Protein AF-0000000075682745 (afdb_homodimer)

Radius of gyration: 27.04 Å; Cα contacts (8 Å, |Δi|>4): 1440; chains: 2; bounding box: 71×77×66 Å

Organism: Branchiostoma floridae (NCBI:txid7739)

Nearest PDB structures (foldseek):
  1msv-assembly1_B  TM=9.515E-01  e=3.535E-43  Homo sapiens
  1msv-assembly1_A  TM=9.531E-01  e=4.424E-43  Homo sapiens
  1i72-assembly1_A  TM=9.432E-01  e=1.115E-28  Homo sapiens
  1i7c-assembly1_A  TM=9.292E-01  e=4.793E-28  Homo sapiens
  3epb-assembly1_A  TM=9.377E-01  e=1.557E-27  Homo sapiens

Secondary structure (DSSP, 8-state):
----------PPEEEEEEE---STT--GGGS-HHHHHHHHHTTT--EEEEEE-SS-EEEEETTEEEEE-SSEEEEEE--SSIIIIIHHHHHHHHHHHH----EEEEEEEEEPPSSGGGSSSHHHHHHHHHHHHHHHSSSEEEEEEE-TTS-EEEEEEE----TTSGGGGS--EEEEEEEES--HHHHTTSS-TTS-HHHHHHHHTGGGTSTT-EEEEEE-SSS-EEEEEE-STT-EEEEEEE--GGG-EEEEEE----S--HHHHHHHHHHH--SEEEEEEEEETTSTTTT-GGG--SEETTEEEEEEEEEEETTEEEEEEEEEE------/----------PPEEEEEEE---STT--GGGS-HHHHHHHHHTTT--EEEEEE-SS-EEEEETTEEEEE-SSEEEEEE--SSIIIIIHHHHHHHHHHHH----EEEEEEEEEPPSSGGGSSSHHHHHHHHHHHHHHH-SSEEEEEEE-TTS-EEEEEEE----TTSGGGGS--EEEEEEEES--HHHHTTSS-TTS-HHHHHHHHTGGGTSTT-EEEEEE-SSS-EEEEEE-STT-EEEEEEE--GGG-EEEEEE----S--HHHHHHHHHHH--SEEEEEEEEETTSTTTT-GGG--SEETTEEEEEEEEEEETTEEEEEEEEEE------

Solvent-accessible surface area (backbone atoms only — not comparable to full-atom values): 35288 Å² total; per-residue (Å²): 130,84,74,81,80,84,79,72,77,64,56,44,36,39,40,35,42,31,44,46,83,86,54,89,83,53,28,51,68,72,56,50,69,69,58,53,42,58,45,35,44,76,64,76,34,47,74,74,47,74,50,72,61,99,45,36,40,38,36,39,35,76,57,44,37,33,38,33,25,52,49,33,40,36,40,35,27,57,67,87,49,46,72,77,53,36,47,59,52,52,52,48,46,38,29,73,73,32,65,39,84,42,76,65,42,42,42,37,35,32,53,60,60,89,55,36,84,80,37,83,58,53,74,59,44,57,55,49,51,47,55,56,48,52,76,76,39,75,65,59,43,31,36,49,42,56,28,72,85,60,72,27,39,35,38,36,33,52,60,62,68,70,61,78,46,82,76,69,67,60,60,42,42,38,42,36,40,42,32,30,59,45,38,67,82,44,29,62,70,57,63,46,80,87,51,56,48,71,55,44,32,57,74,53,43,58,56,63,67,53,72,82,49,51,74,50,63,45,73,44,81,89,57,23,38,40,34,44,28,41,45,77,90,61,19,37,36,40,37,40,36,32,65,42,85,94,56,21,28,36,38,40,38,32,39,65,88,42,69,58,47,44,66,54,51,52,51,52,45,66,41,45,35,47,43,29,37,37,38,39,37,40,22,22,78,63,19,71,27,48,80,41,67,77,46,64,54,64,59,55,91,69,24,36,54,68,40,40,36,38,36,42,47,69,61,33,29,36,35,39,35,34,32,32,52,64,74,74,68,82,125,129,85,74,82,82,84,78,71,76,64,59,43,36,39,39,35,43,32,46,47,82,84,53,90,83,53,29,52,66,71,56,51,69,68,59,53,43,59,45,35,44,75,63,76,33,46,75,74,47,74,52,71,60,98,47,36,39,38,36,39,35,77,58,44,37,35,38,32,24,52,49,36,42,35,40,35,28,57,66,87,50,46,72,76,52,35,47,60,51,51,52,48,46,38,28,75,73,33,64,40,85,43,77,66,41,43,42,38,35,32,54,60,61,89,55,36,84,78,37,81,59,53,74,58,44,56,56,49,52,47,55,58,48,52,73,75,39,74,64,60,43,30,37,49,43,58,27,72,86,60,70,27,38,35,38,36,33,53,59,61,70,70,56,77,45,82,76,67,68,61,60,41,43,39,43,38,38,42,32,28,59,43,37,68,80,43,30,61,70,56,62,46,81,87,52,57,47,71,55,44,32,56,73,54,42,58,56,63,66,52,74,83,48,50,74,51,63,46,74,43,82,89,58,24,39,38,34,43,27,41,42,77,90,61,19,38,37,40,36,40,37,31,65,41,86,95,57,20,28,34,36,41,37,32,38,63,88,43,70,56,48,43,67,54,51,53,50,52,45,66,42,43,34,48,43,28,35,37,38,39,38,40,22,22,78,64,21,72,27,49,78,41,69,77,44,64,55,64,60,55,90,68,24,36,55,69,39,39,35,36,36,43,46,69,61,32,30,36,37,40,36,34,34,32,52,63,76,75,69,82,126

Sequence (662 aa):
MASNNHFFEGAEKLLEVWFLRTEPGQNLRHIAREDWEEVLKTVRCQIISTIKNDSQDAYLLSESSMFVSDRRFILKTCGTTLLHNALPLMLELAKQKCGFHTVEDIFYSRKNFMRPELQHNMHRSFEEEVIILEKLFQDGAAYCLGRMNGDCWYLYTTNNPDSSKPGQAEPDQTLEILMMDREPEGMKLFPKISIDPAEIAKISGIADLEPGTLIDDFLFEPCGYSMNGLLPDGAYMNIHVTPEKDFSYASFETNVSKKSYADLVKRVLNVFKPGRFVMTLFANMTSEVYPGDSTFEDKISDFQRQDWQASKFSNYYLTFCNYAKVKAKPSMASNNHFFEGAEKLLEVWFLRTEPGQNLRHIAREDWEEVLKTVRCQIISTIKNDSQDAYLLSESSMFVSDRRFILKTCGTTLLHNALPLMLELAKQKCGFHTVEDIFYSRKNFMRPELQHNMHRSFEEEVIILEKLFQDGAAYCLGRMNGDCWYLYTTNNPDSSKPGQAEPDQTLEILMMDREPEGMKLFPKISIDPAEIAKISGIADLEPGTLIDDFLFEPCGYSMNGLLPDGAYMNIHVTPEKDFSYASFETNVSKKSYADLVKRVLNVFKPGRFVMTLFANMTSEVYPGDSTFEDKISDFQRQDWQASKFSNYYLTFCNYAKVKAKPS

Structure (mmCIF, N/CA/C/O backbone):
data_AF-0000000075682745-model_v1
#
loop_
_entity.id
_entity.type
_entity.pdbx_description
1 polymer 'adenosylmethionine decarboxylase'
#
loop_
_atom_site.group_PDB
_atom_site.id
_atom_site.type_symbol
_atom_site.label_atom_id
_atom_site.label_alt_id
_atom_site.label_comp_id
_atom_site.label_asym_id
_atom_site.label_entity_id
_atom_site.label_seq_id
_atom_site.pdbx_PDB_ins_code
_atom_site.Cartn_x
_atom_site.Cartn_y
_atom_site.Cartn_z
_atom_site.occupancy
_atom_site.B_iso_or_equiv
_atom_site.auth_seq_id
_atom_site.auth_comp_id
_atom_site.auth_asym_id
_atom_site.auth_atom_id
_atom_site.pdbx_PDB_model_num
ATOM 1 N N . MET A 1 1 ? -34.562 24.203 -15.312 1 20.33 1 MET A N 1
ATOM 2 C CA . MET A 1 1 ? -33.75 24.734 -14.211 1 20.33 1 MET A CA 1
ATOM 3 C C . MET A 1 1 ? -32.594 23.812 -13.898 1 20.33 1 MET A C 1
ATOM 5 O O . MET A 1 1 ? -32.781 22.688 -13.469 1 20.33 1 MET A O 1
ATOM 9 N N . ALA A 1 2 ? -31.609 23.734 -14.672 1 32.84 2 ALA A N 1
ATOM 10 C CA . ALA A 1 2 ? -30.391 22.938 -14.57 1 32.84 2 ALA A CA 1
ATOM 11 C C . ALA A 1 2 ? -29.828 22.969 -13.148 1 32.84 2 ALA A C 1
ATOM 13 O O . ALA A 1 2 ? -29.484 24.031 -12.633 1 32.84 2 ALA A O 1
ATOM 14 N N . SER A 1 3 ? -30.25 22.188 -12.148 1 37.66 3 SER A N 1
ATOM 15 C CA . SER A 1 3 ? -29.969 22.109 -10.719 1 37.66 3 SER A CA 1
ATOM 16 C C . SER A 1 3 ? -28.484 22.25 -10.438 1 37.66 3 SER A C 1
ATOM 18 O O . SER A 1 3 ? -27.656 21.625 -11.086 1 37.66 3 SER A O 1
ATOM 20 N N . ASN A 1 4 ? -27.859 23.312 -10.008 1 44.06 4 ASN A N 1
ATOM 21 C CA . ASN A 1 4 ? -26.5 23.766 -9.773 1 44.06 4 ASN A CA 1
ATOM 22 C C . ASN A 1 4 ? -25.688 22.734 -9 1 44.06 4 ASN A C 1
ATOM 24 O O . ASN A 1 4 ? -25.953 22.484 -7.824 1 44.06 4 ASN A O 1
ATOM 28 N N . ASN A 1 5 ? -25.328 21.625 -9.5 1 55.62 5 ASN A N 1
ATOM 29 C CA . ASN A 1 5 ? -24.625 20.453 -8.977 1 55.62 5 ASN A CA 1
ATOM 30 C C . ASN A 1 5 ? -23.344 20.844 -8.25 1 55.62 5 ASN A C 1
ATOM 32 O O . ASN A 1 5 ? -22.266 20.812 -8.828 1 55.62 5 ASN A O 1
ATOM 36 N N . HIS A 1 6 ? -23.469 21.641 -7.121 1 66.81 6 HIS A N 1
ATOM 37 C CA . HIS A 1 6 ? -22.391 22.156 -6.277 1 66.81 6 HIS A CA 1
ATOM 38 C C . HIS A 1 6 ? -21.641 21.016 -5.605 1 66.81 6 HIS A C 1
ATOM 40 O O . HIS A 1 6 ? -22.25 20.125 -5.004 1 66.81 6 HIS A O 1
ATOM 46 N N . PHE A 1 7 ? -20.328 20.812 -6.035 1 74.62 7 PHE A N 1
ATOM 47 C CA . PHE A 1 7 ? -19.469 19.828 -5.367 1 74.62 7 PHE A CA 1
ATOM 48 C C . PHE A 1 7 ? -18.219 20.5 -4.812 1 74.62 7 PHE A C 1
ATOM 50 O O . PHE A 1 7 ? -17.625 21.359 -5.473 1 74.62 7 PHE A O 1
ATOM 57 N N . PHE A 1 8 ? -18.047 20.266 -3.463 1 72.19 8 PHE A N 1
ATOM 58 C CA . PHE A 1 8 ? -16.812 20.719 -2.84 1 72.19 8 PHE A CA 1
ATOM 59 C C . PHE A 1 8 ? -15.961 19.531 -2.406 1 72.19 8 PHE A C 1
ATOM 61 O O . PHE A 1 8 ? -16.438 18.656 -1.688 1 72.19 8 PHE A O 1
ATOM 68 N N . GLU A 1 9 ? -14.719 19.5 -2.906 1 72.81 9 GLU A N 1
ATOM 69 C CA . GLU A 1 9 ? -13.797 18.453 -2.498 1 72.81 9 GLU A CA 1
ATOM 70 C C . GLU A 1 9 ? -13.258 18.703 -1.091 1 72.81 9 GLU A C 1
ATOM 72 O O . GLU A 1 9 ? -12.438 19.609 -0.885 1 72.81 9 GLU A O 1
ATOM 77 N N . GLY A 1 10 ? -13.656 17.922 -0.206 1 71.56 10 GLY A N 1
ATOM 78 C CA . GLY A 1 10 ? -13.266 18.141 1.181 1 71.56 10 GLY A CA 1
ATOM 79 C C . GLY A 1 10 ? -11.945 17.484 1.535 1 71.56 10 GLY A C 1
ATOM 80 O O . GLY A 1 10 ? -11.336 17.828 2.553 1 71.56 10 GLY A O 1
ATOM 81 N N . ALA A 1 11 ? -11.469 16.609 0.657 1 75.88 11 ALA A N 1
ATOM 82 C CA . ALA A 1 11 ? -10.227 15.914 0.996 1 75.88 11 ALA A CA 1
ATOM 83 C C . ALA A 1 11 ? -9.023 16.859 0.891 1 75.88 11 ALA A C 1
ATOM 85 O O . ALA A 1 11 ? -8.797 17.453 -0.158 1 75.88 11 ALA A O 1
ATOM 86 N N . GLU A 1 12 ? -8.352 16.906 2.016 1 82.5 12 GLU A N 1
ATOM 87 C CA . GLU A 1 12 ? -7.227 17.844 2.096 1 82.5 12 GLU A CA 1
ATOM 88 C C . GLU A 1 12 ? -5.902 17.125 1.815 1 82.5 12 GLU A C 1
ATOM 90 O O . GLU A 1 12 ? -5.809 15.906 1.954 1 82.5 12 GLU A O 1
ATOM 95 N N . LYS A 1 13 ? -5.02 18.016 1.359 1 89 13 LYS A N 1
ATOM 96 C CA . LYS A 1 13 ? -3.619 17.609 1.246 1 89 13 LYS A CA 1
ATOM 97 C C . LYS A 1 13 ? -2.809 18.094 2.443 1 89 13 LYS A C 1
ATOM 99 O O . LYS A 1 13 ? -3 19.219 2.916 1 89 13 LYS A O 1
ATOM 104 N N . LEU A 1 14 ? -2.01 17.25 2.934 1 93 14 LEU A N 1
ATOM 105 C CA . LEU A 1 14 ? -1.148 17.594 4.059 1 93 14 LEU A CA 1
ATOM 106 C C . LEU A 1 14 ? 0.317 17.609 3.635 1 93 14 LEU A C 1
ATOM 108 O O . LEU A 1 14 ? 0.829 16.609 3.115 1 93 14 LEU A O 1
ATOM 112 N N . LEU A 1 15 ? 0.922 18.75 3.799 1 94.12 15 LEU A N 1
ATOM 113 C CA . LEU A 1 15 ? 2.346 18.891 3.521 1 94.12 15 LEU A CA 1
ATOM 114 C C . LEU A 1 15 ? 3.109 19.266 4.789 1 94.12 15 LEU A C 1
ATOM 116 O O . LEU A 1 15 ? 2.807 20.281 5.426 1 94.12 15 LEU A O 1
ATOM 120 N N . GLU A 1 16 ? 4.016 18.469 5.164 1 95.31 16 GLU A N 1
ATOM 121 C CA . GLU A 1 16 ? 4.891 18.703 6.305 1 95.31 16 GLU A CA 1
ATOM 122 C C . GLU A 1 16 ? 6.359 18.703 5.891 1 95.31 16 GLU A C 1
ATOM 124 O O . GLU A 1 16 ? 6.84 17.719 5.312 1 95.31 16 GLU A O 1
ATOM 129 N N . VAL A 1 17 ? 7.035 19.766 6.199 1 95.12 17 VAL A N 1
ATOM 130 C CA . VAL A 1 17 ? 8.438 19.859 5.824 1 95.12 17 VAL A CA 1
ATOM 131 C C . VAL A 1 17 ? 9.289 20.141 7.066 1 95.12 17 VAL A C 1
ATOM 133 O O . VAL A 1 17 ? 8.992 21.062 7.832 1 95.12 17 VAL A O 1
ATOM 136 N N . TRP A 1 18 ? 10.328 19.344 7.242 1 93.5 18 TRP A N 1
ATOM 137 C CA . TRP A 1 18 ? 11.297 19.516 8.312 1 93.5 18 TRP A CA 1
ATOM 138 C C . TRP A 1 18 ? 12.641 20 7.766 1 93.5 18 TRP A C 1
ATOM 140 O O . TRP A 1 18 ? 13.133 19.469 6.766 1 93.5 18 TRP A O 1
ATOM 150 N N . PHE A 1 19 ? 13.227 20.953 8.484 1 94.38 19 PHE A N 1
ATOM 151 C CA . PHE A 1 19 ? 14.523 21.469 8.062 1 94.38 19 PHE A CA 1
ATOM 152 C C . PHE A 1 19 ? 15.625 21.016 9.016 1 94.38 19 PHE A C 1
ATOM 154 O O . PHE A 1 19 ? 15.383 20.844 10.211 1 94.38 19 PHE A O 1
ATOM 161 N N . LEU A 1 20 ? 16.766 20.844 8.438 1 91.25 20 LEU A N 1
ATOM 162 C CA . LEU A 1 20 ? 17.938 20.531 9.242 1 91.25 20 LEU A CA 1
ATOM 163 C C . LEU A 1 20 ? 18.562 21.812 9.797 1 91.25 20 LEU A C 1
ATOM 165 O O . LEU A 1 20 ? 18.875 22.734 9.031 1 91.25 20 LEU A O 1
ATOM 169 N N . ARG A 1 21 ? 18.75 21.812 11.062 1 92.06 21 ARG A N 1
ATOM 170 C CA . ARG A 1 21 ? 19.438 22.953 11.672 1 92.06 21 ARG A CA 1
ATOM 171 C C . ARG A 1 21 ? 20.953 22.812 11.555 1 92.06 21 ARG A C 1
ATOM 173 O O . ARG A 1 21 ? 21.531 21.844 12.055 1 92.06 21 ARG A O 1
ATOM 180 N N . THR A 1 22 ? 21.531 23.734 10.891 1 92.31 22 THR A N 1
ATOM 181 C CA . THR A 1 22 ? 22.984 23.703 10.719 1 92.31 22 THR A CA 1
ATOM 182 C C . THR A 1 22 ? 23.641 24.828 11.508 1 92.31 22 THR A C 1
ATOM 184 O O . THR A 1 22 ? 24.844 24.781 11.789 1 92.31 22 THR A O 1
ATOM 187 N N . GLU A 1 23 ? 22.906 25.844 11.844 1 93.31 23 GLU A N 1
ATOM 188 C CA . GLU A 1 23 ? 23.391 26.969 12.625 1 93.31 23 GLU A CA 1
ATOM 189 C C . GLU A 1 23 ? 22.438 27.312 13.758 1 93.31 23 GLU A C 1
ATOM 191 O O . GLU A 1 23 ? 21.219 27.234 13.586 1 93.31 23 GLU A O 1
ATOM 196 N N . PRO A 1 24 ? 23.094 27.781 14.789 1 91.44 24 PRO A N 1
ATOM 197 C CA . PRO A 1 24 ? 22.203 28.203 15.883 1 91.44 24 PRO A CA 1
ATOM 198 C C . PRO A 1 24 ? 21.328 29.391 15.5 1 91.44 24 PRO A C 1
ATOM 200 O O . PRO A 1 24 ? 21.734 30.25 14.727 1 91.44 24 PRO A O 1
ATOM 203 N N . GLY A 1 25 ? 20.125 29.453 15.984 1 91.88 25 GLY A N 1
ATOM 204 C CA . GLY A 1 25 ? 19.266 30.594 15.789 1 91.88 25 GLY A CA 1
ATOM 205 C C . GLY A 1 25 ? 18.281 30.422 14.648 1 91.88 25 GLY A C 1
ATOM 206 O O . GLY A 1 25 ? 17.344 31.203 14.5 1 91.88 25 GLY A O 1
ATOM 207 N N . GLN A 1 26 ? 18.625 29.438 13.773 1 95.56 26 GLN A N 1
ATOM 208 C CA . GLN A 1 26 ? 17.656 29.156 12.711 1 95.56 26 GLN A CA 1
ATOM 209 C C . GLN A 1 26 ? 16.297 28.812 13.281 1 95.56 26 GLN A C 1
ATOM 211 O O . GLN A 1 26 ? 16.172 27.891 14.086 1 95.56 26 GLN A O 1
ATOM 216 N N . ASN A 1 27 ? 15.32 29.594 12.805 1 97.5 27 ASN A N 1
ATOM 217 C CA . ASN A 1 27 ? 13.969 29.438 13.336 1 97.5 27 ASN A CA 1
ATOM 218 C C . ASN A 1 27 ? 12.922 29.938 12.344 1 97.5 27 ASN A C 1
ATOM 220 O O . ASN A 1 27 ? 12.875 31.125 12.031 1 97.5 27 ASN A O 1
ATOM 224 N N . LEU A 1 28 ? 12.055 29.047 11.953 1 98.06 28 LEU A N 1
ATOM 225 C CA . LEU A 1 28 ? 11.07 29.391 10.938 1 98.06 28 LEU A CA 1
ATOM 226 C C . LEU A 1 28 ? 10.078 30.422 11.461 1 98.06 28 LEU A C 1
ATOM 228 O O . LEU A 1 28 ? 9.43 31.141 10.688 1 98.06 28 LEU A O 1
ATOM 232 N N . ARG A 1 29 ? 9.93 30.5 12.734 1 97.69 29 ARG A N 1
ATOM 233 C CA . ARG A 1 29 ? 8.961 31.422 13.336 1 97.69 29 ARG A CA 1
ATOM 234 C C . ARG A 1 29 ? 9.445 32.875 13.234 1 97.69 29 ARG A C 1
ATOM 236 O O . ARG A 1 29 ? 8.711 33.781 13.57 1 97.69 29 ARG A O 1
ATOM 243 N N . HIS A 1 30 ? 10.625 33.031 12.773 1 97.19 30 HIS A N 1
ATOM 244 C CA . HIS A 1 30 ? 11.141 34.375 12.516 1 97.19 30 HIS A CA 1
ATOM 245 C C . HIS A 1 30 ? 10.547 34.938 11.242 1 97.19 30 HIS A C 1
ATOM 247 O O . HIS A 1 30 ? 10.648 36.156 10.992 1 97.19 30 HIS A O 1
ATOM 253 N N . ILE A 1 31 ? 10.031 34.125 10.445 1 97.81 31 ILE A N 1
ATOM 254 C CA . ILE A 1 31 ? 9.391 34.625 9.227 1 97.81 31 ILE A CA 1
ATOM 255 C C . ILE A 1 31 ? 8.125 35.375 9.586 1 97.81 31 ILE A C 1
ATOM 257 O O . ILE A 1 31 ? 7.258 34.875 10.289 1 97.81 31 ILE A O 1
ATOM 261 N N . ALA A 1 32 ? 8.008 36.531 9.07 1 96.88 32 ALA A N 1
ATOM 262 C CA . ALA A 1 32 ? 6.879 37.406 9.391 1 96.88 32 ALA A CA 1
ATOM 263 C C . ALA A 1 32 ? 5.594 36.906 8.734 1 96.88 32 ALA A C 1
ATOM 265 O O . ALA A 1 32 ? 5.637 36.312 7.648 1 96.88 32 ALA A O 1
ATOM 266 N N . ARG A 1 33 ? 4.516 37.156 9.383 1 96.75 33 ARG A N 1
ATOM 267 C CA . ARG A 1 33 ? 3.207 36.812 8.859 1 96.75 33 ARG A CA 1
ATOM 268 C C . ARG A 1 33 ? 3.025 37.312 7.434 1 96.75 33 ARG A C 1
ATOM 270 O O . ARG A 1 33 ? 2.484 36.594 6.578 1 96.75 33 ARG A O 1
ATOM 277 N N . GLU A 1 34 ? 3.457 38.562 7.172 1 96.5 34 GLU A N 1
ATOM 278 C CA . GLU A 1 34 ? 3.295 39.188 5.871 1 96.5 34 GLU A CA 1
ATOM 279 C C . GLU A 1 34 ? 4.035 38.406 4.781 1 96.5 34 GLU A C 1
ATOM 281 O O . GLU A 1 34 ? 3.586 38.375 3.635 1 96.5 34 GLU A O 1
ATOM 286 N N . ASP A 1 35 ? 5.121 37.875 5.176 1 96.94 35 ASP A N 1
ATOM 287 C CA . ASP A 1 35 ? 5.891 37.094 4.211 1 96.94 35 ASP A CA 1
ATOM 288 C C . ASP A 1 35 ? 5.152 35.812 3.832 1 96.94 35 ASP A C 1
ATOM 290 O O . ASP A 1 35 ? 5.102 35.438 2.656 1 96.94 35 ASP A O 1
ATOM 294 N N . TRP A 1 36 ? 4.613 35.156 4.848 1 95.88 36 TRP A N 1
ATOM 295 C CA . TRP A 1 36 ? 3.799 33.969 4.562 1 95.88 36 TRP A CA 1
ATOM 296 C C . TRP A 1 36 ? 2.607 34.344 3.68 1 95.88 36 TRP A C 1
ATOM 298 O O . TRP A 1 36 ? 2.273 33.594 2.748 1 95.88 36 TRP A O 1
ATOM 308 N N . GLU A 1 37 ? 2.002 35.438 3.971 1 94.62 37 GLU A N 1
ATOM 309 C CA . GLU A 1 37 ? 0.829 35.906 3.227 1 94.62 37 GLU A CA 1
ATOM 310 C C . GLU A 1 37 ? 1.153 36.094 1.748 1 94.62 37 GLU A C 1
ATOM 312 O O . GLU A 1 37 ? 0.341 35.75 0.88 1 94.62 37 GLU A O 1
ATOM 317 N N . GLU A 1 38 ? 2.201 36.656 1.501 1 94.19 38 GLU A N 1
ATOM 318 C CA . GLU A 1 38 ? 2.609 36.875 0.119 1 94.19 38 GLU A CA 1
ATOM 319 C C . GLU A 1 38 ? 2.738 35.562 -0.648 1 94.19 38 GLU A C 1
ATOM 321 O O . GLU A 1 38 ? 2.324 35.469 -1.806 1 94.19 38 GLU A O 1
ATOM 326 N N . VAL A 1 39 ? 3.352 34.594 0.004 1 93 39 VAL A N 1
ATOM 327 C CA . VAL A 1 39 ? 3.52 33.281 -0.632 1 93 39 VAL A CA 1
ATOM 328 C C . VAL A 1 39 ? 2.156 32.625 -0.839 1 93 39 VAL A C 1
ATOM 330 O O . VAL A 1 39 ? 1.873 32.094 -1.915 1 93 39 VAL A O 1
ATOM 333 N N . LEU A 1 40 ? 1.335 32.656 0.182 1 90.75 40 LEU A N 1
ATOM 334 C CA . LEU A 1 40 ? 0.038 32 0.152 1 90.75 40 LEU A CA 1
ATOM 335 C C . LEU A 1 40 ? -0.89 32.656 -0.863 1 90.75 40 LEU A C 1
ATOM 337 O O . LEU A 1 40 ? -1.746 32 -1.45 1 90.75 40 LEU A O 1
ATOM 341 N N . LYS A 1 41 ? -0.728 33.906 -1.135 1 88.25 41 LYS A N 1
ATOM 342 C CA . LYS A 1 41 ? -1.518 34.625 -2.129 1 88.25 41 LYS A CA 1
ATOM 343 C C . LYS A 1 41 ? -1.329 34 -3.52 1 88.25 41 LYS A C 1
ATOM 345 O O . LYS A 1 41 ? -2.252 34.031 -4.336 1 88.25 41 LYS A O 1
ATOM 350 N N . THR A 1 42 ? -0.242 33.531 -3.713 1 83.31 42 THR A N 1
ATOM 351 C CA . THR A 1 42 ? 0.071 32.969 -5.031 1 83.31 42 THR A CA 1
ATOM 352 C C . THR A 1 42 ? -0.784 31.734 -5.324 1 83.31 42 THR A C 1
ATOM 354 O O . THR A 1 42 ? -0.926 31.344 -6.48 1 83.31 42 THR A O 1
ATOM 357 N N . VAL A 1 43 ? -1.291 31.141 -4.281 1 78.75 43 VAL A N 1
ATOM 358 C CA . VAL A 1 43 ? -2.146 29.984 -4.469 1 78.75 43 VAL A CA 1
ATOM 359 C C . VAL A 1 43 ? -3.576 30.312 -4.047 1 78.75 43 VAL A C 1
ATOM 361 O O . VAL A 1 43 ? -4.344 29.422 -3.674 1 78.75 43 VAL A O 1
ATOM 364 N N . ARG A 1 44 ? -3.893 31.531 -3.924 1 80.5 44 ARG A N 1
ATOM 365 C CA . ARG A 1 44 ? -5.223 32.062 -3.645 1 80.5 44 ARG A CA 1
ATOM 366 C C . ARG A 1 44 ? -5.691 31.656 -2.248 1 80.5 44 ARG A C 1
ATOM 368 O O . ARG A 1 44 ? -6.84 31.25 -2.064 1 80.5 44 ARG A O 1
ATOM 375 N N . CYS A 1 45 ? -4.758 31.703 -1.398 1 84.5 45 CYS A N 1
ATOM 376 C CA . CYS A 1 45 ? -5.035 31.438 0.01 1 84.5 45 CYS A CA 1
ATOM 377 C C . CYS A 1 45 ? -4.766 32.688 0.856 1 84.5 45 CYS A C 1
ATOM 379 O O . CYS A 1 45 ? -3.791 33.406 0.622 1 84.5 45 CYS A O 1
ATOM 381 N N . GLN A 1 46 ? -5.723 32.938 1.734 1 90.75 46 GLN A N 1
ATOM 382 C CA . GLN A 1 46 ? -5.586 34.094 2.611 1 90.75 46 GLN A CA 1
ATOM 383 C C . GLN A 1 46 ? -5.539 33.656 4.078 1 90.75 46 GLN A C 1
ATOM 385 O O . GLN A 1 46 ? -6.266 32.75 4.492 1 90.75 46 GLN A O 1
ATOM 390 N N . ILE A 1 47 ? -4.746 34.406 4.824 1 95.06 47 ILE A N 1
ATOM 391 C CA . ILE A 1 47 ? -4.723 34.188 6.266 1 95.06 47 ILE A CA 1
ATOM 392 C C . ILE A 1 47 ? -5.898 34.906 6.918 1 95.06 47 ILE A C 1
ATOM 394 O O . ILE A 1 47 ? -6.031 36.125 6.789 1 95.06 47 ILE A O 1
ATOM 398 N N . ILE A 1 48 ? -6.645 34.219 7.625 1 94.69 48 ILE A N 1
ATOM 399 C CA . ILE A 1 48 ? -7.824 34.75 8.289 1 94.69 48 ILE A CA 1
ATOM 400 C C . ILE A 1 48 ? -7.465 35.188 9.711 1 94.69 48 ILE A C 1
ATOM 402 O O . ILE A 1 48 ? -7.828 36.281 10.148 1 94.69 48 ILE A O 1
ATOM 406 N N . SER A 1 49 ? -6.82 34.344 10.383 1 96.19 49 SER A N 1
ATOM 407 C CA . SER A 1 49 ? -6.434 34.594 11.766 1 96.19 49 SER A CA 1
ATOM 408 C C . SER A 1 49 ? -5.164 33.844 12.148 1 96.19 49 SER A C 1
ATOM 410 O O . SER A 1 49 ? -4.727 32.969 11.43 1 96.19 49 SER A O 1
ATOM 412 N N . THR A 1 50 ? -4.566 34.344 13.203 1 97.5 50 THR A N 1
ATOM 413 C CA . THR A 1 50 ? -3.332 33.719 13.703 1 97.5 50 THR A CA 1
ATOM 414 C C . THR A 1 50 ? -3.371 33.594 15.219 1 97.5 50 THR A C 1
ATOM 416 O O . THR A 1 50 ? -3.852 34.5 15.914 1 97.5 50 THR A O 1
ATOM 419 N N . ILE A 1 51 ? -2.961 32.5 15.695 1 97.81 51 ILE A N 1
ATOM 420 C CA . ILE A 1 51 ? -2.703 32.312 17.125 1 97.81 51 ILE A CA 1
ATOM 421 C C . ILE A 1 51 ? -1.3 31.75 17.328 1 97.81 51 ILE A C 1
ATOM 423 O O . ILE A 1 51 ? -0.755 31.094 16.453 1 97.81 51 ILE A O 1
ATOM 427 N N . LYS A 1 52 ? -0.738 32.094 18.438 1 97.88 52 LYS A N 1
ATOM 428 C CA . LYS A 1 52 ? 0.625 31.656 18.734 1 97.88 52 LYS A CA 1
ATOM 429 C C . LYS A 1 52 ? 0.761 31.188 20.172 1 97.88 52 LYS A C 1
ATOM 431 O O . LYS A 1 52 ? 0.023 31.656 21.047 1 97.88 52 LYS A O 1
ATOM 436 N N . ASN A 1 53 ? 1.592 30.266 20.391 1 97.19 53 ASN A N 1
ATOM 437 C CA . ASN A 1 53 ? 2.1 29.984 21.734 1 97.19 53 ASN A CA 1
ATOM 438 C C . ASN A 1 53 ? 3.623 29.891 21.734 1 97.19 53 ASN A C 1
ATOM 440 O O . ASN A 1 53 ? 4.289 30.359 20.812 1 97.19 53 ASN A O 1
ATOM 444 N N . ASP A 1 54 ? 4.227 29.328 22.797 1 96.25 54 ASP A N 1
ATOM 445 C CA . ASP A 1 54 ? 5.672 29.391 23 1 96.25 54 ASP A CA 1
ATOM 446 C C . ASP A 1 54 ? 6.402 28.547 21.953 1 96.25 54 ASP A C 1
ATOM 448 O O . ASP A 1 54 ? 7.566 28.812 21.641 1 96.25 54 ASP A O 1
ATOM 452 N N . SER A 1 55 ? 5.656 27.688 21.359 1 95.81 55 SER A N 1
ATOM 453 C CA . SER A 1 55 ? 6.402 26.703 20.578 1 95.81 55 SER A CA 1
ATOM 454 C C . SER A 1 55 ? 5.934 26.688 19.125 1 95.81 55 SER A C 1
ATOM 456 O O . SER A 1 55 ? 6.594 26.125 18.25 1 95.81 55 SER A O 1
ATOM 458 N N . GLN A 1 56 ? 4.762 27.375 18.812 1 97.31 56 GLN A N 1
ATOM 459 C CA . GLN A 1 56 ? 4.223 27.219 17.453 1 97.31 56 GLN A CA 1
ATOM 460 C C . GLN A 1 56 ? 3.344 28.406 17.078 1 97.31 56 GLN A C 1
ATOM 462 O O . GLN A 1 56 ? 2.734 29.047 17.938 1 97.31 56 GLN A O 1
ATOM 467 N N . ASP A 1 57 ? 3.357 28.719 15.82 1 98.25 57 ASP A N 1
ATOM 468 C CA . ASP A 1 57 ? 2.4 29.625 15.203 1 98.25 57 ASP A CA 1
ATOM 469 C C . ASP A 1 57 ? 1.385 28.875 14.352 1 98.25 57 ASP A C 1
ATOM 471 O O . ASP A 1 57 ? 1.748 27.953 13.609 1 98.25 57 ASP A O 1
ATOM 475 N N . ALA A 1 58 ? 0.134 29.203 14.531 1 98.25 58 ALA A N 1
ATOM 476 C CA . ALA A 1 58 ? -0.916 28.609 13.703 1 98.25 58 ALA A CA 1
ATOM 477 C C . ALA A 1 58 ? -1.644 29.688 12.891 1 98.25 58 ALA A C 1
ATOM 479 O O . ALA A 1 58 ? -2.033 30.719 13.438 1 98.25 58 ALA A O 1
ATOM 480 N N . TYR A 1 59 ? -1.732 29.484 11.641 1 97.44 59 TYR A N 1
ATOM 481 C CA . TYR A 1 59 ? -2.434 30.391 10.727 1 97.44 59 TYR A CA 1
ATOM 482 C C . TYR A 1 59 ? -3.678 29.719 10.156 1 97.44 59 TYR A C 1
ATOM 484 O O . TYR A 1 59 ? -3.584 28.703 9.469 1 97.44 59 TYR A O 1
ATOM 492 N N . LEU A 1 60 ? -4.816 30.25 10.5 1 96.31 60 LEU A N 1
ATOM 493 C CA . LEU A 1 60 ? -6.051 29.797 9.875 1 96.31 60 LEU A CA 1
ATOM 494 C C . LEU A 1 60 ? -6.219 30.406 8.492 1 96.31 60 LEU A C 1
ATOM 496 O O . LEU A 1 60 ? -6.176 31.641 8.344 1 96.31 60 LEU A O 1
ATOM 500 N N . LEU A 1 61 ? -6.426 29.531 7.543 1 92.81 61 LEU A N 1
ATOM 501 C CA . LEU A 1 61 ? -6.457 30 6.164 1 92.81 61 LEU A CA 1
ATOM 502 C C . LEU A 1 61 ? -7.863 29.891 5.582 1 92.81 61 LEU A C 1
ATOM 504 O O . LEU A 1 61 ? -8.719 29.219 6.145 1 92.81 61 LEU A O 1
ATOM 508 N N . SER A 1 62 ? -8.188 30.578 4.445 1 85.81 62 SER A N 1
ATOM 509 C CA . SER A 1 62 ? -9.484 30.531 3.777 1 85.81 62 SER A CA 1
ATOM 510 C C . SER A 1 62 ? -9.797 29.125 3.287 1 85.81 62 SER A C 1
ATOM 512 O O . SER A 1 62 ? -10.969 28.766 3.135 1 85.81 62 SER A O 1
ATOM 514 N N . GLU A 1 63 ? -8.734 28.438 2.947 1 71.56 63 GLU A N 1
ATOM 515 C CA . GLU A 1 63 ? -8.859 27.031 2.561 1 71.56 63 GLU A CA 1
ATOM 516 C C . GLU A 1 63 ? -7.781 26.188 3.217 1 71.56 63 GLU A C 1
ATOM 518 O O . GLU A 1 63 ? -6.984 25.547 2.529 1 71.56 63 GLU A O 1
ATOM 523 N N . SER A 1 64 ? -7.957 26.172 4.578 1 76.56 64 SER A N 1
ATOM 524 C CA . SER A 1 64 ? -7 25.203 5.086 1 76.56 64 SER A CA 1
ATOM 525 C C . SER A 1 64 ? -6.34 25.703 6.371 1 76.56 64 SER A C 1
ATOM 527 O O . SER A 1 64 ? -7.02 26.219 7.262 1 76.56 64 SER A O 1
ATOM 529 N N . SER A 1 65 ? -5.172 25.297 6.688 1 93.69 65 SER A N 1
ATOM 530 C CA . SER A 1 65 ? -4.445 25.578 7.926 1 93.69 65 SER A CA 1
ATOM 531 C C . SER A 1 65 ? -2.939 25.453 7.719 1 93.69 65 SER A C 1
ATOM 533 O O . SER A 1 65 ? -2.488 24.719 6.828 1 93.69 65 SER A O 1
ATOM 535 N N . MET A 1 66 ? -2.23 26.297 8.461 1 95.88 66 MET A N 1
ATOM 536 C CA . MET A 1 66 ? -0.774 26.203 8.469 1 95.88 66 MET A CA 1
ATOM 537 C C . MET A 1 66 ? -0.227 26.281 9.891 1 95.88 66 MET A C 1
ATOM 539 O O . MET A 1 66 ? -0.697 27.094 10.688 1 95.88 66 MET A O 1
ATOM 543 N N . PHE A 1 67 ? 0.683 25.469 10.195 1 97.75 67 PHE A N 1
ATOM 544 C CA . PHE A 1 67 ? 1.389 25.484 11.477 1 97.75 67 PHE A CA 1
ATOM 545 C C . PHE A 1 67 ? 2.889 25.641 11.266 1 97.75 67 PHE A C 1
ATOM 547 O O . PHE A 1 67 ? 3.459 25.047 10.352 1 97.75 67 PHE A O 1
ATOM 554 N N . VAL A 1 68 ? 3.5 26.484 12.07 1 97.88 68 VAL A N 1
ATOM 555 C CA . VAL A 1 68 ? 4.934 26.719 11.945 1 97.88 68 VAL A CA 1
ATOM 556 C C . VAL A 1 68 ? 5.602 26.594 13.312 1 97.88 68 VAL A C 1
ATOM 558 O O . VAL A 1 68 ? 5.184 27.234 14.281 1 97.88 68 VAL A O 1
ATOM 561 N N . SER A 1 69 ? 6.531 25.75 13.383 1 96.31 69 SER A N 1
ATOM 562 C CA . SER A 1 69 ? 7.426 25.641 14.539 1 96.31 69 SER A CA 1
ATOM 563 C C . SER A 1 69 ? 8.852 26.016 14.164 1 96.31 69 SER A C 1
ATOM 565 O O . SER A 1 69 ? 9.086 26.641 13.125 1 96.31 69 SER A O 1
ATOM 567 N N . ASP A 1 70 ? 9.812 25.672 15.039 1 95.12 70 ASP A N 1
ATOM 568 C CA . ASP A 1 70 ? 11.18 26.156 14.836 1 95.12 70 ASP A CA 1
ATOM 569 C C . ASP A 1 70 ? 11.758 25.625 13.531 1 95.12 70 ASP A C 1
ATOM 571 O O . ASP A 1 70 ? 12.344 26.375 12.75 1 95.12 70 ASP A O 1
ATOM 575 N N . ARG A 1 71 ? 11.508 24.344 13.242 1 95.19 71 ARG A N 1
ATOM 576 C CA . ARG A 1 71 ? 12.172 23.75 12.094 1 95.19 71 ARG A CA 1
ATOM 577 C C . ARG A 1 71 ? 11.172 23.062 11.172 1 95.19 71 ARG A C 1
ATOM 579 O O . ARG A 1 71 ? 11.547 22.203 10.367 1 95.19 71 ARG A O 1
ATOM 586 N N . ARG A 1 72 ? 9.93 23.422 11.367 1 95.38 72 ARG A N 1
ATOM 587 C CA . ARG A 1 72 ? 8.914 22.672 10.625 1 95.38 72 ARG A CA 1
ATOM 588 C C . ARG A 1 72 ? 7.738 23.562 10.25 1 95.38 72 ARG A C 1
ATOM 590 O O . ARG A 1 72 ? 7.312 24.406 11.047 1 95.38 72 ARG A O 1
ATOM 597 N N . PHE A 1 73 ? 7.281 23.406 9.078 1 96.38 73 PHE A N 1
ATOM 598 C CA . PHE A 1 73 ? 5.953 23.938 8.789 1 96.38 73 PHE A CA 1
ATOM 599 C C . PHE A 1 73 ? 5.035 22.844 8.258 1 96.38 73 PHE A C 1
ATOM 601 O O . PHE A 1 73 ? 5.496 21.906 7.613 1 96.38 73 PHE A O 1
ATOM 608 N N . ILE A 1 74 ? 3.777 22.906 8.547 1 96.06 74 ILE A N 1
ATOM 609 C CA . ILE A 1 74 ? 2.707 22.031 8.102 1 96.06 74 ILE A CA 1
ATOM 610 C C . ILE A 1 74 ? 1.646 22.828 7.363 1 96.06 74 ILE A C 1
ATOM 612 O O . ILE A 1 74 ? 1.153 23.844 7.875 1 96.06 74 ILE A O 1
ATOM 616 N N . LEU A 1 75 ? 1.386 22.438 6.207 1 93.31 75 LEU A N 1
ATOM 617 C CA . LEU A 1 75 ? 0.345 23.094 5.418 1 93.31 75 LEU A CA 1
ATOM 618 C C . LEU A 1 75 ? -0.746 22.094 5.031 1 93.31 75 LEU A C 1
ATOM 620 O O . LEU A 1 75 ? -0.458 21.047 4.453 1 93.31 75 LEU A O 1
ATOM 624 N N . LYS A 1 76 ? -1.941 22.375 5.414 1 91.44 76 LYS A N 1
ATOM 625 C CA . LYS A 1 76 ? -3.113 21.594 5.023 1 91.44 76 LYS A CA 1
ATOM 626 C C . LYS A 1 76 ? -4.02 22.406 4.098 1 91.44 76 LYS A C 1
ATOM 628 O O . LYS A 1 76 ? -4.48 23.484 4.457 1 91.44 76 LYS A O 1
ATOM 633 N N . THR A 1 77 ? -4.285 21.875 2.891 1 82.94 77 THR A N 1
ATOM 634 C CA . THR A 1 77 ? -5.082 22.656 1.954 1 82.94 77 THR A CA 1
ATOM 635 C C . THR A 1 77 ? -5.855 21.75 1.006 1 82.94 77 THR A C 1
ATOM 637 O O . THR A 1 77 ? -5.477 20.594 0.802 1 82.94 77 THR A O 1
ATOM 640 N N . CYS A 1 78 ? -6.898 22.188 0.466 1 75.62 78 CYS A N 1
ATOM 641 C CA . CYS A 1 78 ? -7.672 21.469 -0.548 1 75.62 78 CYS A CA 1
ATOM 642 C C . CYS A 1 78 ? -7.207 21.859 -1.949 1 75.62 78 CYS A C 1
ATOM 644 O O . CYS A 1 78 ? -7.543 21.172 -2.924 1 75.62 78 CYS A O 1
ATOM 646 N N . GLY A 1 79 ? -6.359 22.828 -2.035 1 65.88 79 GLY A N 1
ATOM 647 C CA . GLY A 1 79 ? -5.992 23.406 -3.316 1 65.88 79 GLY A CA 1
ATOM 648 C C . GLY A 1 79 ? -5.055 22.516 -4.121 1 65.88 79 GLY A C 1
ATOM 649 O O . GLY A 1 79 ? -4.254 21.766 -3.553 1 65.88 79 GLY A O 1
ATOM 650 N N . THR A 1 80 ? -5.07 22.578 -5.469 1 64.88 80 THR A N 1
ATOM 651 C CA . THR A 1 80 ? -4.316 21.719 -6.383 1 64.88 80 THR A CA 1
ATOM 652 C C . THR A 1 80 ? -2.963 22.344 -6.707 1 64.88 80 THR A C 1
ATOM 654 O O . THR A 1 80 ? -2.068 21.672 -7.219 1 64.88 80 THR A O 1
ATOM 657 N N . THR A 1 81 ? -2.766 23.562 -6.402 1 68.44 81 THR A N 1
ATOM 658 C CA . THR A 1 81 ? -1.562 24.234 -6.879 1 68.44 81 THR A CA 1
ATOM 659 C C . THR A 1 81 ? -0.545 24.391 -5.75 1 68.44 81 THR A C 1
ATOM 661 O O . THR A 1 81 ? 0.435 25.125 -5.887 1 68.44 81 THR A O 1
ATOM 664 N N . LEU A 1 82 ? -0.73 23.75 -4.734 1 77.06 82 LEU A N 1
ATOM 665 C CA . LEU A 1 82 ? 0.136 23.844 -3.566 1 77.06 82 LEU A CA 1
ATOM 666 C C . LEU A 1 82 ? 1.562 23.422 -3.912 1 77.06 82 LEU A C 1
ATOM 668 O O . LEU A 1 82 ? 2.508 24.188 -3.691 1 77.06 82 LEU A O 1
ATOM 672 N N . LEU A 1 83 ? 1.701 22.344 -4.535 1 77.69 83 LEU A N 1
ATOM 673 C CA . LEU A 1 83 ? 3.016 21.75 -4.738 1 77.69 83 LEU A CA 1
ATOM 674 C C . LEU A 1 83 ? 3.777 22.484 -5.84 1 77.69 83 LEU A C 1
ATOM 676 O O . LEU A 1 83 ? 5 22.625 -5.766 1 77.69 83 LEU A O 1
ATOM 680 N N . HIS A 1 84 ? 3.041 23 -6.715 1 78.88 84 HIS A N 1
ATOM 681 C CA . HIS A 1 84 ? 3.686 23.609 -7.875 1 78.88 84 HIS A CA 1
ATOM 682 C C . HIS A 1 84 ? 4.148 25.031 -7.566 1 78.88 84 HIS A C 1
ATOM 684 O O . HIS A 1 84 ? 5.234 25.438 -7.988 1 78.88 84 HIS A O 1
ATOM 690 N N . ASN A 1 85 ? 3.428 25.703 -6.816 1 84.19 85 ASN A N 1
ATOM 691 C CA . ASN A 1 85 ? 3.707 27.125 -6.688 1 84.19 85 ASN A CA 1
ATOM 692 C C . ASN A 1 85 ? 4.133 27.484 -5.266 1 84.19 85 ASN A C 1
ATOM 694 O O . ASN A 1 85 ? 5.211 28.047 -5.059 1 84.19 85 ASN A O 1
ATOM 698 N N . ALA A 1 86 ? 3.428 27.031 -4.367 1 87.19 86 ALA A N 1
ATOM 699 C CA . ALA A 1 86 ? 3.639 27.516 -3.006 1 87.19 86 ALA A CA 1
ATOM 700 C C . ALA A 1 86 ? 4.875 26.875 -2.383 1 87.19 86 ALA A C 1
ATOM 702 O O . ALA A 1 86 ? 5.684 27.562 -1.749 1 87.19 86 ALA A O 1
ATOM 703 N N . LEU A 1 87 ? 5.055 25.625 -2.609 1 93 87 LEU A N 1
ATOM 704 C CA . LEU A 1 87 ? 6.105 24.891 -1.91 1 93 87 LEU A CA 1
ATOM 705 C C . LEU A 1 87 ? 7.48 25.453 -2.264 1 93 87 LEU A C 1
ATOM 707 O O . LEU A 1 87 ? 8.273 25.781 -1.373 1 93 87 LEU A O 1
ATOM 711 N N . PRO A 1 88 ? 7.812 25.703 -3.533 1 94.31 88 PRO A N 1
ATOM 712 C CA . PRO A 1 88 ? 9.125 26.266 -3.85 1 94.31 88 PRO A CA 1
ATOM 713 C C . PRO A 1 88 ? 9.352 27.625 -3.209 1 94.31 88 PRO A C 1
ATOM 715 O O . PRO A 1 88 ? 10.453 27.922 -2.744 1 94.31 88 PRO A O 1
ATOM 718 N N . LEU A 1 89 ? 8.352 28.406 -3.152 1 95 89 LEU A N 1
ATOM 719 C CA . LEU A 1 89 ? 8.461 29.734 -2.574 1 95 89 LEU A CA 1
ATOM 720 C C . LEU A 1 89 ? 8.656 29.656 -1.063 1 95 89 LEU A C 1
ATOM 722 O O . LEU A 1 89 ? 9.398 30.453 -0.488 1 95 89 LEU A O 1
ATOM 726 N N . MET A 1 90 ? 8.031 28.766 -0.424 1 96 90 MET A N 1
ATOM 727 C CA . MET A 1 90 ? 8.172 28.578 1.019 1 96 90 MET A CA 1
ATOM 728 C C . MET A 1 90 ? 9.578 28.125 1.376 1 96 90 MET A C 1
ATOM 730 O O . MET A 1 90 ? 10.156 28.578 2.365 1 96 90 MET A O 1
ATOM 734 N N . LEU A 1 91 ? 10.062 27.219 0.553 1 96.81 91 LEU A N 1
ATOM 735 C CA . LEU A 1 91 ? 11.43 26.75 0.755 1 96.81 91 LEU A CA 1
ATOM 736 C C . LEU A 1 91 ? 12.422 27.906 0.6 1 96.81 91 LEU A C 1
ATOM 738 O O . LEU A 1 91 ? 13.367 28.016 1.384 1 96.81 91 LEU A O 1
ATOM 742 N N . GLU A 1 92 ? 12.148 28.719 -0.38 1 96.38 92 GLU A N 1
ATOM 743 C CA . GLU A 1 92 ? 13.008 29.875 -0.609 1 96.38 92 GLU A CA 1
ATOM 744 C C . GLU A 1 92 ? 12.938 30.844 0.558 1 96.38 92 GLU A C 1
ATOM 746 O O . GLU A 1 92 ? 13.953 31.422 0.959 1 96.38 92 GLU A O 1
ATOM 751 N N . LEU A 1 93 ? 11.773 31.047 1.077 1 97.06 93 LEU A N 1
ATOM 752 C CA . LEU A 1 93 ? 11.594 31.922 2.225 1 97.06 93 LEU A CA 1
ATOM 753 C C . LEU A 1 93 ? 12.383 31.422 3.428 1 97.06 93 LEU A C 1
ATOM 755 O O . LEU A 1 93 ? 13.031 32.219 4.125 1 97.06 93 LEU A O 1
ATOM 759 N N . ALA A 1 94 ? 12.328 30.109 3.703 1 97.81 94 ALA A N 1
ATOM 760 C CA . ALA A 1 94 ? 13.062 29.516 4.809 1 97.81 94 ALA A CA 1
ATOM 761 C C . ALA A 1 94 ? 14.562 29.719 4.648 1 97.81 94 ALA A C 1
ATOM 763 O O . ALA A 1 94 ? 15.266 29.984 5.629 1 97.81 94 ALA A O 1
ATOM 764 N N . LYS A 1 95 ? 14.984 29.641 3.436 1 97.12 95 LYS A N 1
ATOM 765 C CA . LYS A 1 95 ? 16.391 29.828 3.127 1 97.12 95 LYS A CA 1
ATOM 766 C C . LYS A 1 95 ? 16.812 31.281 3.318 1 97.12 95 LYS A C 1
ATOM 768 O O . LYS A 1 95 ? 17.781 31.578 4.016 1 97.12 95 LYS A O 1
ATOM 773 N N . GLN A 1 96 ? 16.047 32.156 2.779 1 97.06 96 GLN A N 1
ATOM 774 C CA . GLN A 1 96 ? 16.422 33.594 2.738 1 97.06 96 GLN A CA 1
ATOM 775 C C . GLN A 1 96 ? 16.25 34.219 4.105 1 97.06 96 GLN A C 1
ATOM 777 O O . GLN A 1 96 ? 17.094 35.031 4.531 1 97.06 96 GLN A O 1
ATOM 782 N N . LYS A 1 97 ? 15.211 33.875 4.797 1 97.25 97 LYS A N 1
ATOM 783 C CA . LYS A 1 97 ? 14.875 34.594 6.023 1 97.25 97 LYS A CA 1
ATOM 784 C C . LYS A 1 97 ? 15.445 33.875 7.246 1 97.25 97 LYS A C 1
ATOM 786 O O . LYS A 1 97 ? 15.703 34.5 8.281 1 97.25 97 LYS A O 1
ATOM 791 N N . CYS A 1 98 ? 15.648 32.594 7.129 1 97.69 98 CYS A N 1
ATOM 792 C CA . CYS A 1 98 ? 16 31.844 8.336 1 97.69 98 CYS A CA 1
ATOM 793 C C . CYS A 1 98 ? 17.312 31.078 8.148 1 97.69 98 CYS A C 1
ATOM 795 O O . CYS A 1 98 ? 17.828 30.484 9.094 1 97.69 98 CYS A O 1
ATOM 797 N N . GLY A 1 99 ? 17.812 30.953 6.934 1 97.12 99 GLY A N 1
ATOM 798 C CA . GLY A 1 99 ? 19.078 30.297 6.66 1 97.12 99 GLY A CA 1
ATOM 799 C C . GLY A 1 99 ? 18.953 28.781 6.574 1 97.12 99 GLY A C 1
ATOM 800 O O . GLY A 1 99 ? 19.938 28.062 6.762 1 97.12 99 GLY A O 1
ATOM 801 N N . PHE A 1 100 ? 17.797 28.281 6.395 1 97.06 100 PHE A N 1
ATOM 802 C CA . PHE A 1 100 ? 17.609 26.844 6.227 1 97.06 100 PHE A CA 1
ATOM 803 C C . PHE A 1 100 ? 17.906 26.422 4.793 1 97.06 100 PHE A C 1
ATOM 805 O O . PHE A 1 100 ? 17.141 26.734 3.877 1 97.06 100 PHE A O 1
ATOM 812 N N . HIS A 1 101 ? 18.922 25.562 4.656 1 94.75 101 HIS A N 1
ATOM 813 C CA . HIS A 1 101 ? 19.359 25.234 3.307 1 94.75 101 HIS A CA 1
ATOM 814 C C . HIS A 1 101 ? 19.062 23.781 2.967 1 94.75 101 HIS A C 1
ATOM 816 O O . HIS A 1 101 ? 19.125 23.375 1.801 1 94.75 101 HIS A O 1
ATOM 822 N N . THR A 1 102 ? 18.703 23.047 4.016 1 92.56 102 THR A N 1
ATOM 823 C CA . THR A 1 102 ? 18.547 21.609 3.781 1 92.56 102 THR A CA 1
ATOM 824 C C . THR A 1 102 ? 17.234 21.109 4.387 1 92.56 102 THR A C 1
ATOM 826 O O . THR A 1 102 ? 16.953 21.359 5.559 1 92.56 102 THR A O 1
ATOM 829 N N . VAL A 1 103 ? 16.5 20.484 3.547 1 93.12 103 VAL A N 1
ATOM 830 C CA . VAL A 1 103 ? 15.297 19.797 4.027 1 93.12 103 VAL A CA 1
ATOM 831 C C . VAL A 1 103 ? 15.664 18.422 4.582 1 93.12 103 VAL A C 1
ATOM 833 O O . VAL A 1 103 ? 16.344 17.641 3.914 1 93.12 103 VAL A O 1
ATOM 836 N N . GLU A 1 104 ? 15.242 18.219 5.766 1 89.25 104 GLU A N 1
ATOM 837 C CA . GLU A 1 104 ? 15.531 16.953 6.43 1 89.25 104 GLU A CA 1
ATOM 838 C C . GLU A 1 104 ? 14.523 15.883 6.035 1 89.25 104 GLU A C 1
ATOM 840 O O . GLU A 1 104 ? 14.898 14.742 5.75 1 89.25 104 GLU A O 1
ATOM 845 N N . ASP A 1 105 ? 13.312 16.266 6.105 1 89.44 105 ASP A N 1
ATOM 846 C CA . ASP A 1 105 ? 12.25 15.32 5.777 1 89.44 105 ASP A CA 1
ATOM 847 C C . ASP A 1 105 ? 11.023 16.047 5.211 1 89.44 105 ASP A C 1
ATOM 849 O O . ASP A 1 105 ? 10.766 17.203 5.562 1 89.44 105 ASP A O 1
ATOM 853 N N . ILE A 1 106 ? 10.367 15.359 4.383 1 93.19 106 ILE A N 1
ATOM 854 C CA . ILE A 1 106 ? 9.102 15.859 3.848 1 93.19 106 ILE A CA 1
ATOM 855 C C . ILE A 1 106 ? 8.039 14.766 3.93 1 93.19 106 ILE A C 1
ATOM 857 O O . ILE A 1 106 ? 8.328 13.586 3.693 1 93.19 106 ILE A O 1
ATOM 861 N N . PHE A 1 107 ? 6.871 15.117 4.344 1 94.25 107 PHE A N 1
ATOM 862 C CA . PHE A 1 107 ? 5.699 14.25 4.324 1 94.25 107 PHE A CA 1
ATOM 863 C C . PHE A 1 107 ? 4.547 14.922 3.586 1 94.25 107 PHE A C 1
ATOM 865 O O . PHE A 1 107 ? 4.074 15.984 3.996 1 94.25 107 PHE A O 1
ATOM 872 N N . TYR A 1 108 ? 4.266 14.375 2.512 1 94.69 108 TYR A N 1
ATOM 873 C CA . TYR A 1 108 ? 3.107 14.828 1.747 1 94.69 108 TYR A CA 1
ATOM 874 C C . TYR A 1 108 ? 2.074 13.711 1.618 1 94.69 108 TYR A C 1
ATOM 876 O O . TYR A 1 108 ? 2.381 12.625 1.122 1 94.69 108 TYR A O 1
ATOM 884 N N . SER A 1 109 ? 0.868 13.953 2.039 1 94.88 109 SER A N 1
ATOM 885 C CA . SER A 1 109 ? -0.133 12.898 1.998 1 94.88 109 SER A CA 1
ATOM 886 C C . SER A 1 109 ? -1.515 13.453 1.67 1 94.88 109 SER A C 1
ATOM 888 O O . SER A 1 109 ? -1.777 14.641 1.877 1 94.88 109 SER A O 1
ATOM 890 N N . ARG A 1 110 ? -2.311 12.57 1.157 1 91.62 110 ARG A N 1
ATOM 891 C CA . ARG A 1 110 ? -3.709 12.906 0.913 1 91.62 110 ARG A CA 1
ATOM 892 C C . ARG A 1 110 ? -4.535 11.648 0.655 1 91.62 110 ARG A C 1
ATOM 894 O O . ARG A 1 110 ? -4.004 10.633 0.211 1 91.62 110 ARG A O 1
ATOM 901 N N . LYS A 1 111 ? -5.797 11.789 0.901 1 90.25 111 LYS A N 1
ATOM 902 C CA . LYS A 1 111 ? -6.75 10.758 0.499 1 90.25 111 LYS A CA 1
ATOM 903 C C . LYS A 1 111 ? -7.117 10.898 -0.976 1 90.25 111 LYS A C 1
ATOM 905 O O . LYS A 1 111 ? -6.91 11.953 -1.577 1 90.25 111 LYS A O 1
ATOM 910 N N . ASN A 1 112 ? -7.551 9.68 -1.545 1 83.25 112 ASN A N 1
ATOM 911 C CA . ASN A 1 112 ? -8.086 9.836 -2.895 1 83.25 112 ASN A CA 1
ATOM 912 C C . ASN A 1 112 ? -9.328 10.719 -2.908 1 83.25 112 ASN A C 1
ATOM 914 O O . ASN A 1 112 ? -10.031 10.828 -1.902 1 83.25 112 ASN A O 1
ATOM 918 N N . PHE A 1 113 ? -9.578 11.312 -4.008 1 69.69 113 PHE A N 1
ATOM 919 C CA . PHE A 1 113 ? -10.641 12.305 -4.117 1 69.69 113 PHE A CA 1
ATOM 920 C C . PHE A 1 113 ? -12.008 11.633 -4.02 1 69.69 113 PHE A C 1
ATOM 922 O O . PHE A 1 113 ? -12.188 10.508 -4.48 1 69.69 113 PHE A O 1
ATOM 929 N N . MET A 1 114 ? -12.836 12.32 -3.363 1 65.81 114 MET A N 1
ATOM 930 C CA . MET A 1 114 ? -14.195 11.82 -3.145 1 65.81 114 MET A CA 1
ATOM 931 C C . MET A 1 114 ? -14.922 11.625 -4.469 1 65.81 114 MET A C 1
ATOM 933 O O . MET A 1 114 ? -15.68 10.664 -4.629 1 65.81 114 MET A O 1
ATOM 937 N N . ARG A 1 115 ? -14.75 12.516 -5.309 1 62.59 115 ARG A N 1
ATOM 938 C CA . ARG A 1 115 ? -15.312 12.398 -6.652 1 62.59 115 ARG A CA 1
ATOM 939 C C . ARG A 1 115 ? -14.219 12.461 -7.711 1 62.59 115 ARG A C 1
ATOM 941 O O . ARG A 1 115 ? -14.047 13.484 -8.375 1 62.59 115 ARG A O 1
ATOM 948 N N . PRO A 1 116 ? -13.648 11.344 -7.82 1 58.44 116 PRO A N 1
ATOM 949 C CA . PRO A 1 116 ? -12.5 11.328 -8.734 1 58.44 116 PRO A CA 1
ATOM 950 C C . PRO A 1 116 ? -12.883 11.672 -10.172 1 58.44 116 PRO A C 1
ATOM 952 O O . PRO A 1 116 ? -12.055 12.203 -10.922 1 58.44 116 PRO A O 1
ATOM 955 N N . GLU A 1 117 ? -14.078 11.367 -10.461 1 56.53 117 GLU A N 1
ATOM 956 C CA . GLU A 1 117 ? -14.531 11.625 -11.828 1 56.53 117 GLU A CA 1
ATOM 957 C C . GLU A 1 117 ? -14.516 13.117 -12.133 1 56.53 117 GLU A C 1
ATOM 959 O O . GLU A 1 117 ? -14.461 13.516 -13.297 1 56.53 117 GLU A O 1
ATOM 964 N N . LEU A 1 118 ? -14.719 13.859 -11.094 1 53.25 118 LEU A N 1
ATOM 965 C CA . LEU A 1 118 ? -14.742 15.297 -11.297 1 53.25 118 LEU A CA 1
ATOM 966 C C . LEU A 1 118 ? -13.32 15.859 -11.352 1 53.25 118 LEU A C 1
ATOM 968 O O . LEU A 1 118 ? -13.133 17.047 -11.648 1 53.25 118 LEU A O 1
ATOM 972 N N . GLN A 1 119 ? -12.508 14.906 -10.867 1 51.56 119 GLN A N 1
ATOM 973 C CA . GLN A 1 119 ? -11.117 15.336 -10.938 1 51.56 119 GLN A CA 1
ATOM 974 C C . GLN A 1 119 ? -10.477 14.922 -12.266 1 51.56 119 GLN A C 1
ATOM 976 O O . GLN A 1 119 ? -10.82 13.875 -12.82 1 51.56 119 GLN A O 1
ATOM 981 N N . HIS A 1 120 ? -10.148 15.75 -13.055 1 46.25 120 HIS A N 1
ATOM 982 C CA . HIS A 1 120 ? -9.461 15.352 -14.281 1 46.25 120 HIS A CA 1
ATOM 983 C C . HIS A 1 120 ? -8.305 14.398 -13.977 1 46.25 120 HIS A C 1
ATOM 985 O O . HIS A 1 120 ? -7.41 14.734 -13.195 1 46.25 120 HIS A O 1
ATOM 991 N N . ASN A 1 121 ? -8.312 12.961 -14.539 1 46.34 121 ASN A N 1
ATOM 992 C CA . ASN A 1 121 ? -7.328 11.883 -14.547 1 46.34 121 ASN A CA 1
ATOM 993 C C . ASN A 1 121 ? -6.898 11.508 -13.125 1 46.34 121 ASN A C 1
ATOM 995 O O . ASN A 1 121 ? -5.898 12.023 -12.625 1 46.34 121 ASN A O 1
ATOM 999 N N . MET A 1 122 ? -7.668 10.961 -12.297 1 46.81 122 MET A N 1
ATOM 1000 C CA . MET A 1 122 ? -7.59 10.672 -10.867 1 46.81 122 MET A CA 1
ATOM 1001 C C . MET A 1 122 ? -6.188 10.211 -10.484 1 46.81 122 MET A C 1
ATOM 1003 O O . MET A 1 122 ? -5.605 10.719 -9.523 1 46.81 122 MET A O 1
ATOM 1007 N N . HIS A 1 123 ? -5.785 8.875 -10.961 1 48.19 123 HIS A N 1
ATOM 1008 C CA . HIS A 1 123 ? -4.473 8.32 -10.648 1 48.19 123 HIS A CA 1
ATOM 1009 C C . HIS A 1 123 ? -3.357 9.164 -11.258 1 48.19 123 HIS A C 1
ATOM 1011 O O . HIS A 1 123 ? -2.246 9.211 -10.719 1 48.19 123 HIS A O 1
ATOM 1017 N N . ARG A 1 124 ? -3.82 9.82 -12.328 1 56.78 124 ARG A N 1
ATOM 1018 C CA . ARG A 1 124 ? -2.852 10.656 -13.023 1 56.78 124 ARG A CA 1
ATOM 1019 C C . ARG A 1 124 ? -2.441 11.844 -12.164 1 56.78 124 ARG A C 1
ATOM 1021 O O . ARG A 1 124 ? -1.314 12.336 -12.266 1 56.78 124 ARG A O 1
ATOM 1028 N N . SER A 1 125 ? -3.33 11.82 -10.977 1 75.5 125 SER A N 1
ATOM 1029 C CA . SER A 1 125 ? -3.121 13.07 -10.25 1 75.5 125 SER A CA 1
ATOM 1030 C C . SER A 1 125 ? -2.008 12.938 -9.219 1 75.5 125 SER A C 1
ATOM 1032 O O . SER A 1 125 ? -1.11 13.781 -9.148 1 75.5 125 SER A O 1
ATOM 1034 N N . PHE A 1 126 ? -1.869 11.648 -8.594 1 83.69 126 PHE A N 1
ATOM 1035 C CA . PHE A 1 126 ? -0.836 11.578 -7.566 1 83.69 126 PHE A CA 1
ATOM 1036 C C . PHE A 1 126 ? 0.538 11.375 -8.195 1 83.69 126 PHE A C 1
ATOM 1038 O O . PHE A 1 126 ? 1.536 11.906 -7.703 1 83.69 126 PHE A O 1
ATOM 1045 N N . GLU A 1 127 ? 0.534 10.719 -9.25 1 84.12 127 GLU A N 1
ATOM 1046 C CA . GLU A 1 127 ? 1.787 10.531 -9.977 1 84.12 127 GLU A CA 1
ATOM 1047 C C . GLU A 1 127 ? 2.377 11.867 -10.414 1 84.12 127 GLU A C 1
ATOM 1049 O O . GLU A 1 127 ? 3.59 12.07 -10.344 1 84.12 127 GLU A O 1
ATOM 1054 N N . GLU A 1 128 ? 1.546 12.641 -10.805 1 84.75 128 GLU A N 1
ATOM 1055 C CA . GLU A 1 128 ? 1.998 13.969 -11.219 1 84.75 128 GLU A CA 1
ATOM 1056 C C . GLU A 1 128 ? 2.549 14.758 -10.039 1 84.75 128 GLU A C 1
ATOM 1058 O O . GLU A 1 128 ? 3.535 15.484 -10.172 1 84.75 128 GLU A O 1
ATOM 1063 N N . GLU A 1 129 ? 1.863 14.633 -8.945 1 89.75 129 GLU A N 1
ATOM 1064 C CA . GLU A 1 129 ? 2.334 15.297 -7.734 1 89.75 129 GLU A CA 1
ATOM 1065 C C . GLU A 1 129 ? 3.709 14.773 -7.32 1 89.75 129 GLU A C 1
ATOM 1067 O O . GLU A 1 129 ? 4.574 15.555 -6.918 1 89.75 129 GLU A O 1
ATOM 1072 N N . VAL A 1 130 ? 3.879 13.539 -7.508 1 91.25 130 VAL A N 1
ATOM 1073 C CA . VAL A 1 130 ? 5.148 12.914 -7.16 1 91.25 130 VAL A CA 1
ATOM 1074 C C . VAL A 1 130 ? 6.254 13.445 -8.07 1 91.25 130 VAL A C 1
ATOM 1076 O O . VAL A 1 130 ? 7.367 13.719 -7.605 1 91.25 130 VAL A O 1
ATOM 1079 N N . ILE A 1 131 ? 5.941 13.594 -9.289 1 89.75 131 ILE A N 1
ATOM 1080 C CA . ILE A 1 131 ? 6.918 14.109 -10.242 1 89.75 131 ILE A CA 1
ATOM 1081 C C . ILE A 1 131 ? 7.371 15.508 -9.82 1 89.75 131 ILE A C 1
ATOM 1083 O O . ILE A 1 131 ? 8.562 15.82 -9.875 1 89.75 131 ILE A O 1
ATOM 1087 N N . ILE A 1 132 ? 6.473 16.281 -9.367 1 89.88 132 ILE A N 1
ATOM 1088 C CA . ILE A 1 132 ? 6.789 17.641 -8.914 1 89.88 132 ILE A CA 1
ATOM 1089 C C . ILE A 1 132 ? 7.688 17.562 -7.684 1 89.88 132 ILE A C 1
ATOM 1091 O O . ILE A 1 132 ? 8.695 18.281 -7.598 1 89.88 132 ILE A O 1
ATOM 1095 N N . LEU A 1 133 ? 7.344 16.75 -6.773 1 93.62 133 LEU A N 1
ATOM 1096 C CA . LEU A 1 133 ? 8.094 16.625 -5.527 1 93.62 133 LEU A CA 1
ATOM 1097 C C . LEU A 1 133 ? 9.5 16.109 -5.785 1 93.62 133 LEU A C 1
ATOM 1099 O O . LEU A 1 133 ? 10.453 16.531 -5.133 1 93.62 133 LEU A O 1
ATOM 1103 N N . GLU A 1 134 ? 9.617 15.289 -6.754 1 92.62 134 GLU A N 1
ATOM 1104 C CA . GLU A 1 134 ? 10.914 14.68 -7.055 1 92.62 134 GLU A CA 1
ATOM 1105 C C . GLU A 1 134 ? 11.859 15.688 -7.703 1 92.62 134 GLU A C 1
ATOM 1107 O O . GLU A 1 134 ? 13.07 15.477 -7.734 1 92.62 134 GLU A O 1
ATOM 1112 N N . LYS A 1 135 ? 11.305 16.656 -8.273 1 91.88 135 LYS A N 1
ATOM 1113 C CA . LYS A 1 135 ? 12.148 17.734 -8.789 1 91.88 135 LYS A CA 1
ATOM 1114 C C . LYS A 1 135 ? 12.766 18.547 -7.652 1 91.88 135 LYS A C 1
ATOM 1116 O O . LYS A 1 135 ? 13.812 19.172 -7.824 1 91.88 135 LYS A O 1
ATOM 1121 N N . LEU A 1 136 ? 12.125 18.531 -6.527 1 91.75 136 LEU A N 1
ATOM 1122 C CA . LEU A 1 136 ? 12.547 19.344 -5.398 1 91.75 136 LEU A CA 1
ATOM 1123 C C . LEU A 1 136 ? 13.352 18.531 -4.398 1 91.75 136 LEU A C 1
ATOM 1125 O O . LEU A 1 136 ? 14.211 19.062 -3.697 1 91.75 136 LEU A O 1
ATOM 1129 N N . PHE A 1 137 ? 12.992 17.234 -4.34 1 92.06 137 PHE A N 1
ATOM 1130 C CA . PHE A 1 137 ? 13.609 16.391 -3.324 1 92.06 137 PHE A CA 1
ATOM 1131 C C . PHE A 1 137 ? 14.188 15.133 -3.949 1 92.06 137 PHE A C 1
ATOM 1133 O O . PHE A 1 137 ? 13.594 14.562 -4.867 1 92.06 137 PHE A O 1
ATOM 1140 N N . GLN A 1 138 ? 15.266 14.695 -3.342 1 87.19 138 GLN A N 1
ATOM 1141 C CA . GLN A 1 138 ? 15.914 13.484 -3.836 1 87.19 138 GLN A CA 1
ATOM 1142 C C . GLN A 1 138 ? 15.516 12.273 -2.998 1 87.19 138 GLN A C 1
ATOM 1144 O O . GLN A 1 138 ? 15.156 12.406 -1.828 1 87.19 138 GLN A O 1
ATOM 1149 N N . ASP A 1 139 ? 15.5 11.125 -3.59 1 84.5 139 ASP A N 1
ATOM 1150 C CA . ASP A 1 139 ? 15.344 9.828 -2.938 1 84.5 139 ASP A CA 1
ATOM 1151 C C . ASP A 1 139 ? 14 9.734 -2.227 1 84.5 139 ASP A C 1
ATOM 1153 O O . ASP A 1 139 ? 13.922 9.281 -1.083 1 84.5 139 ASP A O 1
ATOM 1157 N N . GLY A 1 140 ? 13.086 10.312 -2.848 1 90.31 140 GLY A N 1
ATOM 1158 C CA . GLY A 1 140 ? 11.742 10.219 -2.299 1 90.31 140 GLY A CA 1
ATOM 1159 C C . GLY A 1 140 ? 11.055 8.898 -2.613 1 90.31 140 GLY A C 1
ATOM 1160 O O . GLY A 1 140 ? 11.469 8.188 -3.533 1 90.31 140 GLY A O 1
ATOM 1161 N N . ALA A 1 141 ? 10.078 8.555 -1.812 1 91.88 141 ALA A N 1
ATOM 1162 C CA . ALA A 1 141 ? 9.273 7.344 -1.993 1 91.88 141 ALA A CA 1
ATOM 1163 C C . ALA A 1 141 ? 7.785 7.664 -1.929 1 91.88 141 ALA A C 1
ATOM 1165 O O . ALA A 1 141 ? 7.348 8.438 -1.078 1 91.88 141 ALA A O 1
ATOM 1166 N N . ALA A 1 142 ? 7.094 7.121 -2.854 1 93.75 142 ALA A N 1
ATOM 1167 C CA . ALA A 1 142 ? 5.648 7.316 -2.926 1 93.75 142 ALA A CA 1
ATOM 1168 C C . ALA A 1 142 ? 4.902 6.012 -2.666 1 93.75 142 ALA A C 1
ATOM 1170 O O . ALA A 1 142 ? 5.266 4.965 -3.205 1 93.75 142 ALA A O 1
ATOM 1171 N N . TYR A 1 143 ? 3.881 6.078 -1.855 1 93.38 143 TYR A N 1
ATOM 1172 C CA . TYR A 1 143 ? 3.131 4.891 -1.466 1 93.38 143 TYR A CA 1
ATOM 1173 C C . TYR A 1 143 ? 1.632 5.113 -1.619 1 93.38 143 TYR A C 1
ATOM 1175 O O . TYR A 1 143 ? 1.16 6.254 -1.572 1 93.38 143 TYR A O 1
ATOM 1183 N N . CYS A 1 144 ? 0.977 4.066 -1.782 1 93.12 144 CYS A N 1
ATOM 1184 C CA . CYS A 1 144 ? -0.48 4.027 -1.715 1 93.12 144 CYS A CA 1
ATOM 1185 C C . CYS A 1 144 ? -0.952 2.992 -0.701 1 93.12 144 CYS A C 1
ATOM 1187 O O . CYS A 1 144 ? -0.596 1.815 -0.797 1 93.12 144 CYS A O 1
ATOM 1189 N N . LEU A 1 145 ? -1.7 3.441 0.23 1 94.81 145 LEU A N 1
ATOM 1190 C CA . LEU A 1 145 ? -2.273 2.535 1.22 1 94.81 145 LEU A CA 1
ATOM 1191 C C . LEU A 1 145 ? -3.793 2.486 1.096 1 94.81 145 LEU A C 1
ATOM 1193 O O . LEU A 1 145 ? -4.426 3.494 0.78 1 94.81 145 LEU A O 1
ATOM 1197 N N . GLY A 1 146 ? -4.324 1.309 1.43 1 93.25 146 GLY A N 1
ATOM 1198 C CA . GLY A 1 146 ? -5.754 1.101 1.266 1 93.25 146 GLY A CA 1
ATOM 1199 C C . GLY A 1 146 ? -6.117 0.489 -0.075 1 93.25 146 GLY A C 1
ATOM 1200 O O . GLY A 1 146 ? -5.246 0.008 -0.801 1 93.25 146 GLY A O 1
ATOM 1201 N N . ARG A 1 147 ? -7.41 0.515 -0.354 1 90.88 147 ARG A N 1
ATOM 1202 C CA . ARG A 1 147 ? -7.898 -0.098 -1.586 1 90.88 147 ARG A CA 1
ATOM 1203 C C . ARG A 1 147 ? -7.863 0.897 -2.742 1 90.88 147 ARG A C 1
ATOM 1205 O O . ARG A 1 147 ? -8.516 1.943 -2.686 1 90.88 147 ARG A O 1
ATOM 1212 N N . MET A 1 148 ? -7.18 0.52 -3.723 1 88.81 148 MET A N 1
ATOM 1213 C CA . MET A 1 148 ? -7.074 1.383 -4.895 1 88.81 148 MET A CA 1
ATOM 1214 C C . MET A 1 148 ? -8.438 1.594 -5.543 1 88.81 148 MET A C 1
ATOM 1216 O O . MET A 1 148 ? -8.688 2.631 -6.156 1 88.81 148 MET A O 1
ATOM 1220 N N . ASN A 1 149 ? -9.297 0.602 -5.496 1 87.94 149 ASN A N 1
ATOM 1221 C CA . ASN A 1 149 ? -10.641 0.705 -6.051 1 87.94 149 ASN A CA 1
ATOM 1222 C C . ASN A 1 149 ? -11.656 1.132 -4.992 1 87.94 149 ASN A C 1
ATOM 1224 O O . ASN A 1 149 ? -12.852 0.855 -5.125 1 87.94 149 ASN A O 1
ATOM 1228 N N . GLY A 1 150 ? -11.188 1.715 -3.908 1 87.38 150 GLY A N 1
ATOM 1229 C CA . GLY A 1 150 ? -11.969 2.256 -2.807 1 87.38 150 GLY A CA 1
ATOM 1230 C C . GLY A 1 150 ? -11.305 3.439 -2.131 1 87.38 150 GLY A C 1
ATOM 1231 O O . GLY A 1 150 ? -10.875 4.383 -2.799 1 87.38 150 GLY A O 1
ATOM 1232 N N . ASP A 1 151 ? -11.336 3.371 -0.801 1 86.81 151 ASP A N 1
ATOM 1233 C CA . ASP A 1 151 ? -10.664 4.426 -0.049 1 86.81 151 ASP A CA 1
ATOM 1234 C C . ASP A 1 151 ? -9.164 4.145 0.06 1 86.81 151 ASP A C 1
ATOM 1236 O O . ASP A 1 151 ? -8.758 3.135 0.633 1 86.81 151 ASP A O 1
ATOM 1240 N N . CYS A 1 152 ? -8.438 5.027 -0.521 1 89.38 152 CYS A N 1
ATOM 1241 C CA . CYS A 1 152 ? -6.992 4.871 -0.407 1 89.38 152 CYS A CA 1
ATOM 1242 C C . CYS A 1 152 ? -6.332 6.176 0.027 1 89.38 152 CYS A C 1
ATOM 1244 O O . CYS A 1 152 ? -6.973 7.227 0.03 1 89.38 152 CYS A O 1
ATOM 1246 N N . TRP A 1 153 ? -5.215 6.082 0.503 1 93.94 153 TRP A N 1
ATOM 1247 C CA . TRP A 1 153 ? -4.414 7.148 1.097 1 93.94 153 TRP A CA 1
ATOM 1248 C C . TRP A 1 153 ? -2.996 7.145 0.535 1 93.94 153 TRP A C 1
ATOM 1250 O O . TRP A 1 153 ? -2.324 6.109 0.54 1 93.94 153 TRP A O 1
ATOM 1260 N N . TYR A 1 154 ? -2.602 8.32 0.006 1 93.69 154 TYR A N 1
ATOM 1261 C CA . TYR A 1 154 ? -1.312 8.445 -0.667 1 93.69 154 TYR A CA 1
ATOM 1262 C C . TYR A 1 154 ? -0.295 9.148 0.223 1 93.69 154 TYR A C 1
ATOM 1264 O O . TYR A 1 154 ? -0.635 10.094 0.938 1 93.69 154 TYR A O 1
ATOM 1272 N N . LEU A 1 155 ? 0.946 8.695 0.087 1 95.19 155 LEU A N 1
ATOM 1273 C CA . LEU A 1 155 ? 2.027 9.281 0.868 1 95.19 155 LEU A CA 1
ATOM 1274 C C . LEU A 1 155 ? 3.291 9.422 0.025 1 95.19 155 LEU A C 1
ATOM 1276 O O . LEU A 1 155 ? 3.666 8.5 -0.698 1 95.19 155 LEU A O 1
ATOM 1280 N N . TYR A 1 156 ? 3.842 10.562 0.058 1 94.44 156 TYR A N 1
ATOM 1281 C CA . TYR A 1 156 ? 5.203 10.781 -0.417 1 94.44 156 TYR A CA 1
ATOM 1282 C C . TYR A 1 156 ? 6.113 11.219 0.724 1 94.44 156 TYR A C 1
ATOM 1284 O O . TYR A 1 156 ? 5.777 12.125 1.483 1 94.44 156 TYR A O 1
ATOM 1292 N N . THR A 1 157 ? 7.25 10.523 0.876 1 94 157 THR A N 1
ATOM 1293 C CA . THR A 1 157 ? 8.188 10.891 1.934 1 94 157 THR A CA 1
ATOM 1294 C C . THR A 1 157 ? 9.625 10.648 1.492 1 94 157 THR A C 1
ATOM 1296 O O . THR A 1 157 ? 9.867 9.93 0.525 1 94 157 THR A O 1
ATOM 1299 N N . THR A 1 158 ? 10.484 11.297 2.143 1 87.62 158 THR A N 1
ATOM 1300 C CA . THR A 1 158 ? 11.891 11.062 1.844 1 87.62 158 THR A CA 1
ATOM 1301 C C . THR A 1 158 ? 12.398 9.82 2.566 1 87.62 158 THR A C 1
ATOM 1303 O O . THR A 1 158 ? 11.898 9.469 3.635 1 87.62 158 THR A O 1
ATOM 1306 N N . ASN A 1 159 ? 13.195 9.023 1.84 1 71.38 159 ASN A N 1
ATOM 1307 C CA . ASN A 1 159 ? 13.773 7.793 2.367 1 71.38 159 ASN A CA 1
ATOM 1308 C C . ASN A 1 159 ? 15.172 8.023 2.928 1 71.38 159 ASN A C 1
ATOM 1310 O O . ASN A 1 159 ? 16.156 7.66 2.297 1 71.38 159 ASN A O 1
ATOM 1314 N N . ASN A 1 160 ? 15.344 8.789 3.871 1 62.69 160 ASN A N 1
ATOM 1315 C CA . ASN A 1 160 ? 16.672 9.031 4.426 1 62.69 160 ASN A CA 1
ATOM 1316 C C . ASN A 1 160 ? 17.062 7.949 5.43 1 62.69 160 ASN A C 1
ATOM 1318 O O . ASN A 1 160 ? 16.594 7.953 6.566 1 62.69 160 ASN A O 1
ATOM 1322 N N . PRO A 1 161 ? 17.625 6.785 4.91 1 54.16 161 PRO A N 1
ATOM 1323 C CA . PRO A 1 161 ? 17.984 5.691 5.812 1 54.16 161 PRO A CA 1
ATOM 1324 C C . PRO A 1 161 ? 18.812 6.16 7.008 1 54.16 161 PRO A C 1
ATOM 1326 O O . PRO A 1 161 ? 18.953 5.422 7.984 1 54.16 161 PRO A O 1
ATOM 1329 N N . ASP A 1 162 ? 19.688 7.125 6.805 1 49.56 162 ASP A N 1
ATOM 1330 C CA . ASP A 1 162 ? 20.641 7.445 7.855 1 49.56 162 ASP A CA 1
ATOM 1331 C C . ASP A 1 162 ? 19.938 7.98 9.102 1 49.56 162 ASP A C 1
ATOM 1333 O O . ASP A 1 162 ? 19.641 9.172 9.18 1 49.56 162 ASP A O 1
ATOM 1337 N N . SER A 1 163 ? 19.234 7.113 9.688 1 48.34 163 SER A N 1
ATOM 1338 C CA . SER A 1 163 ? 18.656 7.328 11.008 1 48.34 163 SER A CA 1
ATOM 1339 C C . SER A 1 163 ? 19.594 8.148 11.891 1 48.34 163 SER A C 1
ATOM 1341 O O . SER A 1 163 ? 19.203 8.586 12.977 1 48.34 163 SER A O 1
ATOM 1343 N N . SER A 1 164 ? 20.844 8.062 11.672 1 43 164 SER A N 1
ATOM 1344 C CA . SER A 1 164 ? 21.812 8.664 12.594 1 43 164 SER A CA 1
ATOM 1345 C C . SER A 1 164 ? 21.781 10.188 12.508 1 43 164 SER A C 1
ATOM 1347 O O . SER A 1 164 ? 22.625 10.859 13.102 1 43 164 SER A O 1
ATOM 1349 N N . LYS A 1 165 ? 20.984 10.633 11.75 1 49.12 165 LYS A N 1
ATOM 1350 C CA . LYS A 1 165 ? 21.125 12.086 11.758 1 49.12 165 LYS A CA 1
ATOM 1351 C C . LYS A 1 165 ? 20.594 12.68 13.062 1 49.12 165 LYS A C 1
ATOM 1353 O O . LYS A 1 165 ? 19.641 12.172 13.641 1 49.12 165 LYS A O 1
ATOM 1358 N N . PRO A 1 166 ? 21.375 13.43 13.68 1 44.78 166 PRO A N 1
ATOM 1359 C CA . PRO A 1 166 ? 21.125 14.086 14.961 1 44.78 166 PRO A CA 1
ATOM 1360 C C . PRO A 1 166 ? 19.641 14.398 15.195 1 44.78 166 PRO A C 1
ATOM 1362 O O . PRO A 1 166 ? 19.172 14.336 16.328 1 44.78 166 PRO A O 1
ATOM 1365 N N . GLY A 1 167 ? 18.891 14.758 14.312 1 47.12 167 GLY A N 1
ATOM 1366 C CA . GLY A 1 167 ? 17.531 15.242 14.492 1 47.12 167 GLY A CA 1
ATOM 1367 C C . GLY A 1 167 ? 16.531 14.125 14.711 1 47.12 167 GLY A C 1
ATOM 1368 O O . GLY A 1 167 ? 15.359 14.391 15 1 47.12 167 GLY A O 1
ATOM 1369 N N . GLN A 1 168 ? 16.828 12.859 14.398 1 54.47 168 GLN A N 1
ATOM 1370 C CA . GLN A 1 168 ? 15.93 11.711 14.438 1 54.47 168 GLN A CA 1
ATOM 1371 C C . GLN A 1 168 ? 15.703 11.242 15.867 1 54.47 168 GLN A C 1
ATOM 1373 O O . GLN A 1 168 ? 14.961 10.281 16.109 1 54.47 168 GLN A O 1
ATOM 1378 N N . ALA A 1 169 ? 16.078 12.117 16.719 1 62.81 169 ALA A N 1
ATOM 1379 C CA . ALA A 1 169 ? 15.992 11.703 18.125 1 62.81 169 ALA A CA 1
ATOM 1380 C C . ALA A 1 169 ? 14.711 12.211 18.766 1 62.81 169 ALA A C 1
ATOM 1382 O O . ALA A 1 169 ? 14.234 11.641 19.75 1 62.81 169 ALA A O 1
ATOM 1383 N N . GLU A 1 170 ? 13.953 13.195 18.094 1 78.81 170 GLU A N 1
ATOM 1384 C CA . GLU A 1 170 ? 12.766 13.719 18.766 1 78.81 170 GLU A CA 1
ATOM 1385 C C . GLU A 1 170 ? 11.523 12.906 18.406 1 78.81 170 GLU A C 1
ATOM 1387 O O . GLU A 1 170 ? 11.344 12.523 17.25 1 78.81 170 GLU A O 1
ATOM 1392 N N . PRO A 1 171 ? 10.766 12.672 19.453 1 89.62 171 PRO A N 1
ATOM 1393 C CA . PRO A 1 171 ? 9.531 11.93 19.156 1 89.62 171 PRO A CA 1
ATOM 1394 C C . PRO A 1 171 ? 8.633 12.656 18.156 1 89.62 171 PRO A C 1
ATOM 1396 O O . PRO A 1 171 ? 8.516 13.883 18.203 1 89.62 171 PRO A O 1
ATOM 1399 N N . ASP A 1 172 ? 8.156 11.969 17.281 1 90.25 172 ASP A N 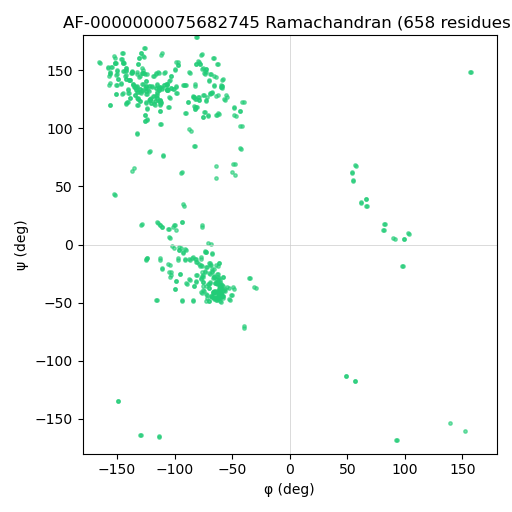1
ATOM 1400 C CA . ASP A 1 172 ? 7.258 12.508 16.266 1 90.25 172 ASP A CA 1
ATOM 1401 C C . ASP A 1 172 ? 6.141 11.523 15.938 1 90.25 172 ASP A C 1
ATOM 1403 O O . ASP A 1 172 ? 6.402 10.352 15.641 1 90.25 172 ASP A O 1
ATOM 1407 N N . GLN A 1 173 ? 4.922 11.984 16.109 1 95.38 173 GLN A N 1
ATOM 1408 C CA . GLN A 1 173 ? 3.752 11.188 15.758 1 95.38 173 GLN A CA 1
ATOM 1409 C C . GLN A 1 173 ? 2.635 12.062 15.195 1 95.38 173 GLN A C 1
ATOM 1411 O O . GLN A 1 173 ? 2.543 13.25 15.523 1 95.38 173 GLN A O 1
ATOM 1416 N N . THR A 1 174 ? 1.857 11.562 14.352 1 96.69 174 THR A N 1
ATOM 1417 C CA . THR A 1 174 ? 0.689 12.258 13.82 1 96.69 174 THR A CA 1
ATOM 1418 C C . THR A 1 174 ? -0.474 11.289 13.625 1 96.69 174 THR A C 1
ATOM 1420 O O . THR A 1 174 ? -0.339 10.289 12.914 1 96.69 174 THR A O 1
ATOM 1423 N N . LEU A 1 175 ? -1.567 11.555 14.258 1 97.75 175 LEU A N 1
ATOM 1424 C CA . LEU A 1 175 ? -2.818 10.836 14.039 1 97.75 175 LEU A CA 1
ATOM 1425 C C . LEU A 1 175 ? -3.738 11.617 13.109 1 97.75 175 LEU A C 1
ATOM 1427 O O . LEU A 1 175 ? -3.947 12.82 13.305 1 97.75 175 LEU A O 1
ATOM 1431 N N . GLU A 1 176 ? -4.219 10.961 12.148 1 97.62 176 GLU A N 1
ATOM 1432 C CA . GLU A 1 176 ? -5.195 11.562 11.242 1 97.62 176 GLU A CA 1
ATOM 1433 C C . GLU A 1 176 ? -6.434 10.688 11.102 1 97.62 176 GLU A C 1
ATOM 1435 O O . GLU A 1 176 ? -6.32 9.469 10.93 1 97.62 176 GLU A O 1
ATOM 1440 N N . ILE A 1 177 ? -7.574 11.281 11.211 1 97.56 177 ILE A N 1
ATOM 1441 C CA . ILE A 1 177 ? -8.852 10.609 11.008 1 97.56 177 ILE A CA 1
ATOM 1442 C C . ILE A 1 177 ? -9.656 11.344 9.938 1 97.56 177 ILE A C 1
ATOM 1444 O O . ILE A 1 177 ? -10 12.516 10.109 1 97.56 177 ILE A O 1
ATOM 1448 N N . LEU A 1 178 ? -9.93 10.695 8.891 1 96.44 178 LEU A N 1
ATOM 1449 C CA . LEU A 1 178 ? -10.75 11.234 7.805 1 96.44 178 LEU A CA 1
ATOM 1450 C C . LEU A 1 178 ? -12.141 10.609 7.812 1 96.44 178 LEU A C 1
ATOM 1452 O O . LEU A 1 178 ? -12.281 9.406 7.578 1 96.44 178 LEU A O 1
ATOM 1456 N N . MET A 1 179 ? -13.102 11.383 7.988 1 95.62 179 MET A N 1
ATOM 1457 C CA . MET A 1 179 ? -14.445 10.898 8.289 1 95.62 179 MET A CA 1
ATOM 1458 C C . MET A 1 179 ? -15.414 11.242 7.164 1 95.62 179 MET A C 1
ATOM 1460 O O . MET A 1 179 ? -15.508 12.406 6.754 1 95.62 179 MET A O 1
ATOM 1464 N N . MET A 1 180 ? -16.156 10.242 6.738 1 92.81 180 MET A N 1
ATOM 1465 C CA . MET A 1 180 ? -17.094 10.414 5.633 1 92.81 180 MET A CA 1
ATOM 1466 C C . MET A 1 180 ? -18.484 9.898 6.004 1 92.81 180 MET A C 1
ATOM 1468 O O . MET A 1 180 ? -18.625 9.164 6.984 1 92.81 180 MET A O 1
ATOM 1472 N N . ASP A 1 181 ? -19.453 10.336 5.137 1 90.88 181 ASP A N 1
ATOM 1473 C CA . ASP A 1 181 ? -20.844 9.891 5.289 1 90.88 181 ASP A CA 1
ATOM 1474 C C . ASP A 1 181 ? -21.359 10.18 6.695 1 90.88 181 ASP A C 1
ATOM 1476 O O . ASP A 1 181 ? -21.891 9.289 7.359 1 90.88 181 ASP A O 1
ATOM 1480 N N . ARG A 1 182 ? -21.234 11.383 7.008 1 90.06 182 ARG A N 1
ATOM 1481 C CA . ARG A 1 182 ? -21.609 11.766 8.367 1 90.06 182 ARG A CA 1
ATOM 1482 C C . ARG A 1 182 ? -23.125 11.781 8.547 1 90.06 182 ARG A C 1
ATOM 1484 O O . ARG A 1 182 ? -23.859 12.133 7.621 1 90.06 182 ARG A O 1
ATOM 1491 N N . GLU A 1 183 ? -23.531 11.477 9.633 1 86.12 183 GLU A N 1
ATOM 1492 C CA . GLU A 1 183 ? -24.953 11.5 9.977 1 86.12 183 GLU A CA 1
ATOM 1493 C C . GLU A 1 183 ? -25.453 12.938 10.125 1 86.12 183 GLU A C 1
ATOM 1495 O O . GLU A 1 183 ? -24.703 13.82 10.562 1 86.12 183 GLU A O 1
ATOM 1500 N N . PRO A 1 184 ? -26.688 13.086 9.852 1 80.5 184 PRO A N 1
ATOM 1501 C CA . PRO A 1 184 ? -27.266 14.43 9.953 1 80.5 184 PRO A CA 1
ATOM 1502 C C . PRO A 1 184 ? -27.078 15.047 11.336 1 80.5 184 PRO A C 1
ATOM 1504 O O . PRO A 1 184 ? -26.844 16.25 11.453 1 80.5 184 PRO A O 1
ATOM 1507 N N . GLU A 1 185 ? -27.219 14.273 12.297 1 76.25 185 GLU A N 1
ATOM 1508 C CA . GLU A 1 185 ? -27.062 14.781 13.664 1 76.25 185 GLU A CA 1
ATOM 1509 C C . GLU A 1 185 ? -25.688 15.391 13.875 1 76.25 185 GLU A C 1
ATOM 1511 O O . GLU A 1 185 ? -25.547 16.406 14.562 1 76.25 185 GLU A O 1
ATOM 1516 N N . GLY A 1 186 ? -24.75 14.867 13.297 1 69.69 186 GLY A N 1
ATOM 1517 C CA . GLY A 1 186 ? -23.391 15.352 13.43 1 69.69 186 GLY A CA 1
ATOM 1518 C C . GLY A 1 186 ? -23.125 16.609 12.617 1 69.69 186 GLY A C 1
ATOM 1519 O O . GLY A 1 186 ? -22.125 17.297 12.844 1 69.69 186 GLY A O 1
ATOM 1520 N N . MET A 1 187 ? -24 16.922 11.805 1 72.88 187 MET A N 1
ATOM 1521 C CA . MET A 1 187 ? -23.781 18.047 10.891 1 72.88 187 MET A CA 1
ATOM 1522 C C . MET A 1 187 ? -24.594 19.266 11.32 1 72.88 187 MET A C 1
ATOM 1524 O O . MET A 1 187 ? -24.312 20.375 10.891 1 72.88 187 MET A O 1
ATOM 1528 N N . LYS A 1 188 ? -25.453 19.031 12.078 1 74.56 188 LYS A N 1
ATOM 1529 C CA . LYS A 1 188 ? -26.469 20.047 12.391 1 74.56 188 LYS A CA 1
ATOM 1530 C C . LYS A 1 188 ? -25.828 21.312 12.938 1 74.56 188 LYS A C 1
ATOM 1532 O O . LYS A 1 188 ? -26.328 22.422 12.703 1 74.56 188 LYS A O 1
ATOM 1537 N N . LEU A 1 189 ? -24.75 21.156 13.531 1 73.38 189 LEU A N 1
ATOM 1538 C CA . LEU A 1 189 ? -24.172 22.297 14.234 1 73.38 189 LEU A CA 1
ATOM 1539 C C . LEU A 1 189 ? -23.375 23.172 13.273 1 73.38 189 LEU A C 1
ATOM 1541 O O . LEU A 1 189 ? -23.125 24.344 13.57 1 73.38 189 LEU A O 1
ATOM 1545 N N . PHE A 1 190 ? -23.109 22.781 12.117 1 75.75 190 PHE A N 1
ATOM 1546 C CA . PHE A 1 190 ? -22.078 23.453 11.336 1 75.75 190 PHE A CA 1
ATOM 1547 C C . PHE A 1 190 ? -22.703 24.344 10.266 1 75.75 190 PHE A C 1
ATOM 1549 O O . PHE A 1 190 ? -22.078 25.281 9.781 1 75.75 190 PHE A O 1
ATOM 1556 N N . PRO A 1 191 ? -23.875 23.984 9.828 1 62.62 191 PRO A N 1
ATOM 1557 C CA . PRO A 1 191 ? -24.469 24.891 8.836 1 62.62 191 PRO A CA 1
ATOM 1558 C C . PRO A 1 191 ? -24.984 26.188 9.445 1 62.62 191 PRO A C 1
ATOM 1560 O O . PRO A 1 191 ? -25.359 27.109 8.719 1 62.62 191 PRO A O 1
ATOM 1563 N N . LYS A 1 192 ? -24.922 26.25 10.711 1 61.69 192 LYS A N 1
ATOM 1564 C CA . LYS A 1 192 ? -25.609 27.406 11.281 1 61.69 192 LYS A CA 1
ATOM 1565 C C . LYS A 1 192 ? -24.672 28.609 11.336 1 61.69 192 LYS A C 1
ATOM 1567 O O . LYS A 1 192 ? -23.766 28.672 12.156 1 61.69 192 LYS A O 1
ATOM 1572 N N . ILE A 1 193 ? -24.844 29.5 10.32 1 60.16 193 ILE A N 1
ATOM 1573 C CA . ILE A 1 193 ? -24.031 30.688 10.109 1 60.16 193 ILE A CA 1
ATOM 1574 C C . ILE A 1 193 ? -24.156 31.625 11.312 1 60.16 193 ILE A C 1
ATOM 1576 O O . ILE A 1 193 ? -23.219 32.312 11.672 1 60.16 193 ILE A O 1
ATOM 1580 N N . SER A 1 194 ? -25.188 31.328 12.07 1 62.94 194 SER A N 1
ATOM 1581 C CA . SER A 1 194 ? -25.422 32.438 13 1 62.94 194 SER A CA 1
ATOM 1582 C C . SER A 1 194 ? -24.875 32.094 14.383 1 62.94 194 SER A C 1
ATOM 1584 O O . SER A 1 194 ? -25.062 32.875 15.328 1 62.94 194 SER A O 1
ATOM 1586 N N . ILE A 1 195 ? -24.078 31.094 14.375 1 69.31 195 ILE A N 1
ATOM 1587 C CA . ILE A 1 195 ? -23.562 30.734 15.695 1 69.31 195 ILE A CA 1
ATOM 1588 C C . ILE A 1 195 ? -22.078 31.047 15.773 1 69.31 195 ILE A C 1
ATOM 1590 O O . ILE A 1 195 ? -21.344 30.891 14.781 1 69.31 195 ILE A O 1
ATOM 1594 N N . ASP A 1 196 ? -21.703 31.641 16.859 1 82.62 196 ASP A N 1
ATOM 1595 C CA . ASP A 1 196 ? -20.297 31.859 17.125 1 82.62 196 ASP A CA 1
ATOM 1596 C C . ASP A 1 196 ? -19.5 30.562 17.062 1 82.62 196 ASP A C 1
ATOM 1598 O O . ASP A 1 196 ? -19.875 29.578 17.688 1 82.62 196 ASP A O 1
ATOM 1602 N N . PRO A 1 197 ? -18.5 30.609 16.281 1 83.44 197 PRO A N 1
ATOM 1603 C CA . PRO A 1 197 ? -17.688 29.391 16.141 1 83.44 197 PRO A CA 1
ATOM 1604 C C . PRO A 1 197 ? -17.219 28.844 17.484 1 83.44 197 PRO A C 1
ATOM 1606 O O . PRO A 1 197 ? -17.141 27.625 17.672 1 83.44 197 PRO A O 1
ATOM 1609 N N . ALA A 1 198 ? -16.891 29.719 18.375 1 83.62 198 ALA A N 1
ATOM 1610 C CA . ALA A 1 198 ? -16.469 29.266 19.703 1 83.62 198 ALA A CA 1
ATOM 1611 C C . ALA A 1 198 ? -17.562 28.469 20.391 1 83.62 198 ALA A C 1
ATOM 1613 O O . ALA A 1 198 ? -17.281 27.516 21.125 1 83.62 198 ALA A O 1
ATOM 1614 N N . GLU A 1 199 ? -18.703 28.844 20.188 1 86.31 199 GLU A N 1
ATOM 1615 C CA . GLU A 1 199 ? -19.844 28.141 20.766 1 86.31 199 GLU A CA 1
ATOM 1616 C C . GLU A 1 199 ? -20.016 26.766 20.109 1 86.31 199 GLU A C 1
ATOM 1618 O O . GLU A 1 199 ? -20.406 25.797 20.766 1 86.31 199 GLU A O 1
ATOM 1623 N N . ILE A 1 200 ? -19.703 26.719 18.922 1 86.94 200 ILE A N 1
ATOM 1624 C CA . ILE A 1 200 ? -19.781 25.453 18.203 1 86.94 200 ILE A CA 1
ATOM 1625 C C . ILE A 1 200 ? -18.797 24.453 18.797 1 86.94 200 ILE A C 1
ATOM 1627 O O . ILE A 1 200 ? -19.141 23.281 19.016 1 86.94 200 ILE A O 1
ATOM 1631 N N . ALA A 1 201 ? -17.609 24.906 19.031 1 89.62 201 ALA A N 1
ATOM 1632 C CA . ALA A 1 201 ? -16.594 24.047 19.609 1 89.62 201 ALA A CA 1
ATOM 1633 C C . ALA A 1 201 ? -17.047 23.469 20.953 1 89.62 201 ALA A C 1
ATOM 1635 O O . ALA A 1 201 ? -16.812 22.297 21.234 1 89.62 201 ALA A O 1
ATOM 1636 N N . LYS A 1 202 ? -17.703 24.281 21.688 1 88.62 202 LYS A N 1
ATOM 1637 C CA . LYS A 1 202 ? -18.172 23.859 23.016 1 88.62 202 LYS A CA 1
ATOM 1638 C C . LYS A 1 202 ? -19.328 22.875 22.891 1 88.62 202 LYS A C 1
ATOM 1640 O O . LYS A 1 202 ? -19.312 21.812 23.516 1 88.62 202 LYS A O 1
ATOM 1645 N N . ILE A 1 203 ? -20.266 23.219 22.094 1 87.75 203 ILE A N 1
ATOM 1646 C CA . ILE A 1 203 ? -21.5 22.453 22.016 1 87.75 203 ILE A CA 1
ATOM 1647 C C . ILE A 1 203 ? -21.25 21.125 21.297 1 87.75 203 ILE A C 1
ATOM 1649 O O . ILE A 1 203 ? -21.828 20.094 21.656 1 87.75 203 ILE A O 1
ATOM 1653 N N . SER A 1 204 ? -20.438 21.125 20.375 1 89.56 204 SER A N 1
ATOM 1654 C CA . SER A 1 204 ? -20.172 19.922 19.578 1 89.56 204 SER A CA 1
ATOM 1655 C C . SER A 1 204 ? -19.312 18.938 20.359 1 89.56 204 SER A C 1
ATOM 1657 O O . SER A 1 204 ? -19.281 17.734 20.047 1 89.56 204 SER A O 1
ATOM 1659 N N . GLY A 1 205 ? -18.5 19.438 21.328 1 92.31 205 GLY A N 1
ATOM 1660 C CA . GLY A 1 205 ? -17.562 18.609 22.062 1 92.31 205 GLY A CA 1
ATOM 1661 C C . GLY A 1 205 ? -16.141 18.703 21.547 1 92.31 205 GLY A C 1
ATOM 1662 O O . GLY A 1 205 ? -15.242 18.062 22.094 1 92.31 205 GLY A O 1
ATOM 1663 N N . ILE A 1 206 ? -15.938 19.547 20.625 1 94.19 206 ILE A N 1
ATOM 1664 C CA . ILE A 1 206 ? -14.609 19.719 20.047 1 94.19 206 ILE A CA 1
ATOM 1665 C C . ILE A 1 206 ? -13.648 20.25 21.109 1 94.19 206 ILE A C 1
ATOM 1667 O O . ILE A 1 206 ? -12.5 19.781 21.188 1 94.19 206 ILE A O 1
ATOM 1671 N N . ALA A 1 207 ? -14.133 21.141 21.906 1 93.56 207 ALA A N 1
ATOM 1672 C CA . ALA A 1 207 ? -13.305 21.766 22.938 1 93.56 207 ALA A CA 1
ATOM 1673 C C . ALA A 1 207 ? -12.812 20.734 23.938 1 93.56 207 ALA A C 1
ATOM 1675 O O . ALA A 1 207 ? -11.805 20.953 24.625 1 93.56 207 ALA A O 1
ATOM 1676 N N . ASP A 1 208 ? -13.461 19.594 23.969 1 94.81 208 ASP A N 1
ATOM 1677 C CA . ASP A 1 208 ? -13.148 18.578 24.984 1 94.81 208 ASP A CA 1
ATOM 1678 C C . ASP A 1 208 ? -12.266 17.484 24.406 1 94.81 208 ASP A C 1
ATOM 1680 O O . ASP A 1 208 ? -11.844 16.578 25.125 1 94.81 208 ASP A O 1
ATOM 1684 N N . LEU A 1 209 ? -11.961 17.516 23.172 1 96.88 209 LEU A N 1
ATOM 1685 C CA . LEU A 1 209 ? -11.148 16.469 22.547 1 96.88 209 LEU A CA 1
ATOM 1686 C C . LEU A 1 209 ? -9.75 16.438 23.156 1 96.88 209 LEU A C 1
ATOM 1688 O O . LEU A 1 209 ? -9.25 15.367 23.516 1 96.88 209 LEU A O 1
ATOM 1692 N N . GLU A 1 210 ? -9.117 17.547 23.281 1 96.31 210 GLU A N 1
ATOM 1693 C CA . GLU A 1 210 ? -7.855 17.766 23.969 1 96.31 210 GLU A CA 1
ATOM 1694 C C . GLU A 1 210 ? -7.93 18.984 24.891 1 96.31 210 GLU A C 1
ATOM 1696 O O . GLU A 1 210 ? -7.59 20.094 24.5 1 96.31 210 GLU A O 1
ATOM 1701 N N . PRO A 1 211 ? -8.219 18.656 26.094 1 93.44 211 PRO A N 1
ATOM 1702 C CA . PRO A 1 211 ? -8.398 19.781 27.031 1 93.44 211 PRO A CA 1
ATOM 1703 C C . PRO A 1 211 ? -7.16 20.672 27.125 1 93.44 211 PRO A C 1
ATOM 1705 O O . PRO A 1 211 ? -6.035 20.172 27.141 1 93.44 211 PRO A O 1
ATOM 1708 N N . GLY A 1 212 ? -7.371 21.969 27.25 1 93 212 GLY A N 1
ATOM 1709 C CA . GLY A 1 212 ? -6.281 22.938 27.375 1 93 212 GLY A CA 1
ATOM 1710 C C . GLY A 1 212 ? -5.805 23.469 26.031 1 93 212 GLY A C 1
ATOM 1711 O O . GLY A 1 212 ? -4.898 24.297 25.984 1 93 212 GLY A O 1
ATOM 1712 N N . THR A 1 213 ? -6.469 23.109 25.016 1 95.94 213 THR A N 1
ATOM 1713 C CA . THR A 1 213 ? -6.102 23.547 23.688 1 95.94 213 THR A CA 1
ATOM 1714 C C . THR A 1 213 ? -6.5 25.016 23.469 1 95.94 213 THR A C 1
ATOM 1716 O O . THR A 1 213 ? -7.621 25.406 23.781 1 95.94 213 THR A O 1
ATOM 1719 N N . LEU A 1 214 ? -5.527 25.828 23 1 97.25 214 LEU A N 1
ATOM 1720 C CA . LEU A 1 214 ? -5.859 27.156 22.484 1 97.25 214 LEU A CA 1
ATOM 1721 C C . LEU A 1 214 ? -6.512 27.062 21.109 1 97.25 214 LEU A C 1
ATOM 1723 O O . LEU A 1 214 ? -5.859 26.672 20.125 1 97.25 214 LEU A O 1
ATOM 1727 N N . ILE A 1 215 ? -7.805 27.453 21 1 96.25 215 ILE A N 1
ATOM 1728 C CA . ILE A 1 215 ? -8.578 27.172 19.797 1 96.25 215 ILE A CA 1
ATOM 1729 C C . ILE A 1 215 ? -8.766 28.453 19 1 96.25 215 ILE A C 1
ATOM 1731 O O . ILE A 1 215 ? -9.047 29.516 19.562 1 96.25 215 ILE A O 1
ATOM 1735 N N . ASP A 1 216 ? -8.539 28.406 17.75 1 96.19 216 ASP A N 1
ATOM 1736 C CA . ASP A 1 216 ? -8.875 29.391 16.734 1 96.19 216 ASP A CA 1
ATOM 1737 C C . ASP A 1 216 ? -9.719 28.781 15.617 1 96.19 216 ASP A C 1
ATOM 1739 O O . ASP A 1 216 ? -9.227 27.969 14.828 1 96.19 216 ASP A O 1
ATOM 1743 N N . ASP A 1 217 ? -11.023 29.125 15.602 1 93.19 217 ASP A N 1
ATOM 1744 C CA . ASP A 1 217 ? -11.898 28.484 14.633 1 93.19 217 ASP A CA 1
ATOM 1745 C C . ASP A 1 217 ? -12.656 29.516 13.797 1 93.19 217 ASP A C 1
ATOM 1747 O O . ASP A 1 217 ? -12.648 30.703 14.125 1 93.19 217 ASP A O 1
ATOM 1751 N N . PHE A 1 218 ? -13.141 29.062 12.711 1 91.06 218 PHE A N 1
ATOM 1752 C CA . PHE A 1 218 ? -13.82 29.938 11.758 1 91.06 218 PHE A CA 1
ATOM 1753 C C . PHE A 1 218 ? -14.906 29.172 11 1 91.06 218 PHE A C 1
ATOM 1755 O O . PHE A 1 218 ? -14.711 28 10.648 1 91.06 218 PHE A O 1
ATOM 1762 N N . LEU A 1 219 ? -16.016 29.844 10.742 1 88.56 219 LEU A N 1
ATOM 1763 C CA . LEU A 1 219 ? -17.094 29.297 9.922 1 88.56 219 LEU A CA 1
ATOM 1764 C C . LEU A 1 219 ? -17.094 29.938 8.531 1 88.56 219 LEU A C 1
ATOM 1766 O O . LEU A 1 219 ? -17.141 31.156 8.406 1 88.56 219 LEU A O 1
ATOM 1770 N N . PHE A 1 220 ? -17.078 29.078 7.605 1 84.12 220 PHE A N 1
ATOM 1771 C CA . PHE A 1 220 ? -17.016 29.578 6.23 1 84.12 220 PHE A CA 1
ATOM 1772 C C . PHE A 1 220 ? -18.406 29.594 5.605 1 84.12 220 PHE A C 1
ATOM 1774 O O . PHE A 1 220 ? -19.281 28.797 5.992 1 84.12 220 PHE A O 1
ATOM 1781 N N . GLU A 1 221 ? -18.469 30.438 4.637 1 77.69 221 GLU A N 1
ATOM 1782 C CA . GLU A 1 221 ? -19.656 30.484 3.797 1 77.69 221 GLU A CA 1
ATOM 1783 C C . GLU A 1 221 ? -19.406 29.828 2.441 1 77.69 221 GLU A C 1
ATOM 1785 O O . GLU A 1 221 ? -18.328 30 1.863 1 77.69 221 GLU A O 1
ATOM 1790 N N . PRO A 1 222 ? -20.312 29.094 1.844 1 73.38 222 PRO A N 1
ATOM 1791 C CA . PRO A 1 222 ? -21.656 28.844 2.367 1 73.38 222 PRO A CA 1
ATOM 1792 C C . PRO A 1 222 ? -21.672 27.844 3.518 1 73.38 222 PRO A C 1
ATOM 1794 O O . PRO A 1 222 ? -22.609 27.844 4.324 1 73.38 222 PRO A O 1
ATOM 1797 N N . CYS A 1 223 ? -20.656 27 3.432 1 76.56 223 CYS A N 1
ATOM 1798 C CA . CYS A 1 223 ? -20.609 26.062 4.547 1 76.56 223 CYS A CA 1
ATOM 1799 C C . CYS A 1 223 ? -19.203 25.531 4.766 1 76.56 223 CYS A C 1
ATOM 1801 O O . CYS A 1 223 ? -18.406 25.469 3.828 1 76.56 223 CYS A O 1
ATOM 1803 N N . GLY A 1 224 ? -18.75 25.406 6.039 1 85.25 224 GLY A N 1
ATOM 1804 C CA . GLY A 1 224 ? -17.469 24.844 6.41 1 85.25 224 GLY A CA 1
ATOM 1805 C C . GLY A 1 224 ? -16.969 25.312 7.766 1 85.25 224 GLY A C 1
ATOM 1806 O O . GLY A 1 224 ? -17.312 26.406 8.211 1 85.25 224 GLY A O 1
ATOM 1807 N N . TYR A 1 225 ? -16.328 24.531 8.344 1 89.06 225 TYR A N 1
ATOM 1808 C CA . TYR A 1 225 ? -15.734 24.844 9.641 1 89.06 225 TYR A CA 1
ATOM 1809 C C . TYR A 1 225 ? -14.266 24.438 9.688 1 89.06 225 TYR A C 1
ATOM 1811 O O . TYR A 1 225 ? -13.891 23.375 9.195 1 89.06 225 TYR A O 1
ATOM 1819 N N . SER A 1 226 ? -13.43 25.359 10.141 1 91.81 226 SER A N 1
ATOM 1820 C CA . SER A 1 226 ? -12.016 25.062 10.336 1 91.81 226 SER A CA 1
ATOM 1821 C C . SER A 1 226 ? -11.547 25.484 11.719 1 91.81 226 SER A C 1
ATOM 1823 O O . SER A 1 226 ? -12 26.5 12.258 1 91.81 226 SER A O 1
ATOM 1825 N N . MET A 1 227 ? -10.664 24.672 12.195 1 94.19 227 MET A N 1
ATOM 1826 C CA . MET A 1 227 ? -10.195 24.969 13.547 1 94.19 227 MET A CA 1
ATOM 1827 C C . MET A 1 227 ? -8.727 24.609 13.711 1 94.19 227 MET A C 1
ATOM 1829 O O . MET A 1 227 ? -8.312 23.5 13.359 1 94.19 227 MET A O 1
ATOM 1833 N N . ASN A 1 228 ? -7.965 25.516 14.211 1 97.19 228 ASN A N 1
ATOM 1834 C CA . ASN A 1 228 ? -6.609 25.266 14.688 1 97.19 228 ASN A CA 1
ATOM 1835 C C . ASN A 1 228 ? -6.551 25.203 16.219 1 97.19 228 ASN A C 1
ATOM 1837 O O . ASN A 1 228 ? -7.199 25.984 16.891 1 97.19 228 ASN A O 1
ATOM 1841 N N . GLY A 1 229 ? -5.867 24.219 16.656 1 97.62 229 GLY A N 1
ATOM 1842 C CA . GLY A 1 229 ? -5.602 24.125 18.078 1 97.62 229 GLY A CA 1
ATOM 1843 C C . GLY A 1 229 ? -4.121 24.016 18.406 1 97.62 229 GLY A C 1
ATOM 1844 O O . GLY A 1 229 ? -3.389 23.266 17.766 1 97.62 229 GLY A O 1
ATOM 1845 N N . LEU A 1 230 ? -3.732 24.797 19.406 1 98.12 230 LEU A N 1
ATOM 1846 C CA . LEU A 1 230 ? -2.344 24.734 19.844 1 98.12 230 LEU A CA 1
ATOM 1847 C C . LEU A 1 230 ? -2.25 24.203 21.266 1 98.12 230 LEU A C 1
ATOM 1849 O O . LEU A 1 230 ? -3.057 24.578 22.125 1 98.12 230 LEU A O 1
ATOM 1853 N N . LEU A 1 231 ? -1.336 23.391 21.438 1 96.75 231 LEU A N 1
ATOM 1854 C CA . LEU A 1 231 ? -0.975 22.828 22.75 1 96.75 231 LEU A CA 1
ATOM 1855 C C . LEU A 1 231 ? 0.51 23.031 23.031 1 96.75 231 LEU A C 1
ATOM 1857 O O . LEU A 1 231 ? 1.266 23.438 22.141 1 96.75 231 LEU A O 1
ATOM 1861 N N . PRO A 1 232 ? 0.945 22.781 24.25 1 93.44 232 PRO A N 1
ATOM 1862 C CA . PRO A 1 232 ? 2.365 22.953 24.562 1 93.44 232 PRO A CA 1
ATOM 1863 C C . PRO A 1 232 ? 3.256 21.953 23.812 1 93.44 232 PRO A C 1
ATOM 1865 O O . PRO A 1 232 ? 2.758 20.969 23.266 1 93.44 232 PRO A O 1
ATOM 1868 N N . ASP A 1 233 ? 4.539 22.266 23.703 1 90.75 233 ASP A N 1
ATOM 1869 C CA . ASP A 1 233 ? 5.602 21.391 23.234 1 90.75 233 ASP A CA 1
ATOM 1870 C C . ASP A 1 233 ? 5.426 21.047 21.75 1 90.75 233 ASP A C 1
ATOM 1872 O O . ASP A 1 233 ? 5.625 19.906 21.344 1 90.75 233 ASP A O 1
ATOM 1876 N N . GLY A 1 234 ? 4.918 21.969 21.094 1 92.31 234 GLY A N 1
ATOM 1877 C CA . GLY A 1 234 ? 4.848 21.828 19.641 1 92.31 234 GLY A CA 1
ATOM 1878 C C . GLY A 1 234 ? 3.668 20.984 19.188 1 92.31 234 GLY A C 1
ATOM 1879 O O . GLY A 1 234 ? 3.586 20.609 18.016 1 92.31 234 GLY A O 1
ATOM 1880 N N . ALA A 1 235 ? 2.752 20.719 20.062 1 95.75 235 ALA A N 1
ATOM 1881 C CA . ALA A 1 235 ? 1.594 19.891 19.719 1 95.75 235 ALA A CA 1
ATOM 1882 C C . ALA A 1 235 ? 0.47 20.75 19.141 1 95.75 235 ALA A C 1
ATOM 1884 O O . ALA A 1 235 ? 0.337 21.922 19.484 1 95.75 235 ALA A O 1
ATOM 1885 N N . TYR A 1 236 ? -0.27 20.172 18.266 1 97.75 236 TYR A N 1
ATOM 1886 C CA . TYR A 1 236 ? -1.376 20.891 17.625 1 97.75 236 TYR A CA 1
ATOM 1887 C C . TYR A 1 236 ? -2.543 19.953 17.344 1 97.75 236 TYR A C 1
ATOM 1889 O O . TYR A 1 236 ? -2.406 18.719 17.469 1 97.75 236 TYR A O 1
ATOM 1897 N N . MET A 1 237 ? -3.648 20.516 17.078 1 97.25 237 MET A N 1
ATOM 1898 C CA . MET A 1 237 ? -4.859 19.844 16.625 1 97.25 237 MET A CA 1
ATOM 1899 C C . MET A 1 237 ? -5.516 20.625 15.484 1 97.25 237 MET A C 1
ATOM 1901 O O . MET A 1 237 ? -5.547 21.844 15.516 1 97.25 237 MET A O 1
ATOM 1905 N N . ASN A 1 238 ? -5.957 19.906 14.523 1 97 238 ASN A N 1
ATOM 1906 C CA . ASN A 1 238 ? -6.594 20.547 13.367 1 97 238 ASN A CA 1
ATOM 1907 C C . ASN A 1 238 ? -7.891 19.828 12.984 1 97 238 ASN A C 1
ATOM 1909 O O . ASN A 1 238 ? -7.953 18.594 13.008 1 97 238 ASN A O 1
ATOM 1913 N N . ILE A 1 239 ? -8.914 20.594 12.719 1 95.44 239 ILE A N 1
ATOM 1914 C CA . ILE A 1 239 ? -10.195 20.047 12.305 1 95.44 239 ILE A CA 1
ATOM 1915 C C . ILE A 1 239 ? -10.727 20.812 11.094 1 95.44 239 ILE A C 1
ATOM 1917 O O . ILE A 1 239 ? -10.688 22.047 11.07 1 95.44 239 ILE A O 1
ATOM 1921 N N . HIS A 1 240 ? -11.133 20.125 10.18 1 92.19 240 HIS A N 1
ATOM 1922 C CA . HIS A 1 240 ? -11.875 20.672 9.047 1 92.19 240 HIS A CA 1
ATOM 1923 C C . HIS A 1 240 ? -13.188 19.938 8.828 1 92.19 240 HIS A C 1
ATOM 1925 O O . HIS A 1 240 ? -13.219 18.703 8.898 1 92.19 240 HIS A O 1
ATOM 1931 N N . VAL A 1 241 ? -14.281 20.703 8.539 1 90.75 241 VAL A N 1
ATOM 1932 C CA . VAL A 1 241 ? -15.586 20.078 8.359 1 90.75 241 VAL A CA 1
ATOM 1933 C C . VAL A 1 241 ? -16.266 20.641 7.113 1 90.75 241 VAL A C 1
ATOM 1935 O O . VAL A 1 241 ? -16.344 21.859 6.949 1 90.75 241 VAL A O 1
ATOM 1938 N N . THR A 1 242 ? -16.688 19.797 6.305 1 87.38 242 THR A N 1
ATOM 1939 C CA . THR A 1 242 ? -17.594 20.078 5.203 1 87.38 242 THR A CA 1
ATOM 1940 C C . THR A 1 242 ? -18.953 19.438 5.441 1 87.38 242 THR A C 1
ATOM 1942 O O . THR A 1 242 ? -19.141 18.25 5.145 1 87.38 242 THR A O 1
ATOM 1945 N N . PRO A 1 243 ? -19.938 20.234 5.832 1 83.5 243 PRO A N 1
ATOM 1946 C CA . PRO A 1 243 ? -21.203 19.656 6.328 1 83.5 243 PRO A CA 1
ATOM 1947 C C . PRO A 1 243 ? -22.25 19.5 5.23 1 83.5 243 PRO A C 1
ATOM 1949 O O . PRO A 1 243 ? -23.453 19.594 5.504 1 83.5 243 PRO A O 1
ATOM 1952 N N . GLU A 1 244 ? -21.875 19.203 4.09 1 80.31 244 GLU A N 1
ATOM 1953 C CA . GLU A 1 244 ? -22.859 19 3.031 1 80.31 244 GLU A CA 1
ATOM 1954 C C . GLU A 1 244 ? -23.281 17.547 2.936 1 80.31 244 GLU A C 1
ATOM 1956 O O . GLU A 1 244 ? -22.438 16.641 2.896 1 80.31 244 GLU A O 1
ATOM 1961 N N . LYS A 1 245 ? -24.484 17.375 2.777 1 77.25 245 LYS A N 1
ATOM 1962 C CA . LYS A 1 245 ? -25.078 16.062 2.898 1 77.25 245 LYS A CA 1
ATOM 1963 C C . LYS A 1 245 ? -24.5 15.094 1.859 1 77.25 245 LYS A C 1
ATOM 1965 O O . LYS A 1 245 ? -24.156 13.961 2.182 1 77.25 245 LYS A O 1
ATOM 1970 N N . ASP A 1 246 ? -24.344 15.508 0.656 1 78.12 246 ASP A N 1
ATOM 1971 C CA . ASP A 1 246 ? -23.984 14.594 -0.428 1 78.12 246 ASP A CA 1
ATOM 1972 C C . ASP A 1 246 ? -22.484 14.312 -0.44 1 78.12 246 ASP A C 1
ATOM 1974 O O . ASP A 1 246 ? -22.031 13.375 -1.093 1 78.12 246 ASP A O 1
ATOM 1978 N N . PHE A 1 247 ? -21.75 15.125 0.342 1 80.88 247 PHE A N 1
ATOM 1979 C CA . PHE A 1 247 ? -20.312 14.922 0.376 1 80.88 247 PHE A CA 1
ATOM 1980 C C . PHE A 1 247 ? -19.719 15.375 1.708 1 80.88 247 PHE A C 1
ATOM 1982 O O . PHE A 1 247 ? -18.703 16.062 1.74 1 80.88 247 PHE A O 1
ATOM 1989 N N . SER A 1 248 ? -20.438 15.016 2.74 1 87.62 248 SER A N 1
ATOM 1990 C CA . SER A 1 248 ? -19.984 15.391 4.078 1 87.62 248 SER A CA 1
ATOM 1991 C C . SER A 1 248 ? -18.609 14.812 4.383 1 87.62 248 SER A C 1
ATOM 1993 O O . SER A 1 248 ? -18.344 13.648 4.09 1 87.62 248 SER A O 1
ATOM 1995 N N . TYR A 1 249 ? -17.828 15.641 4.961 1 90.06 249 TYR A N 1
ATOM 1996 C CA . TYR A 1 249 ? -16.438 15.289 5.242 1 90.06 249 TYR A CA 1
ATOM 1997 C C . TYR A 1 249 ? -15.93 16.031 6.473 1 90.06 249 TYR A C 1
ATOM 1999 O O . TYR A 1 249 ? -16.25 17.203 6.676 1 90.06 249 TYR A O 1
ATOM 2007 N N . ALA A 1 250 ? -15.242 15.336 7.281 1 93.19 250 ALA A N 1
ATOM 2008 C CA . ALA A 1 250 ? -14.516 15.953 8.391 1 93.19 250 ALA A CA 1
ATOM 2009 C C . ALA A 1 250 ? -13.141 15.32 8.57 1 93.19 250 ALA A C 1
ATOM 2011 O O . ALA A 1 250 ? -12.977 14.117 8.391 1 93.19 250 ALA A O 1
ATOM 2012 N N . SER A 1 251 ? -12.219 16.156 8.875 1 95.31 251 SER A N 1
ATOM 2013 C CA . SER A 1 251 ? -10.875 15.656 9.156 1 95.31 251 SER A CA 1
ATOM 2014 C C . SER A 1 251 ? -10.383 16.125 10.523 1 95.31 251 SER A C 1
ATOM 2016 O O . SER A 1 251 ? -10.664 17.25 10.938 1 95.31 251 SER A O 1
ATOM 2018 N N . PHE A 1 252 ? -9.781 15.219 11.258 1 96.81 252 PHE A N 1
ATOM 2019 C CA . PHE A 1 252 ? -9.133 15.484 12.539 1 96.81 252 PHE A CA 1
ATOM 2020 C C . PHE A 1 252 ? -7.672 15.055 12.5 1 96.81 252 PHE A C 1
ATOM 2022 O O . PHE A 1 252 ? -7.355 13.945 12.062 1 96.81 252 PHE A O 1
ATOM 2029 N N . GLU A 1 253 ? -6.812 15.898 12.961 1 97.44 253 GLU A N 1
ATOM 2030 C CA . GLU A 1 253 ? -5.383 15.602 12.961 1 97.44 253 GLU A CA 1
ATOM 2031 C C . GLU A 1 253 ? -4.711 16.141 14.227 1 97.44 253 GLU A C 1
ATOM 2033 O O . GLU A 1 253 ? -5.023 17.25 14.672 1 97.44 253 GLU A O 1
ATOM 2038 N N . THR A 1 254 ? -3.744 15.398 14.773 1 98 254 THR A N 1
ATOM 2039 C CA . THR A 1 254 ? -3.008 15.883 15.93 1 98 254 THR A CA 1
ATOM 2040 C C . THR A 1 254 ? -1.659 15.18 16.047 1 98 254 THR A C 1
ATOM 2042 O O . THR A 1 254 ? -1.479 14.078 15.523 1 98 254 THR A O 1
ATOM 2045 N N . ASN A 1 255 ? -0.736 15.875 16.641 1 96.88 255 ASN A N 1
ATOM 2046 C CA . ASN A 1 255 ? 0.536 15.234 16.969 1 96.88 255 ASN A CA 1
ATOM 2047 C C . ASN A 1 255 ? 0.754 15.133 18.469 1 96.88 255 ASN A C 1
ATOM 2049 O O . ASN A 1 255 ? 1.886 14.961 18.922 1 96.88 255 ASN A O 1
ATOM 2053 N N . VAL A 1 256 ? -0.315 15.266 19.219 1 96.88 256 VAL A N 1
ATOM 2054 C CA . VAL A 1 256 ? -0.176 15.18 20.672 1 96.88 256 VAL A CA 1
ATOM 2055 C C . VAL A 1 256 ? 0.415 13.828 21.062 1 96.88 256 VAL A C 1
ATOM 2057 O O . VAL A 1 256 ? 0.052 12.797 20.484 1 96.88 256 VAL A O 1
ATOM 2060 N N . SER A 1 257 ? 1.346 13.844 21.984 1 95.56 257 SER A N 1
ATOM 2061 C CA . SER A 1 257 ? 1.991 12.609 22.406 1 95.56 257 SER A CA 1
ATOM 2062 C C . SER A 1 257 ? 1.104 11.828 23.375 1 95.56 257 SER A C 1
ATOM 2064 O O . SER A 1 257 ? 0.66 12.359 24.391 1 95.56 257 SER A O 1
ATOM 2066 N N . LYS A 1 258 ? 0.835 10.586 23.016 1 95.94 258 LYS A N 1
ATOM 2067 C CA . LYS A 1 258 ? 0.056 9.68 23.844 1 95.94 258 LYS A CA 1
ATOM 2068 C C . LYS A 1 258 ? 0.564 8.242 23.719 1 95.94 258 LYS A C 1
ATOM 2070 O O . LYS A 1 258 ? 1.217 7.898 22.734 1 95.94 258 LYS A O 1
ATOM 2075 N N . LYS A 1 259 ? 0.27 7.488 24.734 1 95.12 259 LYS A N 1
ATOM 2076 C CA . LYS A 1 259 ? 0.598 6.066 24.672 1 95.12 259 LYS A CA 1
ATOM 2077 C C . LYS A 1 259 ? -0.382 5.32 23.766 1 95.12 259 LYS A C 1
ATOM 2079 O O . LYS A 1 259 ? -0.027 4.312 23.156 1 95.12 259 LYS A O 1
ATOM 2084 N N . SER A 1 260 ? -1.583 5.805 23.766 1 96.06 260 SER A N 1
ATOM 2085 C CA . SER A 1 260 ? -2.643 5.266 22.922 1 96.06 260 SER A CA 1
ATOM 2086 C C . SER A 1 260 ? -3.652 6.344 22.547 1 96.06 260 SER A C 1
ATOM 2088 O O . SER A 1 260 ? -3.955 7.227 23.359 1 96.06 260 SER A O 1
ATOM 2090 N N . TYR A 1 261 ? -4.148 6.227 21.391 1 97.44 261 TYR A N 1
ATOM 2091 C CA . TYR A 1 261 ? -5.129 7.215 20.953 1 97.44 261 TYR A CA 1
ATOM 2092 C C . TYR A 1 261 ? -6.539 6.641 21 1 97.44 261 TYR A C 1
ATOM 2094 O O . TYR A 1 261 ? -7.488 7.273 20.531 1 97.44 261 TYR A O 1
ATOM 2102 N N . ALA A 1 262 ? -6.699 5.461 21.5 1 96.31 262 ALA A N 1
ATOM 2103 C CA . ALA A 1 262 ? -7.984 4.766 21.453 1 96.31 262 ALA A CA 1
ATOM 2104 C C . ALA A 1 262 ? -9.102 5.641 22 1 96.31 262 ALA A C 1
ATOM 2106 O O . ALA A 1 262 ? -10.156 5.789 21.375 1 96.31 262 ALA A O 1
ATOM 2107 N N . ASP A 1 263 ? -8.883 6.234 23.125 1 96.19 263 ASP A N 1
ATOM 2108 C CA . ASP A 1 263 ? -9.906 7.059 23.75 1 96.19 263 ASP A CA 1
ATOM 2109 C C . ASP A 1 263 ? -10.172 8.32 22.938 1 96.19 263 ASP A C 1
ATOM 2111 O O . ASP A 1 263 ? -11.32 8.758 22.812 1 96.19 263 ASP A O 1
ATOM 2115 N N . LEU A 1 264 ? -9.141 8.922 22.531 1 97.31 264 LEU A N 1
ATOM 2116 C CA . LEU A 1 264 ? -9.289 10.117 21.719 1 97.31 264 LEU A CA 1
ATOM 2117 C C . LEU A 1 264 ? -10.086 9.82 20.453 1 97.31 264 LEU A C 1
ATOM 2119 O O . LEU A 1 264 ? -10.969 10.602 20.062 1 97.31 264 LEU A O 1
ATOM 2123 N N . VAL A 1 265 ? -9.781 8.719 19.812 1 98 265 VAL A N 1
ATOM 2124 C CA . VAL A 1 265 ? -10.484 8.312 18.594 1 98 265 VAL A CA 1
ATOM 2125 C C . VAL A 1 265 ? -11.977 8.188 18.891 1 98 265 VAL A C 1
ATOM 2127 O O . VAL A 1 265 ? -12.812 8.688 18.125 1 98 265 VAL A O 1
ATOM 2130 N N . LYS A 1 266 ? -12.305 7.566 19.953 1 96.94 266 LYS A N 1
ATOM 2131 C CA . LYS A 1 266 ? -13.703 7.395 20.328 1 96.94 266 LYS A CA 1
ATOM 2132 C C . LYS A 1 266 ? -14.391 8.742 20.516 1 96.94 266 LYS A C 1
ATOM 2134 O O . LYS A 1 266 ? -15.531 8.93 20.094 1 96.94 266 LYS A O 1
ATOM 2139 N N . ARG A 1 267 ? -13.75 9.641 21.172 1 96.69 267 ARG A N 1
ATOM 2140 C CA . ARG A 1 267 ? -14.32 10.969 21.375 1 96.69 267 ARG A CA 1
ATOM 2141 C C . ARG A 1 267 ? -14.547 11.672 20.047 1 96.69 267 ARG A C 1
ATOM 2143 O O . ARG A 1 267 ? -15.586 12.297 19.828 1 96.69 267 ARG A O 1
ATOM 2150 N N . VAL A 1 268 ? -13.578 11.57 19.188 1 97.62 268 VAL A N 1
ATOM 2151 C CA . VAL A 1 268 ? -13.688 12.211 17.875 1 97.62 268 VAL A CA 1
ATOM 2152 C C . VAL A 1 268 ? -14.875 11.633 17.125 1 97.62 268 VAL A C 1
ATOM 2154 O O . VAL A 1 268 ? -15.68 12.375 16.547 1 97.62 268 VAL A O 1
ATOM 2157 N N . LEU A 1 269 ? -15 10.344 17.125 1 96.62 269 LEU A N 1
ATOM 2158 C CA . LEU A 1 269 ? -16.094 9.68 16.422 1 96.62 269 LEU A CA 1
ATOM 2159 C C . LEU A 1 269 ? -17.438 10.07 17.016 1 96.62 269 LEU A C 1
ATOM 2161 O O . LEU A 1 269 ? -18.438 10.164 16.297 1 96.62 269 LEU A O 1
ATOM 2165 N N . ASN A 1 270 ? -17.453 10.281 18.234 1 94.94 270 ASN A N 1
ATOM 2166 C CA . ASN A 1 270 ? -18.688 10.688 18.891 1 94.94 270 ASN A CA 1
ATOM 2167 C C . ASN A 1 270 ? -19.094 12.109 18.516 1 94.94 270 ASN A C 1
ATOM 2169 O O . ASN A 1 270 ? -20.281 12.43 18.453 1 94.94 270 ASN A O 1
ATOM 2173 N N . VAL A 1 271 ? -18.141 12.906 18.328 1 94.81 271 VAL A N 1
ATOM 2174 C CA . VAL A 1 271 ? -18.391 14.297 17.969 1 94.81 271 VAL A CA 1
ATOM 2175 C C . VAL A 1 271 ? -18.906 14.383 16.531 1 94.81 271 VAL A C 1
ATOM 2177 O O . VAL A 1 271 ? -19.891 15.055 16.25 1 94.81 271 VAL A O 1
ATOM 2180 N N . PHE A 1 272 ? -18.312 13.656 15.625 1 95.12 272 PHE A N 1
ATOM 2181 C CA . PHE A 1 272 ? -18.562 13.906 14.211 1 95.12 272 PHE A CA 1
ATOM 2182 C C . PHE A 1 272 ? -19.5 12.859 13.625 1 95.12 272 PHE A C 1
ATOM 2184 O O . PHE A 1 272 ? -20.078 13.07 12.562 1 95.12 272 PHE A O 1
ATOM 2191 N N . LYS A 1 273 ? -19.594 11.703 14.195 1 94.44 273 LYS A N 1
ATOM 2192 C CA . LYS A 1 273 ? -20.547 10.641 13.891 1 94.44 273 LYS A CA 1
ATOM 2193 C C . LYS A 1 273 ? -20.5 10.273 12.406 1 94.44 273 LYS A C 1
ATOM 2195 O O . LYS A 1 273 ? -21.531 10.312 11.719 1 94.44 273 LYS A O 1
ATOM 2200 N N . PRO A 1 274 ? -19.359 9.805 11.977 1 95.5 274 PRO A N 1
ATOM 2201 C CA . PRO A 1 274 ? -19.234 9.398 10.57 1 95.5 274 PRO A CA 1
ATOM 2202 C C . PRO A 1 274 ? -19.891 8.047 10.297 1 95.5 274 PRO A C 1
ATOM 2204 O O . PRO A 1 274 ? -20.219 7.316 11.227 1 95.5 274 PRO A O 1
ATOM 2207 N N . GLY A 1 275 ? -20.125 7.789 9.008 1 93.81 275 GLY A N 1
ATOM 2208 C CA . GLY A 1 275 ? -20.516 6.449 8.594 1 93.81 275 GLY A CA 1
ATOM 2209 C C . GLY A 1 275 ? -19.328 5.539 8.328 1 93.81 275 GLY A C 1
ATOM 2210 O O . GLY A 1 275 ? -19.453 4.316 8.445 1 93.81 275 GLY A O 1
ATOM 2211 N N . ARG A 1 276 ? -18.312 6.078 7.93 1 93.69 276 ARG A N 1
ATOM 2212 C CA . ARG A 1 276 ? -17.047 5.395 7.703 1 93.69 276 ARG A CA 1
ATOM 2213 C C . ARG A 1 276 ? -15.875 6.348 7.891 1 93.69 276 ARG A C 1
ATOM 2215 O O . ARG A 1 276 ? -16.031 7.566 7.801 1 93.69 276 ARG A O 1
ATOM 2222 N N . PHE A 1 277 ? -14.711 5.777 8.188 1 95.88 277 PHE A N 1
ATOM 2223 C CA . PHE A 1 277 ? -13.57 6.664 8.344 1 95.88 277 PHE A CA 1
ATOM 2224 C C . PHE A 1 277 ? -12.266 5.922 8.07 1 95.88 277 PHE A C 1
ATOM 2226 O O . PHE A 1 277 ? -12.211 4.695 8.172 1 95.88 277 PHE A O 1
ATOM 2233 N N . VAL A 1 278 ? -11.32 6.715 7.648 1 95.88 278 VAL A N 1
ATOM 2234 C CA . VAL A 1 278 ? -9.945 6.273 7.453 1 95.88 278 VAL A CA 1
ATOM 2235 C C . VAL A 1 278 ? -9.055 6.852 8.555 1 95.88 278 VAL A C 1
ATOM 2237 O O . VAL A 1 278 ? -9.211 8.016 8.938 1 95.88 278 VAL A O 1
ATOM 2240 N N . MET A 1 279 ? -8.18 6.012 9.047 1 96.94 279 MET A N 1
ATOM 2241 C CA . MET A 1 279 ? -7.293 6.453 10.117 1 96.94 279 MET A CA 1
ATOM 2242 C C . MET A 1 279 ? -5.84 6.109 9.797 1 96.94 279 MET A C 1
ATOM 2244 O O . MET A 1 279 ? -5.543 4.992 9.375 1 96.94 279 MET A O 1
ATOM 2248 N N . THR A 1 280 ? -4.973 7.07 9.938 1 97.06 280 THR A N 1
ATOM 2249 C CA . THR A 1 280 ? -3.539 6.844 9.781 1 97.06 280 THR A CA 1
ATOM 2250 C C . THR A 1 280 ? -2.779 7.309 11.016 1 97.06 280 THR A C 1
ATOM 2252 O O . THR A 1 280 ? -3.141 8.32 11.625 1 97.06 280 THR A O 1
ATOM 2255 N N . LEU A 1 281 ? -1.804 6.609 11.422 1 97.19 281 LEU A N 1
ATOM 2256 C CA . LEU A 1 281 ? -0.922 6.977 12.531 1 97.19 281 LEU A CA 1
ATOM 2257 C C . LEU A 1 281 ? 0.542 6.801 12.133 1 97.19 281 LEU A C 1
ATOM 2259 O O . LEU A 1 281 ? 0.972 5.695 11.805 1 97.19 281 LEU A O 1
ATOM 2263 N N . PHE A 1 282 ? 1.227 7.914 12.195 1 94.69 282 PHE A N 1
ATOM 2264 C CA . PHE A 1 282 ? 2.676 7.945 12.031 1 94.69 282 PHE A CA 1
ATOM 2265 C C . PHE A 1 282 ? 3.367 8.055 13.391 1 94.69 282 PHE A C 1
ATOM 2267 O O . PHE A 1 282 ? 2.992 8.883 14.219 1 94.69 282 PHE A O 1
ATOM 2274 N N . ALA A 1 283 ? 4.359 7.215 13.5 1 93.94 283 ALA A N 1
ATOM 2275 C CA . ALA A 1 283 ? 5.148 7.348 14.719 1 93.94 283 ALA A CA 1
ATOM 2276 C C . ALA A 1 283 ? 6.594 6.914 14.492 1 93.94 283 ALA A C 1
ATOM 2278 O O . ALA A 1 283 ? 6.848 5.879 13.867 1 93.94 283 ALA A O 1
ATOM 2279 N N . ASN A 1 284 ? 7.484 7.746 14.875 1 89.81 284 ASN A N 1
ATOM 2280 C CA . ASN A 1 284 ? 8.867 7.27 14.836 1 89.81 284 ASN A CA 1
ATOM 2281 C C . ASN A 1 284 ? 9.203 6.43 16.062 1 89.81 284 ASN A C 1
ATOM 2283 O O . ASN A 1 284 ? 8.383 6.297 16.969 1 89.81 284 ASN A O 1
ATOM 2287 N N . MET A 1 285 ? 10.352 5.918 16.172 1 87.06 285 MET A N 1
ATOM 2288 C CA . MET A 1 285 ? 10.719 4.902 17.156 1 87.06 285 MET A CA 1
ATOM 2289 C C . MET A 1 285 ? 10.797 5.504 18.547 1 87.06 285 MET A C 1
ATOM 2291 O O . MET A 1 285 ? 10.719 4.785 19.547 1 87.06 285 MET A O 1
ATOM 2295 N N . THR A 1 286 ? 10.93 6.785 18.625 1 89.44 286 THR A N 1
ATOM 2296 C CA . THR A 1 286 ? 11.07 7.406 19.938 1 89.44 286 THR A CA 1
ATOM 2297 C C . THR A 1 286 ? 9.719 7.914 20.438 1 89.44 286 THR A C 1
ATOM 2299 O O . THR A 1 286 ? 9.609 8.383 21.578 1 89.44 286 THR A O 1
ATOM 2302 N N . SER A 1 287 ? 8.727 7.812 19.641 1 92.69 287 SER A N 1
ATOM 2303 C CA . SER A 1 287 ? 7.383 8.203 20.062 1 92.69 287 SER A CA 1
ATOM 2304 C C . SER A 1 287 ? 6.828 7.246 21.109 1 92.69 287 SER A C 1
ATOM 2306 O O . SER A 1 287 ? 7.055 6.035 21.031 1 92.69 287 SER A O 1
ATOM 2308 N N . GLU A 1 288 ? 6.031 7.762 22.016 1 92.12 288 GLU A N 1
ATOM 2309 C CA . GLU A 1 288 ? 5.434 6.957 23.078 1 92.12 288 GLU A CA 1
ATOM 2310 C C . GLU A 1 288 ? 4.457 5.93 22.5 1 92.12 288 GLU A C 1
ATOM 2312 O O . GLU A 1 288 ? 4.297 4.844 23.062 1 92.12 288 GLU A O 1
ATOM 2317 N N . VAL A 1 289 ? 3.906 6.238 21.406 1 93.25 289 VAL A N 1
ATOM 2318 C CA . VAL A 1 289 ? 2.83 5.414 20.875 1 93.25 289 VAL A CA 1
ATOM 2319 C C . VAL A 1 289 ? 3.414 4.336 19.953 1 93.25 289 VAL A C 1
ATOM 2321 O O . VAL A 1 289 ? 2.715 3.395 19.578 1 93.25 289 VAL A O 1
ATOM 2324 N N . TYR A 1 290 ? 4.629 4.355 19.734 1 89.5 290 TYR A N 1
ATOM 2325 C CA . TYR A 1 290 ? 5.227 3.428 18.781 1 89.5 290 TYR A CA 1
ATOM 2326 C C . TYR A 1 290 ? 5.043 1.983 19.234 1 89.5 290 TYR A C 1
ATOM 2328 O O . TYR A 1 290 ? 5.316 1.651 20.391 1 89.5 290 TYR A O 1
ATOM 2336 N N . PRO A 1 291 ? 4.496 1.035 18.312 1 86.81 291 PRO A N 1
ATOM 2337 C CA . PRO A 1 291 ? 4.184 1.238 16.891 1 86.81 291 PRO A CA 1
ATOM 2338 C C . PRO A 1 291 ? 2.725 1.623 16.656 1 86.81 291 PRO A C 1
ATOM 2340 O O . PRO A 1 291 ? 2.312 1.831 15.516 1 86.81 291 PRO A O 1
ATOM 2343 N N . GLY A 1 292 ? 1.936 1.67 17.703 1 85.62 292 GLY A N 1
ATOM 2344 C CA . GLY A 1 292 ? 0.599 2.236 17.609 1 85.62 292 GLY A CA 1
ATOM 2345 C C . GLY A 1 292 ? -0.494 1.186 17.578 1 85.62 292 GLY A C 1
ATOM 2346 O O . GLY A 1 292 ? -1.651 1.497 17.281 1 85.62 292 GLY A O 1
ATOM 2347 N N . ASP A 1 293 ? -0.199 -0.038 17.812 1 84.94 293 ASP A N 1
ATOM 2348 C CA . ASP A 1 293 ? -1.12 -1.159 17.656 1 84.94 293 ASP A CA 1
ATOM 2349 C C . ASP A 1 293 ? -2.354 -0.985 18.531 1 84.94 293 ASP A C 1
ATOM 2351 O O . ASP A 1 293 ? -3.463 -1.354 18.141 1 84.94 293 ASP A O 1
ATOM 2355 N N . SER A 1 294 ? -2.17 -0.433 19.625 1 86.12 294 SER A N 1
ATOM 2356 C CA . SER A 1 294 ? -3.26 -0.308 20.578 1 86.12 294 SER A CA 1
ATOM 2357 C C . SER A 1 294 ? -4.312 0.682 20.094 1 86.12 294 SER A C 1
ATOM 2359 O O . SER A 1 294 ? -5.43 0.72 20.625 1 86.12 294 SER A O 1
ATOM 2361 N N . THR A 1 295 ? -3.979 1.455 19.172 1 90.19 295 THR A N 1
ATOM 2362 C CA . THR A 1 295 ? -4.883 2.469 18.641 1 90.19 295 THR A CA 1
ATOM 2363 C C . THR A 1 295 ? -5.859 1.854 17.641 1 90.19 295 THR A C 1
ATOM 2365 O O . THR A 1 295 ? -6.973 2.357 17.453 1 90.19 295 THR A O 1
ATOM 2368 N N . PHE A 1 296 ? -5.43 0.761 17.031 1 90.88 296 PHE A N 1
ATOM 2369 C CA . PHE A 1 296 ? -6.16 0.233 15.883 1 90.88 296 PHE A CA 1
ATOM 2370 C C . PHE A 1 296 ? -6.852 -1.076 16.234 1 90.88 296 PHE A C 1
ATOM 2372 O O . PHE A 1 296 ? -6.551 -2.123 15.656 1 90.88 296 PHE A O 1
ATOM 2379 N N . GLU A 1 297 ? -7.91 -0.973 16.922 1 89.31 297 GLU A N 1
ATOM 2380 C CA . GLU A 1 297 ? -8.672 -2.158 17.297 1 89.31 297 GLU A CA 1
ATOM 2381 C C . GLU A 1 297 ? -9.516 -2.668 16.141 1 89.31 297 GLU A C 1
ATOM 2383 O O . GLU A 1 297 ? -9.844 -1.908 15.219 1 89.31 297 GLU A O 1
ATOM 2388 N N . ASP A 1 298 ? -9.828 -3.938 16.188 1 88.81 298 ASP A N 1
ATOM 2389 C CA . ASP A 1 298 ? -10.656 -4.531 15.133 1 88.81 298 ASP A CA 1
ATOM 2390 C C . ASP A 1 298 ? -12.031 -3.879 15.078 1 88.81 298 ASP A C 1
ATOM 2392 O O . ASP A 1 298 ? -12.594 -3.695 14 1 88.81 298 ASP A O 1
ATOM 2396 N N . LYS A 1 299 ? -12.469 -3.627 16.266 1 92.25 299 LYS A N 1
ATOM 2397 C CA . LYS A 1 299 ? -13.742 -2.938 16.406 1 92.25 299 LYS A CA 1
ATOM 2398 C C . LYS A 1 299 ? -13.594 -1.677 17.266 1 92.25 299 LYS A C 1
ATOM 2400 O O . LYS A 1 299 ? -12.922 -1.691 18.297 1 92.25 299 LYS A O 1
ATOM 2405 N N . ILE A 1 300 ? -14.172 -0.6 16.719 1 94.44 300 ILE A N 1
ATOM 2406 C CA . ILE A 1 300 ? -14.234 0.655 17.453 1 94.44 300 ILE A CA 1
ATOM 2407 C C . ILE A 1 300 ? -15.68 1.14 17.531 1 94.44 300 ILE A C 1
ATOM 2409 O O . ILE A 1 300 ? -16.25 1.591 16.516 1 94.44 300 ILE A O 1
ATOM 2413 N N . SER A 1 301 ? -16.234 1.018 18.672 1 93.31 301 SER A N 1
ATOM 2414 C CA . SER A 1 301 ? -17.656 1.329 18.812 1 93.31 301 SER A CA 1
ATOM 2415 C C . SER A 1 301 ? -18.5 0.496 17.844 1 93.31 301 SER A C 1
ATOM 2417 O O . SER A 1 301 ? -18.484 -0.735 17.906 1 93.31 301 SER A O 1
ATOM 2419 N N . ASP A 1 302 ? -19.188 1.147 16.922 1 93.31 302 ASP A N 1
ATOM 2420 C CA . ASP A 1 302 ? -20.062 0.431 15.992 1 93.31 302 ASP A CA 1
ATOM 2421 C C . ASP A 1 302 ? -19.375 0.252 14.641 1 93.31 302 ASP A C 1
ATOM 2423 O O . ASP A 1 302 ? -20.031 -0.063 13.648 1 93.31 302 ASP A O 1
ATOM 2427 N N . PHE A 1 303 ? -18.109 0.434 14.695 1 95.56 303 PHE A N 1
ATOM 2428 C CA . PHE A 1 303 ? -17.375 0.345 13.438 1 95.56 303 PHE A CA 1
ATOM 2429 C C . PHE A 1 303 ? -16.562 -0.943 13.367 1 95.56 303 PHE A C 1
ATOM 2431 O O . PHE A 1 303 ? -15.953 -1.35 14.359 1 95.56 303 PHE A O 1
ATOM 2438 N N . GLN A 1 304 ? -16.562 -1.562 12.25 1 93.19 304 GLN A N 1
ATOM 2439 C CA . GLN A 1 304 ? -15.734 -2.732 11.977 1 93.19 304 GLN A CA 1
ATOM 2440 C C . GLN A 1 304 ? -14.578 -2.381 11.047 1 93.19 304 GLN A C 1
ATOM 2442 O O . GLN A 1 304 ? -14.766 -1.7 10.031 1 93.19 304 GLN A O 1
ATOM 2447 N N . ARG A 1 305 ? -13.414 -2.84 11.406 1 92.81 305 ARG A N 1
ATOM 2448 C CA . ARG A 1 305 ? -12.258 -2.609 10.555 1 92.81 305 ARG A CA 1
ATOM 2449 C C . ARG A 1 305 ? -12.383 -3.375 9.242 1 92.81 305 ARG A C 1
ATOM 2451 O O . ARG A 1 305 ? -12.664 -4.574 9.242 1 92.81 305 ARG A O 1
ATOM 2458 N N . GLN A 1 306 ? -12.156 -2.666 8.188 1 87.5 306 GLN A N 1
ATOM 2459 C CA . GLN A 1 306 ? -12.258 -3.275 6.863 1 87.5 306 GLN A CA 1
ATOM 2460 C C . GLN A 1 306 ? -10.875 -3.645 6.324 1 87.5 306 GLN A C 1
ATOM 2462 O O . GLN A 1 306 ? -10.734 -4.621 5.586 1 87.5 306 GLN A O 1
ATOM 2467 N N . ASP A 1 307 ? -9.953 -2.799 6.59 1 89.19 307 ASP A N 1
ATOM 2468 C CA . ASP A 1 307 ? -8.586 -3.01 6.121 1 89.19 307 ASP A CA 1
ATOM 2469 C C . ASP A 1 307 ? -7.57 -2.562 7.168 1 89.19 307 ASP A C 1
ATOM 2471 O O . ASP A 1 307 ? -7.84 -1.653 7.953 1 89.19 307 ASP A O 1
ATOM 2475 N N . TRP A 1 308 ? -6.48 -3.203 7.141 1 93.75 308 TRP A N 1
ATOM 2476 C CA . TRP A 1 308 ? -5.328 -2.848 7.961 1 93.75 308 TRP A CA 1
ATOM 2477 C C . TRP A 1 308 ? -4.031 -2.98 7.168 1 93.75 308 TRP A C 1
ATOM 2479 O O . TRP A 1 308 ? -3.764 -4.027 6.578 1 93.75 308 TRP A O 1
ATOM 2489 N N . GLN A 1 309 ? -3.264 -1.933 7.145 1 95.75 309 GLN A N 1
ATOM 2490 C CA . GLN A 1 309 ? -1.947 -1.956 6.516 1 95.75 309 GLN A CA 1
ATOM 2491 C C . GLN A 1 309 ? -0.913 -1.238 7.379 1 95.75 309 GLN A C 1
ATOM 2493 O O . GLN A 1 309 ? -1.247 -0.299 8.102 1 95.75 309 GLN A O 1
ATOM 2498 N N . ALA A 1 310 ? 0.255 -1.685 7.289 1 95.19 310 ALA A N 1
ATOM 2499 C CA . ALA A 1 310 ? 1.36 -1.042 7.996 1 95.19 310 ALA A CA 1
ATOM 2500 C C . ALA A 1 310 ? 2.596 -0.938 7.109 1 95.19 310 ALA A C 1
ATOM 2502 O O . ALA A 1 310 ? 2.801 -1.768 6.219 1 95.19 310 ALA A O 1
ATOM 2503 N N . SER A 1 311 ? 3.322 0.066 7.336 1 94.12 311 SER A N 1
ATOM 2504 C CA . SER A 1 311 ? 4.562 0.281 6.598 1 94.12 311 SER A CA 1
ATOM 2505 C C . SER A 1 311 ? 5.676 0.775 7.52 1 94.12 311 SER A C 1
ATOM 2507 O O . SER A 1 311 ? 5.426 1.564 8.43 1 94.12 311 SER A O 1
ATOM 2509 N N . LYS A 1 312 ? 6.82 0.258 7.219 1 88.88 312 LYS A N 1
ATOM 2510 C CA . LYS A 1 312 ? 8.016 0.758 7.891 1 88.88 312 LYS A CA 1
ATOM 2511 C C . LYS A 1 312 ? 8.945 1.463 6.906 1 88.88 312 LYS A C 1
ATOM 2513 O O . LYS A 1 312 ? 9.297 0.9 5.867 1 88.88 312 LYS A O 1
ATOM 2518 N N . PHE A 1 313 ? 9.227 2.637 7.188 1 77.88 313 PHE A N 1
ATOM 2519 C CA . PHE A 1 313 ? 10.219 3.359 6.402 1 77.88 313 PHE A CA 1
ATOM 2520 C C . PHE A 1 313 ? 11.102 4.219 7.305 1 77.88 313 PHE A C 1
ATOM 2522 O O . PHE A 1 313 ? 10.594 4.918 8.188 1 77.88 313 PHE A O 1
ATOM 2529 N N . SER A 1 314 ? 12.359 4.066 7.004 1 76.44 314 SER A N 1
ATOM 2530 C CA . SER A 1 314 ? 13.352 4.766 7.812 1 76.44 314 SER A CA 1
ATOM 2531 C C . SER A 1 314 ? 13.102 4.547 9.305 1 76.44 314 SER A C 1
ATOM 2533 O O . SER A 1 314 ? 13.156 3.414 9.789 1 76.44 314 SER A O 1
ATOM 2535 N N . ASN A 1 315 ? 12.742 5.578 9.984 1 80.06 315 ASN A N 1
ATOM 2536 C CA . ASN A 1 315 ? 12.555 5.453 11.43 1 80.06 315 ASN A CA 1
ATOM 2537 C C . ASN A 1 315 ? 11.086 5.578 11.82 1 80.06 315 ASN A C 1
ATOM 2539 O O . ASN A 1 315 ? 10.766 5.73 13 1 80.06 315 ASN A O 1
ATOM 2543 N N . TYR A 1 316 ? 10.219 5.453 10.812 1 88.38 316 TYR A N 1
ATOM 2544 C CA . TYR A 1 316 ? 8.805 5.645 11.109 1 88.38 316 TYR A CA 1
ATOM 2545 C C . TYR A 1 316 ? 8.016 4.363 10.875 1 88.38 316 TYR A C 1
ATOM 2547 O O . TYR A 1 316 ? 8.398 3.535 10.047 1 88.38 316 TYR A O 1
ATOM 2555 N N . TYR A 1 317 ? 7.02 4.227 11.688 1 92.62 317 TYR A N 1
ATOM 2556 C CA . TYR A 1 317 ? 5.98 3.219 11.5 1 92.62 317 TYR A CA 1
ATOM 2557 C C . TYR A 1 317 ? 4.645 3.867 11.172 1 92.62 317 TYR A C 1
ATOM 2559 O O . TYR A 1 317 ? 4.207 4.789 11.867 1 92.62 317 TYR A O 1
ATOM 2567 N N . LEU A 1 318 ? 4.094 3.443 10.055 1 95.81 318 LEU A N 1
ATOM 2568 C CA . LEU A 1 318 ? 2.811 3.98 9.617 1 95.81 318 LEU A CA 1
ATOM 2569 C C . LEU A 1 318 ? 1.737 2.896 9.625 1 95.81 318 LEU A C 1
ATOM 2571 O O . LEU A 1 318 ? 1.938 1.814 9.07 1 95.81 318 LEU A O 1
ATOM 2575 N N . THR A 1 319 ? 0.681 3.16 10.281 1 96.69 319 THR A N 1
ATOM 2576 C CA . THR A 1 319 ? -0.472 2.27 10.234 1 96.69 319 THR A CA 1
ATOM 2577 C C . THR A 1 319 ? -1.655 2.949 9.555 1 96.69 319 THR A C 1
ATOM 2579 O O . THR A 1 319 ? -1.936 4.121 9.812 1 96.69 319 THR A O 1
ATOM 2582 N N . PHE A 1 320 ? -2.232 2.264 8.688 1 96.69 320 PHE A N 1
ATOM 2583 C CA . PHE A 1 320 ? -3.441 2.688 7.988 1 96.69 320 PHE A CA 1
ATOM 2584 C C . PHE A 1 320 ? -4.582 1.71 8.242 1 96.69 320 PHE A C 1
ATOM 2586 O O . PHE A 1 320 ? -4.422 0.501 8.062 1 96.69 320 PHE A O 1
ATOM 2593 N N . CYS A 1 321 ? -5.785 2.24 8.531 1 95.88 321 CYS A N 1
ATOM 2594 C CA . CYS A 1 321 ? -6.977 1.406 8.664 1 95.88 321 CYS A CA 1
ATOM 2595 C C . CYS A 1 321 ? -8.195 2.104 8.086 1 95.88 321 CYS A C 1
ATOM 2597 O O . CYS A 1 321 ? -8.297 3.33 8.125 1 95.88 321 CYS A O 1
ATOM 2599 N N . ASN A 1 322 ? -9.008 1.288 7.555 1 93.38 322 ASN A N 1
ATOM 2600 C CA . ASN A 1 322 ? -10.344 1.721 7.152 1 93.38 322 ASN A CA 1
ATOM 2601 C C . ASN A 1 322 ? -11.422 1.068 8 1 93.38 322 ASN A C 1
ATOM 2603 O O . ASN A 1 322 ? -11.352 -0.127 8.297 1 93.38 322 ASN A O 1
ATOM 2607 N N . TYR A 1 323 ? -12.406 1.879 8.43 1 95 323 TYR A N 1
ATOM 2608 C CA . TYR A 1 323 ? -13.508 1.391 9.25 1 95 323 TYR A CA 1
ATOM 2609 C C . TYR A 1 323 ? -14.852 1.77 8.633 1 95 323 TYR A C 1
ATOM 2611 O O . TYR A 1 323 ? -14.984 2.832 8.023 1 95 323 TYR A O 1
ATOM 2619 N N . ALA A 1 324 ? -15.828 0.896 8.844 1 93.31 324 ALA A N 1
ATOM 2620 C CA . ALA A 1 324 ? -17.188 1.19 8.43 1 93.31 324 ALA A CA 1
ATOM 2621 C C . ALA A 1 324 ? -18.203 0.664 9.445 1 93.31 324 ALA A C 1
ATOM 2623 O O . ALA A 1 324 ? -17.938 -0.315 10.141 1 93.31 324 ALA A O 1
ATOM 2624 N N . LYS A 1 325 ? -19.297 1.353 9.461 1 92.44 325 LYS A N 1
ATOM 2625 C CA . LYS A 1 325 ? -20.359 0.897 10.352 1 92.44 325 LYS A CA 1
ATOM 2626 C C . LYS A 1 325 ? -20.906 -0.456 9.906 1 92.44 325 LYS A C 1
ATOM 2628 O O . LYS A 1 325 ? -21.062 -0.707 8.711 1 92.44 325 LYS A O 1
ATOM 2633 N N . VAL A 1 326 ? -21.109 -1.313 10.867 1 81.44 326 VAL A N 1
ATOM 2634 C CA . VAL A 1 326 ? -21.688 -2.625 10.586 1 81.44 326 VAL A CA 1
ATOM 2635 C C . VAL A 1 326 ? -23.172 -2.475 10.227 1 81.44 326 VAL A C 1
ATOM 2637 O O . VAL A 1 326 ? -23.922 -1.804 10.93 1 81.44 326 VAL A O 1
ATOM 2640 N N . LYS A 1 327 ? -23.516 -2.705 9.047 1 65.19 327 LYS A N 1
ATOM 2641 C CA . LYS A 1 327 ? -24.938 -2.688 8.734 1 65.19 327 LYS A CA 1
ATOM 2642 C C . LYS A 1 327 ? -25.688 -3.762 9.523 1 65.19 327 LYS A C 1
ATOM 2644 O O . LYS A 1 327 ? -25.266 -4.918 9.562 1 65.19 327 LYS A O 1
ATOM 2649 N N . ALA A 1 328 ? -26.594 -3.361 10.508 1 47.03 328 ALA A N 1
ATOM 2650 C CA . ALA A 1 328 ? -27.484 -4.312 11.164 1 47.03 328 ALA A CA 1
ATOM 2651 C C . ALA A 1 328 ? -28.188 -5.203 10.148 1 47.03 328 ALA A C 1
ATOM 2653 O O . ALA A 1 328 ? -28.625 -4.73 9.102 1 47.03 328 ALA A O 1
ATOM 2654 N N . LYS A 1 329 ? -27.859 -6.469 10.125 1 42.59 329 LYS A N 1
ATOM 2655 C CA . LYS A 1 329 ? -28.734 -7.371 9.383 1 42.59 329 LYS A CA 1
ATOM 2656 C C . LYS A 1 329 ? -30.203 -7.031 9.625 1 42.59 329 LYS A C 1
ATOM 2658 O O . LYS A 1 329 ? -30.609 -6.777 10.758 1 42.59 329 LYS A O 1
ATOM 2663 N N . PRO A 1 330 ? -30.938 -6.734 8.461 1 32.88 330 PRO A N 1
ATOM 2664 C CA . PRO A 1 330 ? -32.375 -6.652 8.758 1 32.88 330 PRO A CA 1
ATOM 2665 C C . PRO A 1 330 ? -32.844 -7.77 9.688 1 32.88 330 PRO A C 1
ATOM 2667 O O . PRO A 1 330 ? -32.406 -8.914 9.547 1 32.88 330 PRO A O 1
ATOM 2670 N N . SER A 1 331 ? -33.281 -7.32 10.898 1 29.45 331 SER A N 1
ATOM 2671 C CA . SER A 1 331 ? -34.156 -8.297 11.547 1 29.45 331 SER A CA 1
ATOM 2672 C C . SER A 1 331 ? -35.188 -8.844 10.578 1 29.45 331 SER A C 1
ATOM 2674 O O . SER A 1 331 ? -35.75 -8.094 9.781 1 29.45 331 SER A O 1
ATOM 2676 N N . MET B 1 1 ? 22.547 0.529 -39.062 1 20.75 1 MET B N 1
ATOM 2677 C CA . MET B 1 1 ? 22.109 -0.767 -38.562 1 20.75 1 MET B CA 1
ATOM 2678 C C . MET B 1 1 ? 21.281 -0.601 -37.281 1 20.75 1 MET B C 1
ATOM 2680 O O . MET B 1 1 ? 21.797 -0.129 -36.25 1 20.75 1 MET B O 1
ATOM 2684 N N . ALA B 1 2 ? 20.109 -0.143 -37.344 1 33 2 ALA B N 1
ATOM 2685 C CA . ALA B 1 2 ? 19.156 0.102 -36.25 1 33 2 ALA B CA 1
ATOM 2686 C C . ALA B 1 2 ? 19.156 -1.04 -35.25 1 33 2 ALA B C 1
ATOM 2688 O O . ALA B 1 2 ? 18.875 -2.188 -35.594 1 33 2 ALA B O 1
ATOM 2689 N N . SER B 1 3 ? 20.047 -1.178 -34.25 1 37.72 3 SER B N 1
ATOM 2690 C CA . SER B 1 3 ? 20.312 -2.195 -33.25 1 37.72 3 SER B CA 1
ATOM 2691 C C . SER B 1 3 ? 19.031 -2.75 -32.656 1 37.72 3 SER B C 1
ATOM 2693 O O . SER B 1 3 ? 18.141 -1.987 -32.25 1 37.72 3 SER B O 1
ATOM 2695 N N . ASN B 1 4 ? 18.453 -3.877 -32.938 1 44.19 4 ASN B N 1
ATOM 2696 C CA . ASN B 1 4 ? 17.203 -4.578 -32.656 1 44.19 4 ASN B CA 1
ATOM 2697 C C . ASN B 1 4 ? 16.875 -4.578 -31.156 1 44.19 4 ASN B C 1
ATOM 2699 O O . ASN B 1 4 ? 17.594 -5.207 -30.359 1 44.19 4 ASN B O 1
ATOM 2703 N N . ASN B 1 5 ? 16.547 -3.535 -30.516 1 55.47 5 ASN B N 1
ATOM 2704 C CA . ASN B 1 5 ? 16.25 -3.232 -29.125 1 55.47 5 ASN B CA 1
ATOM 2705 C C . ASN B 1 5 ? 15.273 -4.234 -28.516 1 55.47 5 ASN B C 1
ATOM 2707 O O . ASN B 1 5 ? 14.07 -3.982 -28.469 1 55.47 5 ASN B O 1
ATOM 2711 N N . HIS B 1 6 ? 15.672 -5.582 -28.5 1 66.88 6 HIS B N 1
ATOM 2712 C CA . HIS B 1 6 ? 14.891 -6.703 -28 1 66.88 6 HIS B CA 1
ATOM 2713 C C . HIS B 1 6 ? 14.633 -6.562 -26.5 1 66.88 6 HIS B C 1
ATOM 2715 O O . HIS B 1 6 ? 15.562 -6.324 -25.719 1 66.88 6 HIS B O 1
ATOM 2721 N N . PHE B 1 7 ? 13.32 -6.316 -26.125 1 74.75 7 PHE B N 1
ATOM 2722 C CA . PHE B 1 7 ? 12.938 -6.301 -24.719 1 74.75 7 PHE B CA 1
ATOM 2723 C C . PHE B 1 7 ? 11.875 -7.355 -24.438 1 74.75 7 PHE B C 1
ATOM 2725 O O . PHE B 1 7 ? 10.953 -7.543 -25.234 1 74.75 7 PHE B O 1
ATOM 2732 N N . PHE B 1 8 ? 12.25 -8.203 -23.406 1 72.38 8 PHE B N 1
ATOM 2733 C CA . PHE B 1 8 ? 11.266 -9.164 -22.938 1 72.38 8 PHE B CA 1
ATOM 2734 C C . PHE B 1 8 ? 10.828 -8.828 -21.516 1 72.38 8 PHE B C 1
ATOM 2736 O O . PHE B 1 8 ? 11.664 -8.68 -20.625 1 72.38 8 PHE B O 1
ATOM 2743 N N . GLU B 1 9 ? 9.516 -8.648 -21.344 1 72.88 9 GLU B N 1
ATOM 2744 C CA . GLU B 1 9 ? 8.984 -8.406 -20 1 72.88 9 GLU B CA 1
ATOM 2745 C C . GLU B 1 9 ? 8.953 -9.68 -19.172 1 72.88 9 GLU B C 1
ATOM 2747 O O . GLU B 1 9 ? 8.125 -10.562 -19.422 1 72.88 9 GLU B O 1
ATOM 2752 N N . GLY B 1 10 ? 9.766 -9.742 -18.234 1 71.44 10 GLY B N 1
ATOM 2753 C CA . GLY B 1 10 ? 9.875 -10.953 -17.438 1 71.44 10 GLY B CA 1
ATOM 2754 C C . GLY B 1 10 ? 8.891 -10.992 -16.281 1 71.44 10 GLY B C 1
ATOM 2755 O O . GLY B 1 10 ? 8.641 -12.062 -15.711 1 71.44 10 GLY B O 1
ATOM 2756 N N . ALA B 1 11 ? 8.281 -9.852 -15.984 1 75.75 11 ALA B N 1
ATOM 2757 C CA . ALA B 1 11 ? 7.375 -9.844 -14.844 1 75.75 11 ALA B CA 1
ATOM 2758 C C . ALA B 1 11 ? 6.082 -10.594 -15.156 1 75.75 11 ALA B C 1
ATOM 2760 O O . ALA B 1 11 ? 5.395 -10.273 -16.125 1 75.75 11 ALA B O 1
ATOM 2761 N N . GLU B 1 12 ? 5.859 -11.555 -14.297 1 82.56 12 GLU B N 1
ATOM 2762 C CA . GLU B 1 12 ? 4.703 -12.422 -14.523 1 82.56 12 GLU B CA 1
ATOM 2763 C C . GLU B 1 12 ? 3.504 -11.969 -13.695 1 82.56 12 GLU B C 1
ATOM 2765 O O . GLU B 1 12 ? 3.664 -11.266 -12.695 1 82.56 12 GLU B O 1
ATOM 2770 N N . LYS B 1 13 ? 2.387 -12.375 -14.289 1 88.94 13 LYS B N 1
ATOM 2771 C CA . LYS B 1 13 ? 1.129 -12.258 -13.562 1 88.94 13 LYS B CA 1
ATOM 2772 C C . LYS B 1 13 ? 0.732 -13.586 -12.93 1 88.94 13 LYS B C 1
ATOM 2774 O O . LYS B 1 13 ? 0.892 -14.648 -13.539 1 88.94 13 LYS B O 1
ATOM 2779 N N . LEU B 1 14 ? 0.318 -13.516 -11.734 1 93 14 LEU B N 1
ATOM 2780 C CA . LEU B 1 14 ? -0.127 -14.711 -11.023 1 93 14 LEU B CA 1
ATOM 2781 C C . LEU B 1 14 ? -1.628 -14.656 -10.758 1 93 14 LEU B C 1
ATOM 2783 O O . LEU B 1 14 ? -2.121 -13.695 -10.148 1 93 14 LEU B O 1
ATOM 2787 N N . LEU B 1 15 ? -2.316 -15.625 -11.266 1 94 15 LEU B N 1
ATOM 2788 C CA . LEU B 1 15 ? -3.748 -15.758 -11.023 1 94 15 LEU B CA 1
ATOM 2789 C C . LEU B 1 15 ? -4.055 -17.047 -10.281 1 94 15 LEU B C 1
ATOM 2791 O O . LEU B 1 15 ? -3.719 -18.141 -10.758 1 94 15 LEU B O 1
ATOM 2795 N N . GLU B 1 16 ? -4.621 -16.938 -9.156 1 95.31 16 GLU B N 1
ATOM 2796 C CA . GLU B 1 16 ? -5.055 -18.078 -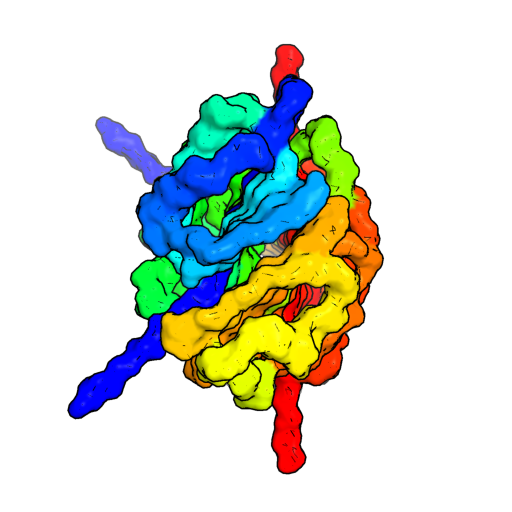8.352 1 95.31 16 GLU B CA 1
ATOM 2797 C C . GLU B 1 16 ? -6.551 -18.016 -8.062 1 95.31 16 GLU B C 1
ATOM 2799 O O . GLU B 1 16 ? -7.035 -17.016 -7.516 1 95.31 16 GLU B O 1
ATOM 2804 N N . VAL B 1 17 ? -7.238 -19.047 -8.414 1 95.12 17 VAL B N 1
ATOM 2805 C CA . VAL B 1 17 ? -8.68 -19.078 -8.203 1 95.12 17 VAL B CA 1
ATOM 2806 C C . VAL B 1 17 ? -9.055 -20.312 -7.375 1 95.12 17 VAL B C 1
ATOM 2808 O O . VAL B 1 17 ? -8.672 -21.438 -7.707 1 95.12 17 VAL B O 1
ATOM 2811 N N . TRP B 1 18 ? -9.82 -20.078 -6.324 1 93.38 18 TRP B N 1
ATOM 2812 C CA . TRP B 1 18 ? -10.359 -21.141 -5.469 1 93.38 18 TRP B CA 1
ATOM 2813 C C . TRP B 1 18 ? -11.867 -21.281 -5.66 1 93.38 18 TRP B C 1
ATOM 2815 O O . TRP B 1 18 ? -12.586 -20.281 -5.68 1 93.38 18 TRP B O 1
ATOM 2825 N N . PHE B 1 19 ? -12.305 -22.531 -5.727 1 94.31 19 PHE B N 1
ATOM 2826 C CA . PHE B 1 19 ? -13.734 -22.781 -5.883 1 94.31 19 PHE B CA 1
ATOM 2827 C C . PHE B 1 19 ? -14.328 -23.344 -4.602 1 94.31 19 PHE B C 1
ATOM 2829 O O . PHE B 1 19 ? -13.648 -24.078 -3.865 1 94.31 19 PHE B O 1
ATOM 2836 N N . LEU B 1 20 ? -15.547 -23.016 -4.406 1 91.12 20 LEU B N 1
ATOM 2837 C CA . LEU B 1 20 ? -16.297 -23.594 -3.293 1 91.12 20 LEU B CA 1
ATOM 2838 C C . LEU B 1 20 ? -16.875 -24.953 -3.678 1 91.12 20 LEU B C 1
ATOM 2840 O O . LEU B 1 20 ? -17.578 -25.062 -4.68 1 91.12 20 LEU B O 1
ATOM 2844 N N . ARG B 1 21 ? -16.594 -25.906 -2.867 1 92 21 ARG B N 1
ATOM 2845 C CA . ARG B 1 21 ? -17.188 -27.219 -3.098 1 92 21 ARG B CA 1
ATOM 2846 C C . ARG B 1 21 ? -18.594 -27.281 -2.521 1 92 21 ARG B C 1
ATOM 2848 O O . ARG B 1 21 ? -18.797 -27.094 -1.317 1 92 21 ARG B O 1
ATOM 2855 N N . THR B 1 22 ? -19.531 -27.516 -3.387 1 92.31 22 THR B N 1
ATOM 2856 C CA . THR B 1 22 ? -20.906 -27.609 -2.947 1 92.31 22 THR B CA 1
ATOM 2857 C C . THR B 1 22 ? -21.422 -29.031 -3.068 1 92.31 22 THR B C 1
ATOM 2859 O O . THR B 1 22 ? -22.422 -29.406 -2.434 1 92.31 22 THR B O 1
ATOM 2862 N N . GLU B 1 23 ? -20.797 -29.828 -3.863 1 93.25 23 GLU B N 1
ATOM 2863 C CA . GLU B 1 23 ? -21.141 -31.234 -4.062 1 93.25 23 GLU B CA 1
ATOM 2864 C C . GLU B 1 23 ? -19.906 -32.125 -3.996 1 93.25 23 GLU B C 1
ATOM 2866 O O . GLU B 1 23 ? -18.844 -31.734 -4.465 1 93.25 23 GLU B O 1
ATOM 2871 N N . PRO B 1 24 ? -20.219 -33.281 -3.484 1 91.38 24 PRO B N 1
ATOM 2872 C CA . PRO B 1 24 ? -19.094 -34.219 -3.467 1 91.38 24 PRO B CA 1
ATOM 2873 C C . PRO B 1 24 ? -18.609 -34.594 -4.867 1 91.38 24 PRO B C 1
ATOM 2875 O O . PRO B 1 24 ? -19.406 -34.688 -5.801 1 91.38 24 PRO B O 1
ATOM 2878 N N . GLY B 1 25 ? -17.344 -34.781 -5.059 1 91.94 25 GLY B N 1
ATOM 2879 C CA . GLY B 1 25 ? -16.812 -35.281 -6.316 1 91.94 25 GLY B CA 1
ATOM 2880 C C . GLY B 1 25 ? -16.281 -34.156 -7.211 1 91.94 25 GLY B C 1
ATOM 2881 O O . GLY B 1 25 ? -15.609 -34.406 -8.203 1 91.94 25 GLY B O 1
ATOM 2882 N N . GLN B 1 26 ? -16.75 -32.906 -6.875 1 95.56 26 GLN B N 1
ATOM 2883 C CA . GLN B 1 26 ? -16.203 -31.812 -7.645 1 95.56 26 GLN B CA 1
ATOM 2884 C C . GLN B 1 26 ? -14.688 -31.766 -7.543 1 95.56 26 GLN B C 1
ATOM 2886 O O . GLN B 1 26 ? -14.133 -31.719 -6.441 1 95.56 26 GLN B O 1
ATOM 2891 N N . ASN B 1 27 ? -14.086 -31.781 -8.734 1 97.5 27 ASN B N 1
ATOM 2892 C CA . ASN B 1 27 ? -12.633 -31.844 -8.797 1 97.5 27 ASN B CA 1
ATOM 2893 C C . ASN B 1 27 ? -12.109 -31.281 -10.117 1 97.5 27 ASN B C 1
ATOM 2895 O O . ASN B 1 27 ? -12.375 -31.828 -11.188 1 97.5 27 ASN B O 1
ATOM 2899 N N . LEU B 1 28 ? -11.312 -30.266 -10.016 1 98.06 28 LEU B N 1
ATOM 2900 C CA . LEU B 1 28 ? -10.828 -29.578 -11.219 1 98.06 28 LEU B CA 1
ATOM 2901 C C . LEU B 1 28 ? -9.891 -30.5 -12.008 1 98.06 28 LEU B C 1
ATOM 2903 O O . LEU B 1 28 ? -9.695 -30.297 -13.211 1 98.06 28 LEU B O 1
ATOM 2907 N N . ARG B 1 29 ? -9.312 -31.438 -11.375 1 97.62 29 ARG B N 1
ATOM 2908 C CA . ARG B 1 29 ? -8.359 -32.312 -12.031 1 97.62 29 ARG B CA 1
ATOM 2909 C C . ARG B 1 29 ? -9.07 -33.281 -12.969 1 97.62 29 ARG B C 1
ATOM 2911 O O . ARG B 1 29 ? -8.43 -34.031 -13.719 1 97.62 29 ARG B O 1
ATOM 2918 N N . HIS B 1 30 ? -10.352 -33.25 -12.93 1 97.19 30 HIS B N 1
ATOM 2919 C CA . HIS B 1 30 ? -11.133 -34.062 -13.867 1 97.19 30 HIS B CA 1
ATOM 2920 C C . HIS B 1 30 ? -11.148 -33.406 -15.25 1 97.19 30 HIS B C 1
ATOM 2922 O O . HIS B 1 30 ? -11.531 -34.062 -16.234 1 97.19 30 HIS B O 1
ATOM 2928 N N . ILE B 1 31 ? -10.828 -32.188 -15.312 1 97.81 31 ILE B N 1
ATOM 2929 C CA . ILE B 1 31 ? -10.766 -31.547 -16.609 1 97.81 31 ILE B CA 1
ATOM 2930 C C . ILE B 1 31 ? -9.602 -32.094 -17.422 1 97.81 31 ILE B C 1
ATOM 2932 O O . ILE B 1 31 ? -8.461 -32.125 -16.953 1 97.81 31 ILE B O 1
ATOM 2936 N N . ALA B 1 32 ? -9.867 -32.469 -18.609 1 96.88 32 ALA B N 1
ATOM 2937 C CA . ALA B 1 32 ? -8.859 -33.094 -19.453 1 96.88 32 ALA B CA 1
ATOM 2938 C C . ALA B 1 32 ? -7.836 -32.062 -19.938 1 96.88 32 ALA B C 1
ATOM 2940 O O . ALA B 1 32 ? -8.172 -30.891 -20.125 1 96.88 32 ALA B O 1
ATOM 2941 N N . ARG B 1 33 ? -6.66 -32.531 -20.125 1 96.75 33 ARG B N 1
ATOM 2942 C CA . ARG B 1 33 ? -5.586 -31.703 -20.641 1 96.75 33 ARG B CA 1
ATOM 2943 C C . ARG B 1 33 ? -6.012 -30.969 -21.906 1 96.75 33 ARG B C 1
ATOM 2945 O O . ARG B 1 33 ? -5.711 -29.781 -22.078 1 96.75 33 ARG B O 1
ATOM 2952 N N . GLU B 1 34 ? -6.691 -31.672 -22.812 1 96.5 34 GLU B N 1
ATOM 2953 C CA . GLU B 1 34 ? -7.113 -31.109 -24.094 1 96.5 34 GLU B CA 1
ATOM 2954 C C . GLU B 1 34 ? -8.055 -29.938 -23.906 1 96.5 34 GLU B C 1
ATOM 2956 O O . GLU B 1 34 ? -8.047 -28.984 -24.688 1 96.5 34 GLU B O 1
ATOM 2961 N N . ASP B 1 35 ? -8.836 -30.031 -22.891 1 96.94 35 ASP B N 1
ATOM 2962 C CA . ASP B 1 35 ? -9.758 -28.938 -22.609 1 96.94 35 ASP B CA 1
ATOM 2963 C C . ASP B 1 35 ? -9 -27.688 -22.172 1 96.94 35 ASP B C 1
ATOM 2965 O O . ASP B 1 35 ? -9.312 -26.578 -22.609 1 96.94 35 ASP B O 1
ATOM 2969 N N . TRP B 1 36 ? -8.031 -27.906 -21.281 1 95.81 36 TRP B N 1
ATOM 2970 C CA . TRP B 1 36 ? -7.184 -26.781 -20.875 1 95.81 36 TRP B CA 1
ATOM 2971 C C . TRP B 1 36 ? -6.469 -26.188 -22.078 1 95.81 36 TRP B C 1
ATOM 2973 O O . TRP B 1 36 ? -6.367 -24.953 -22.219 1 95.81 36 TRP B O 1
ATOM 2983 N N . GLU B 1 37 ? -5.992 -27.031 -22.938 1 94.56 37 GLU B N 1
ATOM 2984 C CA . GLU B 1 37 ? -5.254 -26.594 -24.125 1 94.56 37 GLU B CA 1
ATOM 2985 C C . GLU B 1 37 ? -6.113 -25.703 -25.016 1 94.56 37 GLU B C 1
ATOM 2987 O O . GLU B 1 37 ? -5.625 -24.719 -25.562 1 94.56 37 GLU B O 1
ATOM 2992 N N . GLU B 1 38 ? -7.254 -26.062 -25.188 1 94.19 38 GLU B N 1
ATOM 2993 C CA . GLU B 1 38 ? -8.164 -25.266 -26.016 1 94.19 38 GLU B CA 1
ATOM 2994 C C . GLU B 1 38 ? -8.336 -23.859 -25.453 1 94.19 38 GLU B C 1
ATOM 2996 O O . GLU B 1 38 ? -8.359 -22.891 -26.203 1 94.19 38 GLU B O 1
ATOM 3001 N N . VAL B 1 39 ? -8.516 -23.781 -24.141 1 92.88 39 VAL B N 1
ATOM 3002 C CA . VAL B 1 39 ? -8.68 -22.484 -23.5 1 92.88 39 VAL B CA 1
ATOM 3003 C C . VAL B 1 39 ? -7.395 -21.672 -23.625 1 92.88 39 VAL B C 1
ATOM 3005 O O . VAL B 1 39 ? -7.434 -20.484 -23.969 1 92.88 39 VAL B O 1
ATOM 3008 N N . LEU B 1 40 ? -6.285 -22.312 -23.359 1 90.56 40 LEU B N 1
ATOM 3009 C CA . LEU B 1 40 ? -4.996 -21.641 -23.359 1 90.56 40 LEU B CA 1
ATOM 3010 C C . LEU B 1 40 ? -4.613 -21.172 -24.766 1 90.56 40 LEU B C 1
ATOM 3012 O O . LEU B 1 40 ? -3.928 -20.172 -24.922 1 90.56 40 LEU B O 1
ATOM 3016 N N . LYS B 1 41 ? -5.055 -21.828 -25.766 1 88.12 41 LYS B N 1
ATOM 3017 C CA . LYS B 1 41 ? -4.805 -21.438 -27.156 1 88.12 41 LYS B CA 1
ATOM 3018 C C . LYS B 1 41 ? -5.375 -20.062 -27.453 1 88.12 41 LYS B C 1
ATOM 3020 O O . LYS B 1 41 ? -4.824 -19.312 -28.266 1 88.12 41 LYS B O 1
ATOM 3025 N N . THR B 1 42 ? -6.363 -19.766 -26.812 1 83.25 42 THR B N 1
ATOM 3026 C CA . THR B 1 42 ? -7.035 -18.5 -27.062 1 83.25 42 THR B CA 1
ATOM 3027 C C . THR B 1 42 ? -6.152 -17.328 -26.641 1 83.25 42 THR B C 1
ATOM 3029 O O . THR B 1 42 ? -6.371 -16.188 -27.062 1 83.25 42 THR B O 1
ATOM 3032 N N . VAL B 1 43 ? -5.215 -17.594 -25.781 1 78.69 43 VAL B N 1
ATOM 3033 C CA . VAL B 1 43 ? -4.305 -16.547 -25.344 1 78.69 43 VAL B CA 1
ATOM 3034 C C . VAL B 1 43 ? -2.895 -16.844 -25.859 1 78.69 43 VAL B C 1
ATOM 3036 O O . VAL B 1 43 ? -1.908 -16.391 -25.266 1 78.69 43 VAL B O 1
ATOM 3039 N N . ARG B 1 44 ? -2.76 -17.688 -26.797 1 80.25 44 ARG B N 1
ATOM 3040 C CA . ARG B 1 44 ? -1.527 -18.016 -27.5 1 80.25 44 ARG B CA 1
ATOM 3041 C C . ARG B 1 44 ? -0.53 -18.703 -26.562 1 80.25 44 ARG B C 1
ATOM 3043 O O . ARG B 1 44 ? 0.659 -18.375 -26.578 1 80.25 44 ARG B O 1
ATOM 3050 N N . CYS B 1 45 ? -1.082 -19.516 -25.766 1 84.44 45 CYS B N 1
ATOM 3051 C CA . CYS B 1 45 ? -0.277 -20.328 -24.859 1 84.44 45 CYS B CA 1
ATOM 3052 C C . CYS B 1 45 ? -0.429 -21.812 -25.172 1 84.44 45 CYS B C 1
ATOM 3054 O O . CYS B 1 45 ? -1.529 -22.266 -25.469 1 84.44 45 CYS B O 1
ATOM 3056 N N . GLN B 1 46 ? 0.727 -22.453 -25.188 1 90.75 46 GLN B N 1
ATOM 3057 C CA . GLN B 1 46 ? 0.725 -23.891 -25.469 1 90.75 46 GLN B CA 1
ATOM 3058 C C . GLN B 1 46 ? 1.275 -24.688 -24.281 1 90.75 46 GLN B C 1
ATOM 3060 O O . GLN B 1 46 ? 2.242 -24.266 -23.641 1 90.75 46 GLN B O 1
ATOM 3065 N N . ILE B 1 47 ? 0.678 -25.859 -24.109 1 95.06 47 ILE B N 1
ATOM 3066 C CA . ILE B 1 47 ? 1.211 -26.766 -23.094 1 95.06 47 ILE B CA 1
ATOM 3067 C C . ILE B 1 47 ? 2.404 -27.531 -23.672 1 95.06 47 ILE B C 1
ATOM 3069 O O . ILE B 1 47 ? 2.279 -28.234 -24.672 1 95.06 47 ILE B O 1
ATOM 3073 N N . ILE B 1 48 ? 3.471 -27.453 -23.016 1 94.69 48 ILE B N 1
ATOM 3074 C CA . ILE B 1 48 ? 4.703 -28.094 -23.453 1 94.69 48 ILE B CA 1
ATOM 3075 C C . ILE B 1 48 ? 4.812 -29.469 -22.797 1 94.69 48 ILE B C 1
ATOM 3077 O O . ILE B 1 48 ? 5.117 -30.469 -23.469 1 94.69 48 ILE B O 1
ATOM 3081 N N . SER B 1 49 ? 4.594 -29.5 -21.547 1 96.12 49 SER B N 1
ATOM 3082 C CA . SER B 1 49 ? 4.691 -30.766 -20.812 1 96.12 49 SER B CA 1
ATOM 3083 C C . SER B 1 49 ? 3.789 -30.75 -19.578 1 96.12 49 SER B C 1
ATOM 3085 O O . SER B 1 49 ? 3.277 -29.703 -19.188 1 96.12 49 SER B O 1
ATOM 3087 N N . THR B 1 50 ? 3.533 -31.953 -19.094 1 97.5 50 THR B N 1
ATOM 3088 C CA . THR B 1 50 ? 2.68 -32.125 -17.922 1 97.5 50 THR B CA 1
ATOM 3089 C C . THR B 1 50 ? 3.285 -33.125 -16.953 1 97.5 50 THR B C 1
ATOM 3091 O O . THR B 1 50 ? 3.826 -34.156 -17.375 1 97.5 50 THR B O 1
ATOM 3094 N N . ILE B 1 51 ? 3.256 -32.781 -15.719 1 97.81 51 ILE B N 1
ATOM 3095 C CA . ILE B 1 51 ? 3.559 -33.781 -14.672 1 97.81 51 ILE B CA 1
ATOM 3096 C C . ILE B 1 51 ? 2.436 -33.781 -13.633 1 97.81 51 ILE B C 1
ATOM 3098 O O . ILE B 1 51 ? 1.727 -32.781 -13.469 1 97.81 51 ILE B O 1
ATOM 3102 N N . LYS B 1 52 ? 2.262 -34.906 -13.031 1 97.81 52 LYS B N 1
ATOM 3103 C CA . LYS B 1 52 ? 1.186 -35.031 -12.055 1 97.81 52 LYS B CA 1
ATOM 3104 C C . LYS B 1 52 ? 1.655 -35.812 -10.82 1 97.81 52 LYS B C 1
ATOM 3106 O O . LYS B 1 52 ? 2.57 -36.625 -10.914 1 97.81 52 LYS B O 1
ATOM 3111 N N . ASN B 1 53 ? 1.123 -35.469 -9.727 1 97.19 53 ASN B N 1
ATOM 3112 C CA . ASN B 1 53 ? 1.184 -36.344 -8.562 1 97.19 53 ASN B CA 1
ATOM 3113 C C . ASN B 1 53 ? -0.195 -36.562 -7.934 1 97.19 53 ASN B C 1
ATOM 3115 O O . ASN B 1 53 ? -1.215 -36.312 -8.578 1 97.19 53 ASN B O 1
ATOM 3119 N N . ASP B 1 54 ? -0.278 -37.062 -6.695 1 96.25 54 ASP B N 1
ATOM 3120 C CA . ASP B 1 54 ? -1.546 -37.469 -6.105 1 96.25 54 ASP B CA 1
ATOM 3121 C C . ASP B 1 54 ? -2.453 -36.281 -5.836 1 96.25 54 ASP B C 1
ATOM 3123 O O . ASP B 1 54 ? -3.678 -36.406 -5.793 1 96.25 54 ASP B O 1
ATOM 3127 N N . SER B 1 55 ? -1.834 -35.125 -5.82 1 95.81 55 SER B N 1
ATOM 3128 C CA . SER B 1 55 ? -2.641 -34.031 -5.305 1 95.81 55 SER B CA 1
ATOM 3129 C C . SER B 1 55 ? -2.732 -32.906 -6.312 1 95.81 55 SER B C 1
ATOM 3131 O O . SER B 1 55 ? -3.561 -32 -6.164 1 95.81 55 SER B O 1
ATOM 3133 N N . GLN B 1 56 ? -1.879 -32.938 -7.414 1 97.25 56 GLN B N 1
ATOM 3134 C CA . GLN B 1 56 ? -1.844 -31.766 -8.281 1 97.25 56 GLN B CA 1
ATOM 3135 C C . GLN B 1 56 ? -1.367 -32.125 -9.68 1 97.25 56 GLN B C 1
ATOM 3137 O O . GLN B 1 56 ? -0.603 -33.094 -9.859 1 97.25 56 GLN B O 1
ATOM 3142 N N . ASP B 1 57 ? -1.878 -31.406 -10.625 1 98.25 57 ASP B N 1
ATOM 3143 C CA . ASP B 1 57 ? -1.372 -31.406 -12 1 98.25 57 ASP B CA 1
ATOM 3144 C C . ASP B 1 57 ? -0.621 -30.125 -12.312 1 98.25 57 ASP B C 1
ATOM 3146 O O . ASP B 1 57 ? -1.07 -29.031 -11.945 1 98.25 57 ASP B O 1
ATOM 3150 N N . ALA B 1 58 ? 0.534 -30.266 -12.898 1 98.25 58 ALA B N 1
ATOM 3151 C CA . ALA B 1 58 ? 1.301 -29.094 -13.32 1 98.25 58 ALA B CA 1
ATOM 3152 C C . ALA B 1 58 ? 1.503 -29.109 -14.836 1 98.25 58 ALA B C 1
ATOM 3154 O O . ALA B 1 58 ? 1.887 -30.125 -15.414 1 98.25 58 ALA B O 1
ATOM 3155 N N . TYR B 1 59 ? 1.174 -28.047 -15.461 1 97.44 59 TYR B N 1
ATOM 3156 C CA . TYR B 1 59 ? 1.343 -27.859 -16.906 1 97.44 59 TYR B CA 1
ATOM 3157 C C . TYR B 1 59 ? 2.391 -26.797 -17.188 1 97.44 59 TYR B C 1
ATOM 3159 O O . TYR B 1 59 ? 2.223 -25.641 -16.812 1 97.44 59 TYR B O 1
ATOM 3167 N N . LEU B 1 60 ? 3.465 -27.203 -17.781 1 96.31 60 LEU B N 1
ATOM 3168 C CA . LEU B 1 60 ? 4.449 -26.25 -18.25 1 96.31 60 LEU B CA 1
ATOM 3169 C C . LEU B 1 60 ? 4.008 -25.625 -19.578 1 96.31 60 LEU B C 1
ATOM 3171 O O . LEU B 1 60 ? 3.717 -26.344 -20.547 1 96.31 60 LEU B O 1
ATOM 3175 N N . LEU B 1 61 ? 4.008 -24.312 -19.562 1 92.81 61 LEU B N 1
ATOM 3176 C CA . LEU B 1 61 ? 3.467 -23.625 -20.719 1 92.81 61 LEU B CA 1
ATOM 3177 C C . LEU B 1 61 ? 4.57 -22.906 -21.484 1 92.81 61 LEU B C 1
ATOM 3179 O O . LEU B 1 61 ? 5.676 -22.719 -20.969 1 92.81 61 LEU B O 1
ATOM 3183 N N . SER B 1 62 ? 4.355 -22.453 -22.766 1 85.75 62 SER B N 1
ATOM 3184 C CA . SER B 1 62 ? 5.324 -21.734 -23.594 1 85.75 62 SER B CA 1
ATOM 3185 C C . SER B 1 62 ? 5.691 -20.391 -22.953 1 85.75 62 SER B C 1
ATOM 3187 O O . SER B 1 62 ? 6.781 -19.859 -23.188 1 85.75 62 SER B O 1
ATOM 3189 N N . GLU B 1 63 ? 4.738 -19.812 -22.281 1 71.19 63 GLU B N 1
ATOM 3190 C CA . GLU B 1 63 ? 4.969 -18.578 -21.547 1 71.19 63 GLU B CA 1
ATOM 3191 C C . GLU B 1 63 ? 4.301 -18.625 -20.172 1 71.19 63 GLU B C 1
ATOM 3193 O O . GLU B 1 63 ? 3.469 -17.766 -19.844 1 71.19 63 GLU B O 1
ATOM 3198 N N . SER B 1 64 ? 4.898 -19.656 -19.406 1 76.56 64 SER B N 1
ATOM 3199 C CA . SER B 1 64 ? 4.156 -19.531 -18.156 1 76.56 64 SER B CA 1
ATOM 3200 C C . SER B 1 64 ? 4.086 -20.875 -17.438 1 76.56 64 SER B C 1
ATOM 3202 O O . SER B 1 64 ? 5.047 -21.656 -17.453 1 76.56 64 SER B O 1
ATOM 3204 N N . SER B 1 65 ? 3.215 -21.078 -16.562 1 93.69 65 SER B N 1
ATOM 3205 C CA . SER B 1 65 ? 2.961 -22.266 -15.758 1 93.69 65 SER B CA 1
ATOM 3206 C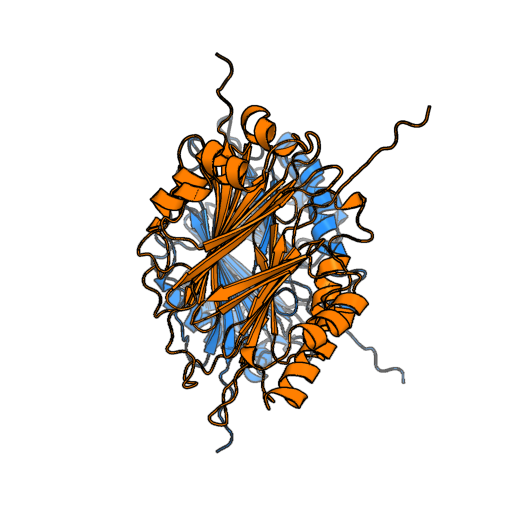 C . SER B 1 65 ? 1.527 -22.297 -15.242 1 93.69 65 SER B C 1
ATOM 3208 O O . SER B 1 65 ? 0.909 -21.234 -15.062 1 93.69 65 SER B O 1
ATOM 3210 N N . MET B 1 66 ? 1.014 -23.516 -15.172 1 95.88 66 MET B N 1
ATOM 3211 C CA . MET B 1 66 ? -0.306 -23.703 -14.578 1 95.88 66 MET B CA 1
ATOM 3212 C C . MET B 1 66 ? -0.315 -24.875 -13.617 1 95.88 66 MET B C 1
ATOM 3214 O O . MET B 1 66 ? 0.266 -25.922 -13.906 1 95.88 66 MET B O 1
ATOM 3218 N N . PHE B 1 67 ? -0.905 -24.719 -12.5 1 97.75 67 PHE B N 1
ATOM 3219 C CA . PHE B 1 67 ? -1.098 -25.781 -11.516 1 97.75 67 PHE B CA 1
ATOM 3220 C C . PHE B 1 67 ? -2.58 -25.984 -11.219 1 97.75 67 PHE B C 1
ATOM 3222 O O . PHE B 1 67 ? -3.33 -25.016 -11.102 1 97.75 67 PHE B O 1
ATOM 3229 N N . VAL B 1 68 ? -2.99 -27.234 -11.148 1 97.88 68 VAL B N 1
ATOM 3230 C CA . VAL B 1 68 ? -4.391 -27.531 -10.883 1 97.88 68 VAL B CA 1
ATOM 3231 C C . VAL B 1 68 ? -4.492 -28.547 -9.742 1 97.88 68 VAL B C 1
ATOM 3233 O O . VAL B 1 68 ? -3.865 -29.609 -9.797 1 97.88 68 VAL B O 1
ATOM 3236 N N . SER B 1 69 ? -5.184 -28.188 -8.758 1 96.31 69 SER B N 1
ATOM 3237 C CA . SER B 1 69 ? -5.574 -29.109 -7.688 1 96.31 69 SER B CA 1
ATOM 3238 C C . SER B 1 69 ? -7.086 -29.328 -7.668 1 96.31 69 SER B C 1
ATOM 3240 O O . SER B 1 69 ? -7.77 -29.031 -8.648 1 96.31 69 SER B O 1
ATOM 3242 N N . ASP B 1 70 ? -7.594 -29.891 -6.559 1 95.12 70 ASP B N 1
ATOM 3243 C CA . ASP B 1 70 ? -9 -30.281 -6.539 1 95.12 70 ASP B CA 1
ATOM 3244 C C . ASP B 1 70 ? -9.914 -29.078 -6.707 1 95.12 70 ASP B C 1
ATOM 3246 O O . ASP B 1 70 ? -10.859 -29.109 -7.5 1 95.12 70 ASP B O 1
ATOM 3250 N N . ARG B 1 71 ? -9.578 -27.969 -6.027 1 95.19 71 ARG B N 1
ATOM 3251 C CA . ARG B 1 71 ? -10.516 -26.844 -6.027 1 95.19 71 ARG B CA 1
ATOM 3252 C C . ARG B 1 71 ? -9.805 -25.547 -6.426 1 95.19 71 ARG B C 1
ATOM 3254 O O . ARG B 1 71 ? -10.297 -24.453 -6.141 1 95.19 71 ARG B O 1
ATOM 3261 N N . ARG B 1 72 ? -8.648 -25.734 -7.02 1 95.31 72 ARG B N 1
ATOM 3262 C CA . ARG B 1 72 ? -7.859 -24.531 -7.266 1 95.31 72 ARG B CA 1
ATOM 3263 C C . ARG B 1 72 ? -7.062 -24.656 -8.562 1 95.31 72 ARG B C 1
ATOM 3265 O O . ARG B 1 72 ? -6.523 -25.719 -8.859 1 95.31 72 ARG B O 1
ATOM 3272 N N . PHE B 1 73 ? -7.023 -23.609 -9.289 1 96.31 73 PHE B N 1
ATOM 3273 C CA . PHE B 1 73 ? -5.996 -23.547 -10.328 1 96.31 73 PHE B CA 1
ATOM 3274 C C . PHE B 1 73 ? -5.164 -22.281 -10.172 1 96.31 73 PHE B C 1
ATOM 3276 O O . PHE B 1 73 ? -5.66 -21.25 -9.688 1 96.31 73 PHE B O 1
ATOM 3283 N N . ILE B 1 74 ? -3.92 -22.328 -10.492 1 96.06 74 ILE B N 1
ATOM 3284 C CA . ILE B 1 74 ? -2.953 -21.234 -10.492 1 96.06 74 ILE B CA 1
ATOM 3285 C C . ILE B 1 74 ? -2.379 -21.062 -11.898 1 96.06 74 ILE B C 1
ATOM 3287 O O . ILE B 1 74 ? -1.913 -22.031 -12.516 1 96.06 74 ILE B O 1
ATOM 3291 N N . LEU B 1 75 ? -2.484 -19.906 -12.383 1 93.31 75 LEU B N 1
ATOM 3292 C CA . LEU B 1 75 ? -1.92 -19.594 -13.688 1 93.31 75 LEU B CA 1
ATOM 3293 C C . LEU B 1 75 ? -0.893 -18.484 -13.586 1 93.31 75 LEU B C 1
ATOM 3295 O O . LEU B 1 75 ? -1.189 -17.406 -13.047 1 93.31 75 LEU B O 1
ATOM 3299 N N . LYS B 1 76 ? 0.292 -18.75 -14 1 91.38 76 LYS B N 1
ATOM 3300 C CA . LYS B 1 76 ? 1.358 -17.75 -14.078 1 91.38 76 LYS B CA 1
ATOM 3301 C C . LYS B 1 76 ? 1.727 -17.453 -15.531 1 91.38 76 LYS B C 1
ATOM 3303 O O . LYS B 1 76 ? 2.096 -18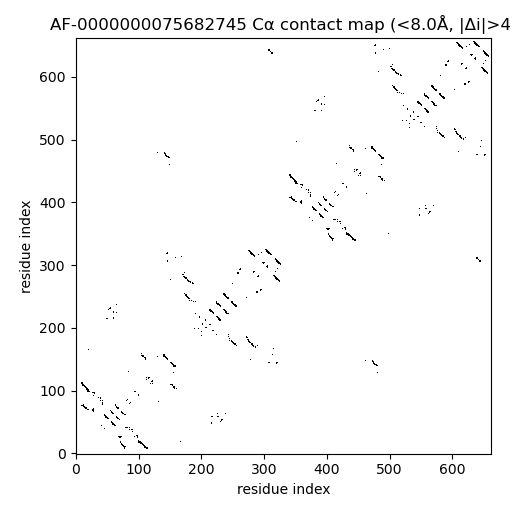.359 -16.281 1 91.38 76 LYS B O 1
ATOM 3308 N N . THR B 1 77 ? 1.618 -16.172 -15.945 1 82.81 77 THR B N 1
ATOM 3309 C CA . THR B 1 77 ? 1.886 -15.867 -17.344 1 82.81 77 THR B CA 1
ATOM 3310 C C . THR B 1 77 ? 2.418 -14.445 -17.5 1 82.81 77 THR B C 1
ATOM 3312 O O . THR B 1 77 ? 2.195 -13.594 -16.641 1 82.81 77 THR B O 1
ATOM 3315 N N . CYS B 1 78 ? 3.105 -14.195 -18.516 1 75.5 78 CYS B N 1
ATOM 3316 C CA . CYS B 1 78 ? 3.574 -12.852 -18.859 1 75.5 78 CYS B CA 1
ATOM 3317 C C . CYS B 1 78 ? 2.588 -12.156 -19.797 1 75.5 78 CYS B C 1
ATOM 3319 O O . CYS B 1 78 ? 2.662 -10.938 -19.984 1 75.5 78 CYS B O 1
ATOM 3321 N N . GLY B 1 79 ? 1.612 -12.867 -20.234 1 65.94 79 GLY B N 1
ATOM 3322 C CA . GLY B 1 79 ? 0.722 -12.375 -21.281 1 65.94 79 GLY B CA 1
ATOM 3323 C C . GLY B 1 79 ? -0.287 -11.359 -20.766 1 65.94 79 GLY B C 1
ATOM 3324 O O . GLY B 1 79 ? -0.7 -11.422 -19.609 1 65.94 79 GLY B O 1
ATOM 3325 N N . THR B 1 80 ? -0.767 -10.406 -21.594 1 64.69 80 THR B N 1
ATOM 3326 C CA . THR B 1 80 ? -1.65 -9.305 -21.234 1 64.69 80 THR B CA 1
ATOM 3327 C C . THR B 1 80 ? -3.113 -9.703 -21.406 1 64.69 80 THR B C 1
ATOM 3329 O O . THR B 1 80 ? -4.008 -9.031 -20.891 1 64.69 80 THR B O 1
ATOM 3332 N N . THR B 1 81 ? -3.387 -10.773 -22.031 1 68.12 81 THR B N 1
ATOM 3333 C CA . THR B 1 81 ? -4.773 -11.078 -22.375 1 68.12 81 THR B CA 1
ATOM 3334 C C . THR B 1 81 ? -5.324 -12.172 -21.469 1 68.12 81 THR B C 1
ATOM 3336 O O . THR B 1 81 ? -6.391 -12.727 -21.734 1 68.12 81 THR B O 1
ATOM 3339 N N . LEU B 1 82 ? -4.684 -12.453 -20.484 1 76.5 82 LEU B N 1
ATOM 3340 C CA . LEU B 1 82 ? -5.074 -13.508 -19.547 1 76.5 82 LEU B CA 1
ATOM 3341 C C . LEU B 1 82 ? -6.441 -13.219 -18.938 1 76.5 82 LEU B C 1
ATOM 3343 O O . LEU B 1 82 ? -7.355 -14.047 -19.031 1 76.5 82 LEU B O 1
ATOM 3347 N N . LEU B 1 83 ? -6.613 -12.078 -18.469 1 77.56 83 LEU B N 1
ATOM 3348 C CA . LEU B 1 83 ? -7.801 -11.75 -17.672 1 77.56 83 LEU B CA 1
ATOM 3349 C C . LEU B 1 83 ? -9.016 -11.562 -18.578 1 77.56 83 LEU B C 1
ATOM 3351 O O . LEU B 1 83 ? -10.133 -11.922 -18.203 1 77.56 83 LEU B O 1
ATOM 3355 N N . HIS B 1 84 ? -8.742 -11.148 -19.734 1 78.56 84 HIS B N 1
ATOM 3356 C CA . HIS B 1 84 ? -9.852 -10.82 -20.625 1 78.56 84 HIS B CA 1
ATOM 3357 C C . HIS B 1 84 ? -10.398 -12.062 -21.312 1 78.56 84 HIS B C 1
ATOM 3359 O O . HIS B 1 84 ? -11.617 -12.211 -21.469 1 78.56 84 HIS B O 1
ATOM 3365 N N . ASN B 1 85 ? -9.57 -12.938 -21.625 1 84.19 85 ASN B N 1
ATOM 3366 C CA . ASN B 1 85 ? -10.016 -14.031 -22.484 1 84.19 85 ASN B CA 1
ATOM 3367 C C . ASN B 1 85 ? -9.961 -15.375 -21.766 1 84.19 85 ASN B C 1
ATOM 3369 O O . ASN B 1 85 ? -10.961 -16.078 -21.672 1 84.19 85 ASN B O 1
ATOM 3373 N N . ALA B 1 86 ? -8.922 -15.602 -21.172 1 87 86 ALA B N 1
ATOM 3374 C CA . ALA B 1 86 ? -8.703 -16.953 -20.641 1 87 86 ALA B CA 1
ATOM 3375 C C . ALA B 1 86 ? -9.516 -17.188 -19.375 1 87 86 ALA B C 1
ATOM 3377 O O . ALA B 1 86 ? -10.141 -18.234 -19.219 1 87 86 ALA B O 1
ATOM 3378 N N . LEU B 1 87 ? -9.547 -16.219 -18.531 1 92.94 87 LEU B N 1
ATOM 3379 C CA . LEU B 1 87 ? -10.141 -16.422 -17.203 1 92.94 87 LEU B CA 1
ATOM 3380 C C . LEU B 1 87 ? -11.625 -16.75 -17.328 1 92.94 87 LEU B C 1
ATOM 3382 O O . LEU B 1 87 ? -12.078 -17.75 -16.766 1 92.94 87 LEU B O 1
ATOM 3386 N N . PRO B 1 88 ? -12.43 -16.047 -18.125 1 94.25 88 PRO B N 1
ATOM 3387 C CA . PRO B 1 88 ? -13.844 -16.422 -18.25 1 94.25 88 PRO B CA 1
ATOM 3388 C C . PRO B 1 88 ? -14.047 -17.828 -18.797 1 94.25 88 PRO B C 1
ATOM 3390 O O . PRO B 1 88 ? -14.945 -18.547 -18.344 1 94.25 88 PRO B O 1
ATOM 3393 N N . LEU B 1 89 ? -13.234 -18.219 -19.688 1 94.94 89 LEU B N 1
ATOM 3394 C CA . LEU B 1 89 ? -13.352 -19.547 -20.281 1 94.94 89 LEU B CA 1
ATOM 3395 C C . LEU B 1 89 ? -12.969 -20.625 -19.266 1 94.94 89 LEU B C 1
ATOM 3397 O O . LEU B 1 89 ? -13.578 -21.703 -19.25 1 94.94 89 LEU B O 1
ATOM 3401 N N . MET B 1 90 ? -12.023 -20.391 -18.469 1 95.94 90 MET B N 1
ATOM 3402 C CA . MET B 1 90 ? -11.602 -21.344 -17.453 1 95.94 90 MET B CA 1
ATOM 3403 C C . MET B 1 90 ? -12.688 -21.531 -16.406 1 95.94 90 MET B C 1
ATOM 3405 O O . MET B 1 90 ? -12.938 -22.656 -15.945 1 95.94 90 MET B O 1
ATOM 3409 N N . LEU B 1 91 ? -13.281 -20.406 -16.047 1 96.75 91 LEU B N 1
ATOM 3410 C CA . LEU B 1 91 ? -14.391 -20.469 -15.094 1 96.75 91 LEU B CA 1
ATOM 3411 C C . LEU B 1 91 ? -15.547 -21.297 -15.672 1 96.75 91 LEU B C 1
ATOM 3413 O O . LEU B 1 91 ? -16.156 -22.094 -14.961 1 96.75 91 LEU B O 1
ATOM 3417 N N . GLU B 1 92 ? -15.773 -21.078 -16.938 1 96.38 92 GLU B N 1
ATOM 3418 C CA . GLU B 1 92 ? -16.844 -21.812 -17.609 1 96.38 92 GLU B CA 1
ATOM 3419 C C . GLU B 1 92 ? -16.516 -23.312 -17.672 1 96.38 92 GLU B C 1
ATOM 3421 O O . GLU B 1 92 ? -17.391 -24.156 -17.484 1 96.38 92 GLU B O 1
ATOM 3426 N N . LEU B 1 93 ? -15.297 -23.625 -17.922 1 97.06 93 LEU B N 1
ATOM 3427 C CA . LEU B 1 93 ? -14.859 -25.016 -17.953 1 97.06 93 LEU B CA 1
ATOM 3428 C C . LEU B 1 93 ? -15.07 -25.688 -16.609 1 97.06 93 LEU B C 1
ATOM 3430 O O . LEU B 1 93 ? -15.539 -26.828 -16.547 1 97.06 93 LEU B O 1
ATOM 3434 N N . ALA B 1 94 ? -14.695 -25 -15.516 1 97.81 94 ALA B N 1
ATOM 3435 C CA . ALA B 1 94 ? -14.883 -25.531 -14.164 1 97.81 94 ALA B CA 1
ATOM 3436 C C . ALA B 1 94 ? -16.359 -25.812 -13.875 1 97.81 94 ALA B C 1
ATOM 3438 O O . ALA B 1 94 ? -16.688 -26.812 -13.242 1 97.81 94 ALA B O 1
ATOM 3439 N N . LYS B 1 95 ? -17.156 -24.938 -14.367 1 97.12 95 LYS B N 1
ATOM 3440 C CA . LYS B 1 95 ? -18.594 -25.078 -14.18 1 97.12 95 LYS B CA 1
ATOM 3441 C C . LYS B 1 95 ? -19.141 -26.25 -14.984 1 97.12 95 LYS B C 1
ATOM 3443 O O . LYS B 1 95 ? -19.844 -27.109 -14.438 1 97.12 95 LYS B O 1
ATOM 3448 N N . GLN B 1 96 ? -18.781 -26.312 -16.219 1 97.06 96 GLN B N 1
ATOM 3449 C CA . GLN B 1 96 ? -19.375 -27.281 -17.141 1 97.06 96 GLN B CA 1
ATOM 3450 C C . GLN B 1 96 ? -18.828 -28.688 -16.875 1 97.06 96 GLN B C 1
ATOM 3452 O O . GLN B 1 96 ? -19.578 -29.656 -16.906 1 97.06 96 GLN B O 1
ATOM 3457 N N . LYS B 1 97 ? -17.562 -28.781 -16.578 1 97.25 97 LYS B N 1
ATOM 3458 C CA . LYS B 1 97 ? -16.938 -30.094 -16.5 1 97.25 97 LYS B CA 1
ATOM 3459 C C . LYS B 1 97 ? -16.906 -30.609 -15.062 1 97.25 97 LYS B C 1
ATOM 3461 O O . LYS B 1 97 ? -16.891 -31.812 -14.828 1 97.25 97 LYS B O 1
ATOM 3466 N N . CYS B 1 98 ? -16.922 -29.703 -14.117 1 97.69 98 CYS B N 1
ATOM 3467 C CA . CYS B 1 98 ? -16.703 -30.141 -12.75 1 97.69 98 CYS B CA 1
ATOM 3468 C C . CYS B 1 98 ? -17.844 -29.703 -11.836 1 97.69 98 CYS B C 1
ATOM 3470 O O . CYS B 1 98 ? -17.891 -30.078 -10.664 1 97.69 98 CYS B O 1
ATOM 3472 N N . GLY B 1 99 ? -18.719 -28.812 -12.273 1 97.12 99 GLY B N 1
ATOM 3473 C CA . GLY B 1 99 ? -19.859 -28.375 -11.5 1 97.12 99 GLY B CA 1
ATOM 3474 C C . GLY B 1 99 ? -19.531 -27.297 -10.492 1 97.12 99 GLY B C 1
ATOM 3475 O O . GLY B 1 99 ? -20.25 -27.109 -9.508 1 97.12 99 GLY B O 1
ATOM 3476 N N . PHE B 1 100 ? -18.453 -26.656 -10.648 1 97 100 PHE B N 1
ATOM 3477 C CA . PHE B 1 100 ? -18.109 -25.547 -9.766 1 97 100 PHE B CA 1
ATOM 3478 C C . PHE B 1 100 ? -18.828 -24.266 -10.188 1 97 100 PHE B C 1
ATOM 3480 O O . PHE B 1 100 ? -18.5 -23.688 -11.227 1 97 100 PHE B O 1
ATOM 3487 N N . HIS B 1 101 ? -19.656 -23.766 -9.273 1 94.69 101 HIS B N 1
ATOM 3488 C CA . HIS B 1 101 ? -20.5 -22.625 -9.664 1 94.69 101 HIS B CA 1
ATOM 3489 C C . HIS B 1 101 ? -20.094 -21.359 -8.914 1 94.69 101 HIS B C 1
ATOM 3491 O O . HIS B 1 101 ? -20.516 -20.266 -9.281 1 94.69 101 HIS B O 1
ATOM 3497 N N . THR B 1 102 ? -19.281 -21.578 -7.887 1 92.44 102 THR B N 1
ATOM 3498 C CA . THR B 1 102 ? -18.984 -20.438 -7.043 1 92.44 102 THR B CA 1
ATOM 3499 C C . THR B 1 102 ? -17.484 -20.312 -6.793 1 92.44 102 THR B C 1
ATOM 3501 O O . THR B 1 102 ? -16.844 -21.281 -6.387 1 92.44 102 THR B O 1
ATOM 3504 N N . VAL B 1 103 ? -17 -19.172 -7.09 1 93 103 VAL B N 1
ATOM 3505 C CA . VAL B 1 103 ? -15.609 -18.875 -6.75 1 93 103 VAL B CA 1
ATOM 3506 C C . VAL B 1 103 ? -15.523 -18.422 -5.293 1 93 103 VAL B C 1
ATOM 3508 O O . VAL B 1 103 ? -16.266 -17.516 -4.867 1 93 103 VAL B O 1
ATOM 3511 N N . GLU B 1 104 ? -14.688 -19.062 -4.602 1 89.12 104 GLU B N 1
ATOM 3512 C CA . GLU B 1 104 ? -14.5 -18.75 -3.188 1 89.12 104 GLU B CA 1
ATOM 3513 C C . GLU B 1 104 ? -13.539 -17.594 -3.002 1 89.12 104 GLU B C 1
ATOM 3515 O O . GLU B 1 104 ? -13.797 -16.688 -2.209 1 89.12 104 GLU B O 1
ATOM 3520 N N . ASP B 1 105 ? -12.461 -17.703 -3.674 1 89.31 105 ASP B N 1
ATOM 3521 C CA . ASP B 1 105 ? -11.445 -16.656 -3.557 1 89.31 105 ASP B CA 1
ATOM 3522 C C . ASP B 1 105 ? -10.648 -16.531 -4.852 1 89.31 105 ASP B C 1
ATOM 3524 O O . ASP B 1 105 ? -10.469 -17.5 -5.582 1 89.31 105 ASP B O 1
ATOM 3528 N N . ILE B 1 106 ? -10.219 -15.359 -5.066 1 93.06 106 ILE B N 1
ATOM 3529 C CA . ILE B 1 106 ? -9.336 -15.086 -6.195 1 93.06 106 ILE B CA 1
ATOM 3530 C C . ILE B 1 106 ? -8.148 -14.25 -5.734 1 93.06 106 ILE B C 1
ATOM 3532 O O . ILE B 1 106 ? -8.297 -13.344 -4.91 1 93.06 106 ILE B O 1
ATOM 3536 N N . PHE B 1 107 ? -6.988 -14.594 -6.164 1 94.19 107 PHE B N 1
ATOM 3537 C CA . PHE B 1 107 ? -5.773 -13.812 -5.969 1 94.19 107 PHE B CA 1
ATOM 3538 C C . PHE B 1 107 ? -5.09 -13.531 -7.301 1 94.19 107 PHE B C 1
ATOM 3540 O O . PHE B 1 107 ? -4.684 -14.461 -8 1 94.19 107 PHE B O 1
ATOM 3547 N N . TYR B 1 108 ? -5.129 -12.336 -7.645 1 94.62 108 TYR B N 1
ATOM 3548 C CA . TYR B 1 108 ? -4.414 -11.891 -8.836 1 94.62 108 TYR B CA 1
ATOM 3549 C C . TYR B 1 108 ? -3.328 -10.883 -8.469 1 94.62 108 TYR B C 1
ATOM 3551 O O . TYR B 1 108 ? -3.609 -9.852 -7.859 1 94.62 108 TYR B O 1
ATOM 3559 N N . SER B 1 109 ? -2.109 -11.156 -8.828 1 94.88 109 SER B N 1
ATOM 3560 C CA . SER B 1 109 ? -1.029 -10.258 -8.438 1 94.88 109 SER B CA 1
ATOM 3561 C C . SER B 1 109 ? 0.03 -10.156 -9.531 1 94.88 109 SER B C 1
ATOM 3563 O O . SER B 1 109 ? 0.151 -11.055 -10.375 1 94.88 109 SER B O 1
ATOM 3565 N N . ARG B 1 110 ? 0.715 -9.062 -9.477 1 91.62 110 ARG B N 1
ATOM 3566 C CA . ARG B 1 110 ? 1.857 -8.875 -10.367 1 91.62 110 ARG B CA 1
ATOM 3567 C C . ARG B 1 110 ? 2.729 -7.715 -9.898 1 91.62 110 ARG B C 1
ATOM 3569 O O . ARG B 1 110 ? 2.25 -6.805 -9.219 1 91.62 110 ARG B O 1
ATOM 3576 N N . LYS B 1 111 ? 3.949 -7.773 -10.305 1 90.38 111 LYS B N 1
ATOM 3577 C CA . LYS B 1 111 ? 4.852 -6.641 -10.133 1 90.38 111 LYS B CA 1
ATOM 3578 C C . LYS B 1 111 ? 4.641 -5.594 -11.219 1 90.38 111 LYS B C 1
ATOM 3580 O O . LYS B 1 111 ? 4.055 -5.887 -12.266 1 90.38 111 LYS B O 1
ATOM 3585 N N . ASN B 1 112 ? 5.031 -4.297 -10.836 1 83.31 112 ASN B N 1
ATOM 3586 C CA . ASN B 1 112 ? 5.012 -3.33 -11.922 1 83.31 112 ASN B CA 1
ATOM 3587 C C . ASN B 1 112 ? 6 -3.705 -13.023 1 83.31 112 ASN B C 1
ATOM 3589 O O . ASN B 1 112 ? 6.984 -4.398 -12.773 1 83.31 112 ASN B O 1
ATOM 3593 N N . PHE B 1 113 ? 5.738 -3.252 -14.188 1 69.88 113 PHE B N 1
ATOM 3594 C CA . PHE B 1 113 ? 6.516 -3.65 -15.352 1 69.88 113 PHE B CA 1
ATOM 3595 C C . PHE B 1 113 ? 7.918 -3.055 -15.297 1 69.88 113 PHE B C 1
ATOM 3597 O O . PHE B 1 113 ? 8.102 -1.935 -14.812 1 69.88 113 PHE B O 1
ATOM 3604 N N . MET B 1 114 ? 8.797 -3.848 -15.703 1 66.19 114 MET B N 1
ATOM 3605 C CA . MET B 1 114 ? 10.203 -3.447 -15.695 1 66.19 114 MET B CA 1
ATOM 3606 C C . MET B 1 114 ? 10.422 -2.236 -16.594 1 66.19 114 MET B C 1
ATOM 3608 O O . MET B 1 114 ? 11.219 -1.35 -16.266 1 66.19 114 MET B O 1
ATOM 3612 N N . ARG B 1 115 ? 9.812 -2.25 -17.672 1 63.16 115 ARG B N 1
ATOM 3613 C CA . ARG B 1 115 ? 9.859 -1.108 -18.578 1 63.16 115 ARG B CA 1
ATOM 3614 C C . ARG B 1 115 ? 8.461 -0.573 -18.859 1 63.16 115 ARG B C 1
ATOM 3616 O O . ARG B 1 115 ? 7.902 -0.813 -19.922 1 63.16 115 ARG B O 1
ATOM 3623 N N . PRO B 1 116 ? 8.07 0.146 -17.906 1 58.59 116 PRO B N 1
ATOM 3624 C CA . PRO B 1 116 ? 6.691 0.619 -18.016 1 58.59 116 PRO B CA 1
ATOM 3625 C C . PRO B 1 116 ? 6.469 1.49 -19.25 1 58.59 116 PRO B C 1
ATOM 3627 O O . PRO B 1 116 ? 5.355 1.54 -19.781 1 58.59 116 PRO B O 1
ATOM 3630 N N . GLU B 1 117 ? 7.504 2.123 -19.625 1 56.59 117 GLU B N 1
ATOM 3631 C CA . GLU B 1 117 ? 7.379 3.016 -20.781 1 56.59 117 GLU B CA 1
ATOM 3632 C C . GLU B 1 117 ? 7.023 2.24 -22.047 1 56.59 117 GLU B C 1
ATOM 3634 O O . GLU B 1 117 ? 6.488 2.812 -23 1 56.59 117 GLU B O 1
ATOM 3639 N N . LEU B 1 118 ? 7.469 1.031 -22.047 1 53.72 118 LEU B N 1
ATOM 3640 C CA . LEU B 1 118 ? 7.188 0.216 -23.219 1 53.72 118 LEU B CA 1
ATOM 3641 C C . LEU B 1 118 ? 5.777 -0.357 -23.172 1 53.72 118 LEU B C 1
ATOM 3643 O O . LEU B 1 118 ? 5.301 -0.953 -24.141 1 53.72 118 LEU B O 1
ATOM 3647 N N . GLN B 1 119 ? 5.363 -0.199 -21.891 1 51.97 119 GLN B N 1
ATOM 3648 C CA . GLN B 1 119 ? 3.988 -0.67 -21.75 1 51.97 119 GLN B CA 1
ATOM 3649 C C . GLN B 1 119 ? 2.99 0.461 -21.984 1 51.97 119 GLN B C 1
ATOM 3651 O O . GLN B 1 119 ? 3.275 1.62 -21.688 1 51.97 119 GLN B O 1
ATOM 3656 N N . HIS B 1 120 ? 2.266 0.449 -22.922 1 46.41 120 HIS B N 1
ATOM 3657 C CA . HIS B 1 120 ? 1.263 1.492 -23.109 1 46.41 120 HIS B CA 1
ATOM 3658 C C . HIS B 1 120 ? 0.465 1.717 -21.828 1 46.41 120 HIS B C 1
ATOM 3660 O O . HIS B 1 120 ? -0.131 0.781 -21.297 1 46.41 120 HIS B O 1
ATOM 3666 N N . ASN B 1 121 ? 0.487 3.09 -21.125 1 46 121 ASN B N 1
ATOM 3667 C CA . ASN B 1 121 ? -0.247 3.65 -19.984 1 46 121 ASN B CA 1
ATOM 3668 C C . ASN B 1 121 ? -0.07 2.807 -18.734 1 46 121 ASN B C 1
ATOM 3670 O O . ASN B 1 121 ? -0.882 1.923 -18.453 1 46 121 ASN B O 1
ATOM 3674 N N . MET B 1 122 ? 1.029 2.695 -18.109 1 46.53 122 MET B N 1
ATOM 3675 C CA . MET B 1 122 ? 1.526 1.851 -17.031 1 46.53 122 MET B CA 1
ATOM 3676 C C . MET B 1 122 ? 0.456 1.646 -15.961 1 46.53 122 MET B C 1
ATOM 3678 O O . MET B 1 122 ? 0.189 0.516 -15.547 1 46.53 122 MET B O 1
ATOM 3682 N N . HIS B 1 123 ? 0.149 2.807 -15.109 1 48.25 123 HIS B N 1
ATOM 3683 C CA . HIS B 1 123 ? -0.844 2.727 -14.047 1 48.25 123 HIS B CA 1
ATOM 3684 C C . HIS B 1 123 ? -2.23 2.432 -14.609 1 48.25 123 HIS B C 1
ATOM 3686 O O . HIS B 1 123 ? -3.062 1.82 -13.93 1 48.25 123 HIS B O 1
ATOM 3692 N N . ARG B 1 124 ? -2.307 2.85 -15.875 1 56.84 124 ARG B N 1
ATOM 3693 C CA . ARG B 1 124 ? -3.582 2.639 -16.547 1 56.84 124 ARG B CA 1
ATOM 3694 C C . ARG B 1 124 ? -3.848 1.153 -16.766 1 56.84 124 ARG B C 1
ATOM 3696 O O . ARG B 1 124 ? -5.004 0.719 -16.781 1 56.84 124 ARG B O 1
ATOM 3703 N N . SER B 1 125 ? -2.604 0.448 -16.391 1 75.5 125 SER B N 1
ATOM 3704 C CA . SER B 1 125 ? -2.738 -0.943 -16.812 1 75.5 125 SER B CA 1
ATOM 3705 C C . SER B 1 125 ? -3.367 -1.792 -15.711 1 75.5 125 SER B C 1
ATOM 3707 O O . SER B 1 125 ? -4.305 -2.551 -15.961 1 75.5 125 SER B O 1
ATOM 3709 N N . PHE B 1 126 ? -3.051 -1.432 -14.359 1 84 126 PHE B N 1
ATOM 3710 C CA . PHE B 1 126 ? -3.617 -2.303 -13.336 1 84 126 PHE B CA 1
ATOM 3711 C C . PHE B 1 126 ? -5.07 -1.938 -13.055 1 84 126 PHE B C 1
ATOM 3713 O O . PHE B 1 126 ? -5.898 -2.812 -12.797 1 84 126 PHE B O 1
ATOM 3720 N N . GL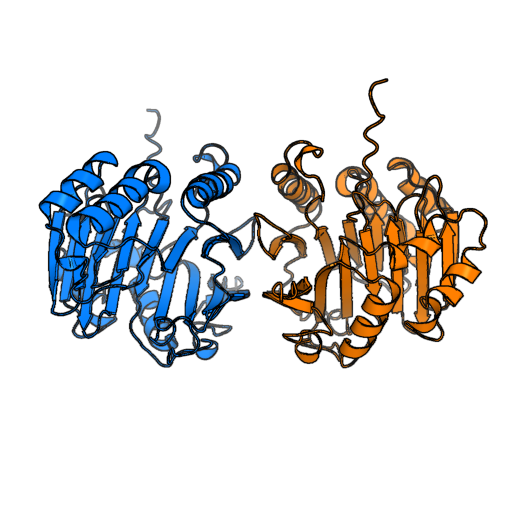U B 1 127 ? -5.332 -0.727 -13.18 1 84.06 127 GLU B N 1
ATOM 3721 C CA . GLU B 1 127 ? -6.711 -0.282 -13.008 1 84.06 127 GLU B CA 1
ATOM 3722 C C . GLU B 1 127 ? -7.633 -0.944 -14.031 1 84.06 127 GLU B C 1
ATOM 3724 O O . GLU B 1 127 ? -8.758 -1.331 -13.703 1 84.06 127 GLU B O 1
ATOM 3729 N N . GLU B 1 128 ? -7.141 -1.038 -15.133 1 84.69 128 GLU B N 1
ATOM 3730 C CA . GLU B 1 128 ? -7.926 -1.692 -16.172 1 84.69 128 GLU B CA 1
ATOM 3731 C C . GLU B 1 128 ? -8.133 -3.17 -15.859 1 84.69 128 GLU B C 1
ATOM 3733 O O . GLU B 1 128 ? -9.211 -3.717 -16.109 1 84.69 128 GLU B O 1
ATOM 3738 N N . GLU B 1 129 ? -7.094 -3.773 -15.383 1 89.69 129 GLU B N 1
ATOM 3739 C CA . GLU B 1 129 ? -7.199 -5.176 -14.984 1 89.69 129 GLU B CA 1
ATOM 3740 C C . GLU B 1 129 ? -8.227 -5.359 -13.875 1 89.69 129 GLU B C 1
ATOM 3742 O O . GLU B 1 129 ? -9.008 -6.316 -13.891 1 89.69 129 GLU B O 1
ATOM 3747 N N . VAL B 1 130 ? -8.25 -4.434 -13.016 1 91.19 130 VAL B N 1
ATOM 3748 C CA . VAL B 1 130 ? -9.188 -4.48 -11.891 1 91.19 130 VAL B CA 1
ATOM 3749 C C . VAL B 1 130 ? -10.617 -4.355 -12.414 1 91.19 130 VAL B C 1
ATOM 3751 O O . VAL B 1 130 ? -11.516 -5.059 -11.945 1 91.19 130 VAL B O 1
ATOM 3754 N N . ILE B 1 131 ? -10.789 -3.516 -13.344 1 89.62 131 ILE B N 1
ATOM 3755 C CA . ILE B 1 131 ? -12.109 -3.322 -13.93 1 89.62 131 ILE B CA 1
ATOM 3756 C C . ILE B 1 131 ? -12.602 -4.633 -14.531 1 89.62 131 ILE B C 1
ATOM 3758 O O . ILE B 1 131 ? -13.766 -5.008 -14.359 1 89.62 131 ILE B O 1
ATOM 3762 N N . ILE B 1 132 ? -11.75 -5.336 -15.172 1 89.69 132 ILE B N 1
ATOM 3763 C CA . ILE B 1 132 ? -12.102 -6.617 -15.773 1 89.69 132 ILE B CA 1
ATOM 3764 C C . ILE B 1 132 ? -12.469 -7.617 -14.68 1 89.69 132 ILE B C 1
ATOM 3766 O O . ILE B 1 132 ? -13.477 -8.32 -14.789 1 89.69 132 ILE B O 1
ATOM 3770 N N . LEU B 1 133 ? -11.695 -7.676 -13.672 1 93.62 133 LEU B N 1
ATOM 3771 C CA . LEU B 1 133 ? -11.914 -8.625 -12.586 1 93.62 133 LEU B CA 1
ATOM 3772 C C . LEU B 1 133 ? -13.219 -8.312 -11.852 1 93.62 133 LEU B C 1
ATOM 3774 O O . LEU B 1 133 ? -13.938 -9.234 -11.438 1 93.62 133 LEU B O 1
ATOM 3778 N N . GLU B 1 134 ? -13.531 -7.086 -11.781 1 92.56 134 GLU B N 1
ATOM 3779 C CA . GLU B 1 134 ? -14.727 -6.672 -11.055 1 92.56 134 GLU B CA 1
ATOM 3780 C C . GLU B 1 134 ? -15.992 -7.027 -11.828 1 92.56 134 GLU B C 1
ATOM 3782 O O . GLU B 1 134 ? -17.094 -7.066 -11.258 1 92.56 134 GLU B O 1
ATOM 3787 N N . LYS B 1 135 ? -15.859 -7.168 -13.07 1 91.81 135 LYS B N 1
ATOM 3788 C CA . LYS B 1 135 ? -16.984 -7.648 -13.852 1 91.81 135 LYS B CA 1
ATOM 3789 C C . LYS B 1 135 ? -17.281 -9.117 -13.555 1 91.81 135 LYS B C 1
ATOM 3791 O O . LYS B 1 135 ? -18.406 -9.578 -13.734 1 91.81 135 LYS B O 1
ATOM 3796 N N . LEU B 1 136 ? -16.281 -9.82 -13.117 1 91.62 136 LEU B N 1
ATOM 3797 C CA . LEU B 1 136 ? -16.406 -11.258 -12.898 1 91.62 136 LEU B CA 1
ATOM 3798 C C . LEU B 1 136 ? -16.656 -11.562 -11.43 1 91.62 136 LEU B C 1
ATOM 3800 O O . LEU B 1 136 ? -17.281 -12.57 -11.102 1 91.62 136 LEU B O 1
ATOM 3804 N N . PHE B 1 137 ? -16.094 -10.688 -10.586 1 92.06 137 PHE B N 1
ATOM 3805 C CA . PHE B 1 137 ? -16.156 -10.969 -9.156 1 92.06 137 PHE B CA 1
ATOM 3806 C C . PHE B 1 137 ? -16.703 -9.773 -8.391 1 92.06 137 PHE B C 1
ATOM 3808 O O . PHE B 1 137 ? -16.391 -8.625 -8.727 1 92.06 137 PHE B O 1
ATOM 3815 N N . GLN B 1 138 ? -17.391 -10.094 -7.324 1 87.12 138 GLN B N 1
ATOM 3816 C CA . GLN B 1 138 ? -17.969 -9.039 -6.496 1 87.12 138 GLN B CA 1
ATOM 3817 C C . GLN B 1 138 ? -17.094 -8.773 -5.27 1 87.12 138 GLN B C 1
ATOM 3819 O O . GLN B 1 138 ? -16.375 -9.656 -4.812 1 87.12 138 GLN B O 1
ATOM 3824 N N . ASP B 1 139 ? -17.109 -7.582 -4.789 1 84.44 139 ASP B N 1
ATOM 3825 C CA . ASP B 1 139 ? -16.516 -7.168 -3.523 1 84.44 139 ASP B CA 1
ATOM 3826 C C . ASP B 1 139 ? -15 -7.395 -3.521 1 84.44 139 ASP B C 1
ATOM 3828 O O . ASP B 1 139 ? -14.453 -7.918 -2.553 1 84.44 139 ASP B O 1
ATOM 3832 N N . GLY B 1 140 ? -14.484 -7.18 -4.637 1 90.19 140 GLY B N 1
ATOM 3833 C CA . GLY B 1 140 ? -13.039 -7.297 -4.734 1 90.19 140 GLY B CA 1
ATOM 3834 C C . GLY B 1 140 ? -12.305 -6.078 -4.203 1 90.19 140 GLY B C 1
ATOM 3835 O O . GLY B 1 140 ? -12.891 -5.004 -4.07 1 90.19 140 GLY B O 1
ATOM 3836 N N . ALA B 1 141 ? -11.062 -6.277 -3.83 1 91.81 141 ALA B N 1
ATOM 3837 C CA . ALA B 1 141 ? -10.188 -5.215 -3.344 1 91.81 141 ALA B CA 1
ATOM 3838 C C . ALA B 1 141 ? -8.852 -5.227 -4.074 1 91.81 141 ALA B C 1
ATOM 3840 O O . ALA B 1 141 ? -8.273 -6.289 -4.305 1 91.81 141 ALA B O 1
ATOM 3841 N N . ALA B 1 142 ? -8.461 -4.078 -4.469 1 93.62 142 ALA B N 1
ATOM 3842 C CA . ALA B 1 142 ? -7.195 -3.92 -5.172 1 93.62 142 ALA B CA 1
ATOM 3843 C C . ALA B 1 142 ? -6.203 -3.115 -4.34 1 93.62 142 ALA B C 1
ATOM 3845 O O . ALA B 1 142 ? -6.559 -2.084 -3.762 1 93.62 142 ALA B O 1
ATOM 3846 N N . TYR B 1 143 ? -4.977 -3.576 -4.277 1 93.31 143 TYR B N 1
ATOM 3847 C CA . TYR B 1 143 ? -3.953 -2.941 -3.453 1 93.31 143 TYR B CA 1
ATOM 3848 C C . TYR B 1 143 ? -2.668 -2.73 -4.246 1 93.31 143 TYR B C 1
ATOM 3850 O O . TYR B 1 143 ? -2.402 -3.447 -5.215 1 93.31 143 TYR B O 1
ATOM 3858 N N . CYS B 1 144 ? -1.952 -1.809 -3.818 1 93.19 144 CYS B N 1
ATOM 3859 C CA . CYS B 1 144 ? -0.584 -1.591 -4.273 1 93.19 144 CYS B CA 1
ATOM 3860 C C . CYS B 1 144 ? 0.386 -1.563 -3.1 1 93.19 144 CYS B C 1
ATOM 3862 O O . CYS B 1 144 ? 0.222 -0.769 -2.172 1 93.19 144 CYS B O 1
ATOM 3864 N N . LEU B 1 145 ? 1.328 -2.426 -3.152 1 94.81 145 LEU B N 1
ATOM 3865 C CA . LEU B 1 145 ? 2.359 -2.453 -2.119 1 94.81 145 LEU B CA 1
ATOM 3866 C C . LEU B 1 145 ? 3.719 -2.08 -2.701 1 94.81 145 LEU B C 1
ATOM 3868 O O . LEU B 1 145 ? 4.023 -2.418 -3.846 1 94.81 145 LEU B O 1
ATOM 3872 N N . GLY B 1 146 ? 4.52 -1.434 -1.84 1 93.31 146 GLY B N 1
ATOM 3873 C CA . GLY B 1 146 ? 5.809 -0.941 -2.297 1 93.31 146 GLY B CA 1
ATOM 3874 C C . GLY B 1 146 ? 5.762 0.5 -2.768 1 93.31 146 GLY B C 1
ATOM 3875 O O . GLY B 1 146 ? 4.781 1.207 -2.529 1 93.31 146 GLY B O 1
ATOM 3876 N N . ARG B 1 147 ? 6.848 0.892 -3.414 1 90.94 147 ARG B N 1
ATOM 3877 C CA . ARG B 1 147 ? 6.953 2.275 -3.865 1 90.94 147 ARG B CA 1
ATOM 3878 C C . ARG B 1 147 ? 6.344 2.449 -5.254 1 90.94 147 ARG B C 1
ATOM 3880 O O . ARG B 1 147 ? 6.789 1.815 -6.215 1 90.94 147 ARG B O 1
ATOM 3887 N N . MET B 1 148 ? 5.426 3.303 -5.301 1 88.94 148 MET B N 1
ATOM 3888 C CA . MET B 1 148 ? 4.766 3.564 -6.574 1 88.94 148 MET B CA 1
ATOM 3889 C C . MET B 1 148 ? 5.75 4.121 -7.598 1 88.94 148 MET B C 1
ATOM 3891 O O . MET B 1 148 ? 5.582 3.92 -8.805 1 88.94 148 MET B O 1
ATOM 3895 N N . ASN B 1 149 ? 6.723 4.895 -7.16 1 88.12 149 ASN B N 1
ATOM 3896 C CA . ASN B 1 149 ? 7.738 5.449 -8.039 1 88.12 149 ASN B CA 1
ATOM 3897 C C . ASN B 1 149 ? 8.977 4.562 -8.094 1 88.12 149 ASN B C 1
ATOM 3899 O O . ASN B 1 149 ? 10.078 5.039 -8.398 1 88.12 149 ASN B O 1
ATOM 3903 N N . GLY B 1 150 ? 8.852 3.305 -7.719 1 87.5 150 GLY B N 1
ATOM 3904 C CA . GLY B 1 150 ? 9.875 2.27 -7.75 1 87.5 150 GLY B CA 1
ATOM 3905 C C . GLY B 1 150 ? 9.305 0.881 -7.977 1 87.5 150 GLY B C 1
ATOM 3906 O O . GLY B 1 150 ? 8.516 0.668 -8.898 1 87.5 150 GLY B O 1
ATOM 3907 N N . ASP B 1 151 ? 9.82 -0.029 -7.16 1 86.88 151 ASP B N 1
ATOM 3908 C CA . ASP B 1 151 ? 9.297 -1.388 -7.246 1 86.88 151 ASP B CA 1
ATOM 3909 C C . ASP B 1 151 ? 8 -1.528 -6.441 1 86.88 151 ASP B C 1
ATOM 3911 O O . ASP B 1 151 ? 7.996 -1.331 -5.227 1 86.88 151 ASP B O 1
ATOM 3915 N N . CYS B 1 152 ? 6.984 -1.812 -7.16 1 89.5 152 CYS B N 1
ATOM 3916 C CA . CYS B 1 152 ? 5.723 -2.027 -6.465 1 89.5 152 CYS B CA 1
ATOM 3917 C C . CYS B 1 152 ? 5.059 -3.32 -6.922 1 89.5 152 CYS B C 1
ATOM 3919 O O . CYS B 1 152 ? 5.473 -3.914 -7.922 1 89.5 152 CYS B O 1
ATOM 3921 N N . TRP B 1 153 ? 4.219 -3.791 -6.172 1 94 153 TRP B N 1
ATOM 3922 C CA . TRP B 1 153 ? 3.521 -5.066 -6.312 1 94 153 TRP B CA 1
ATOM 3923 C C . TRP B 1 153 ? 2.018 -4.887 -6.125 1 94 153 TRP B C 1
ATOM 3925 O O . TRP B 1 153 ? 1.575 -4.312 -5.125 1 94 153 TRP B O 1
ATOM 3935 N N . TYR B 1 154 ? 1.262 -5.352 -7.156 1 93.69 154 TYR B N 1
ATOM 3936 C CA . TYR B 1 154 ? -0.183 -5.156 -7.172 1 93.69 154 TYR B CA 1
ATOM 3937 C C . TYR B 1 154 ? -0.914 -6.441 -6.801 1 93.69 154 TYR B C 1
ATOM 3939 O O . TYR B 1 154 ? -0.501 -7.531 -7.199 1 93.69 154 TYR B O 1
ATOM 3947 N N . LEU B 1 155 ? -2.023 -6.246 -6.105 1 95.19 155 LEU B N 1
ATOM 3948 C CA . LEU B 1 155 ? -2.834 -7.387 -5.691 1 95.19 155 LEU B CA 1
ATOM 3949 C C . LEU B 1 155 ? -4.32 -7.074 -5.832 1 95.19 155 LEU B C 1
ATOM 3951 O O . LEU B 1 155 ? -4.773 -5.996 -5.438 1 95.19 155 LEU B O 1
ATOM 3955 N N . TYR B 1 156 ? -5 -7.938 -6.449 1 94.31 156 TYR B N 1
ATOM 3956 C CA . TYR B 1 156 ? -6.457 -7.965 -6.398 1 94.31 156 TYR B CA 1
ATOM 3957 C C . TYR B 1 156 ? -6.953 -9.234 -5.723 1 94.31 156 TYR B C 1
ATOM 3959 O O . TYR B 1 156 ? -6.523 -10.344 -6.062 1 94.31 156 TYR B O 1
ATOM 3967 N N . THR B 1 157 ? -7.828 -9.078 -4.727 1 94 157 THR B N 1
ATOM 3968 C CA . THR B 1 157 ? -8.367 -10.25 -4.039 1 94 157 THR B CA 1
ATOM 3969 C C . THR B 1 157 ? -9.805 -10 -3.602 1 94 157 THR B C 1
ATOM 3971 O O . THR B 1 157 ? -10.258 -8.859 -3.545 1 94 157 THR B O 1
ATOM 3974 N N . THR B 1 158 ? -10.477 -11.039 -3.383 1 87.69 158 THR B N 1
ATOM 3975 C CA . THR B 1 158 ? -11.836 -10.906 -2.881 1 87.69 158 THR B CA 1
ATOM 3976 C C . THR B 1 158 ? -11.836 -10.703 -1.369 1 87.69 158 THR B C 1
ATOM 3978 O O . THR B 1 158 ? -10.945 -11.188 -0.671 1 87.69 158 THR B O 1
ATOM 3981 N N . ASN B 1 159 ? -12.68 -9.758 -0.928 1 71.31 159 ASN B N 1
ATOM 3982 C CA . ASN B 1 159 ? -12.82 -9.438 0.488 1 71.31 159 ASN B CA 1
ATOM 3983 C C . ASN B 1 159 ? -13.961 -10.219 1.131 1 71.31 159 ASN B C 1
ATOM 3985 O O . ASN B 1 159 ? -15.039 -9.68 1.372 1 71.31 159 ASN B O 1
ATOM 3989 N N . ASN B 1 160 ? -13.93 -11.445 1.175 1 62.25 160 ASN B N 1
ATOM 3990 C CA . ASN B 1 160 ? -15 -12.219 1.785 1 62.25 160 ASN B CA 1
ATOM 3991 C C . ASN B 1 160 ? -14.844 -12.305 3.301 1 62.25 160 ASN B C 1
ATOM 3993 O O . ASN B 1 160 ? -14 -13.039 3.805 1 62.25 160 ASN B O 1
ATOM 3997 N N . PRO B 1 161 ? -15.359 -11.242 4.035 1 53.66 161 PRO B N 1
ATOM 3998 C CA . PRO B 1 161 ? -15.211 -11.242 5.492 1 53.66 161 PRO B CA 1
ATOM 3999 C C . PRO B 1 161 ? -15.617 -12.57 6.125 1 53.66 161 PRO B C 1
ATOM 4001 O O . PRO B 1 161 ? -15.289 -12.828 7.285 1 53.66 161 PRO B O 1
ATOM 4004 N N . ASP B 1 162 ? -16.656 -13.211 5.625 1 49.06 162 ASP B N 1
ATOM 4005 C CA . ASP B 1 162 ? -17.203 -14.375 6.309 1 49.06 162 ASP B CA 1
ATOM 4006 C C . ASP B 1 162 ? -16.188 -15.516 6.344 1 49.06 162 ASP B C 1
ATOM 4008 O O . ASP B 1 162 ? -16.172 -16.375 5.457 1 49.06 162 ASP B O 1
ATOM 4012 N N . SER B 1 163 ? -15.117 -15.203 6.875 1 48.28 163 SER B N 1
ATOM 4013 C CA . SER B 1 163 ? -14.102 -16.203 7.199 1 48.28 163 SER B CA 1
ATOM 4014 C C . SER B 1 163 ? -14.742 -17.516 7.613 1 48.28 163 SER B C 1
ATOM 4016 O O . SER B 1 163 ? -14.047 -18.531 7.785 1 48.28 163 SER B O 1
ATOM 4018 N N . SER B 1 164 ? -15.906 -17.484 8.164 1 42.56 164 SER B N 1
ATOM 4019 C CA . SER B 1 164 ? -16.5 -18.703 8.703 1 42.56 164 SER B CA 1
ATOM 4020 C C . SER B 1 164 ? -16.859 -19.688 7.602 1 42.56 164 SER B C 1
ATOM 4022 O O . SER B 1 164 ? -17.5 -20.703 7.852 1 42.56 164 SER B O 1
ATOM 4024 N N . LYS B 1 165 ? -16.594 -19.328 6.5 1 48.31 165 LYS B N 1
ATOM 4025 C CA . LYS B 1 165 ? -17.016 -20.359 5.566 1 48.31 165 LYS B CA 1
ATOM 4026 C C . LYS B 1 165 ? -16.156 -21.609 5.695 1 48.31 165 LYS B C 1
ATOM 4028 O O . LYS B 1 165 ? -14.969 -21.516 6 1 48.31 165 LYS B O 1
ATOM 4033 N N . PRO B 1 166 ? -16.766 -22.672 5.793 1 44.25 166 PRO B N 1
ATOM 4034 C CA . PRO B 1 166 ? -16.188 -24 5.992 1 44.25 166 PRO B CA 1
ATOM 4035 C C . PRO B 1 166 ? -14.812 -24.156 5.352 1 44.25 166 PRO B C 1
ATOM 4037 O O . PRO B 1 166 ? -13.953 -24.875 5.879 1 44.25 166 PRO B O 1
ATOM 4040 N N . GLY B 1 167 ? -14.492 -23.641 4.289 1 46.53 167 GLY B N 1
ATOM 4041 C CA . GLY B 1 167 ? -13.273 -23.891 3.541 1 46.53 167 GLY B CA 1
ATOM 4042 C C . GLY B 1 167 ? -12.062 -23.172 4.098 1 46.53 167 GLY B C 1
ATOM 4043 O O . GLY B 1 167 ? -10.945 -23.359 3.629 1 46.53 167 GLY B O 1
ATOM 4044 N N . GLN B 1 168 ? -12.195 -22.125 4.938 1 54 168 GLN B N 1
ATOM 4045 C CA . GLN B 1 168 ? -11.141 -21.25 5.445 1 54 168 GLN B CA 1
ATOM 4046 C C . GLN B 1 168 ? -10.336 -21.953 6.535 1 54 168 GLN B C 1
ATOM 4048 O O . GLN B 1 168 ? -9.406 -21.359 7.102 1 54 168 GLN B O 1
ATOM 4053 N N . ALA B 1 169 ? -10.508 -23.188 6.543 1 62.53 169 ALA B N 1
ATOM 4054 C CA . ALA B 1 169 ? -9.859 -23.922 7.625 1 62.53 169 ALA B CA 1
ATOM 4055 C C . ALA B 1 169 ? -8.531 -24.516 7.168 1 62.53 169 ALA B C 1
ATOM 4057 O O . ALA B 1 169 ? -7.645 -24.797 7.988 1 62.53 169 ALA B O 1
ATOM 4058 N N . GLU B 1 170 ? -8.227 -24.516 5.805 1 78.5 170 GLU B N 1
ATOM 4059 C CA . GLU B 1 170 ? -6.977 -25.156 5.391 1 78.5 170 GLU B CA 1
ATOM 4060 C C . GLU B 1 170 ? -5.836 -24.156 5.328 1 78.5 170 GLU B C 1
ATOM 4062 O O . GLU B 1 170 ? -6.023 -23.016 4.867 1 78.5 170 GLU B O 1
ATOM 4067 N N . PRO B 1 171 ? -4.715 -24.625 5.844 1 89.5 171 PRO B N 1
ATOM 4068 C CA . PRO B 1 171 ? -3.566 -23.719 5.77 1 89.5 171 PRO B CA 1
ATOM 4069 C C . PRO B 1 171 ? -3.221 -23.328 4.336 1 89.5 171 PRO B C 1
ATOM 4071 O O . PRO B 1 171 ? -3.293 -24.156 3.426 1 89.5 171 PRO B O 1
ATOM 4074 N N . ASP B 1 172 ? -2.996 -22.141 4.145 1 90.12 172 ASP B N 1
ATOM 4075 C CA . ASP B 1 172 ? -2.623 -21.609 2.836 1 90.12 172 ASP B CA 1
ATOM 4076 C C . ASP B 1 172 ? -1.551 -20.531 2.963 1 90.12 172 ASP B C 1
ATOM 4078 O O . ASP B 1 172 ? -1.7 -19.594 3.744 1 90.12 172 ASP B O 1
ATOM 4082 N N . GLN B 1 173 ? -0.446 -20.766 2.281 1 95.31 173 GLN B N 1
ATOM 4083 C CA . GLN B 1 173 ? 0.636 -19.781 2.238 1 95.31 173 GLN B CA 1
ATOM 4084 C C . GLN B 1 173 ? 1.317 -19.781 0.874 1 95.31 173 GLN B C 1
ATOM 4086 O O . GLN B 1 173 ? 1.323 -20.781 0.169 1 95.31 173 GLN B O 1
ATOM 4091 N N . THR B 1 174 ? 1.802 -18.703 0.464 1 96.69 174 THR B N 1
ATOM 4092 C CA . THR B 1 174 ? 2.57 -18.578 -0.771 1 96.69 174 THR B CA 1
ATOM 4093 C C . THR B 1 174 ? 3.725 -17.594 -0.603 1 96.69 174 THR B C 1
ATOM 4095 O O . THR B 1 174 ? 3.512 -16.438 -0.231 1 96.69 174 THR B O 1
ATOM 4098 N N . LEU B 1 175 ? 4.918 -18.062 -0.815 1 97.75 175 LEU B N 1
ATOM 4099 C CA . LEU B 1 175 ? 6.105 -17.219 -0.87 1 97.75 175 LEU B CA 1
ATOM 4100 C C . LEU B 1 175 ? 6.484 -16.906 -2.314 1 97.75 175 LEU B C 1
ATOM 4102 O O . LEU B 1 175 ? 6.547 -17.812 -3.15 1 97.75 175 LEU B O 1
ATOM 4106 N N . GLU B 1 176 ? 6.684 -15.68 -2.572 1 97.62 176 GLU B N 1
ATOM 4107 C CA . GLU B 1 176 ? 7.152 -15.266 -3.891 1 97.62 176 GLU B CA 1
ATOM 4108 C C . GLU B 1 176 ? 8.383 -14.367 -3.781 1 97.62 176 GLU B C 1
ATOM 4110 O O . GLU B 1 176 ? 8.422 -13.461 -2.953 1 97.62 176 GLU B O 1
ATOM 4115 N N . ILE B 1 177 ? 9.383 -14.656 -4.555 1 97.56 177 ILE B N 1
ATOM 4116 C CA . ILE B 1 177 ? 10.594 -13.852 -4.645 1 97.56 177 ILE B CA 1
ATOM 4117 C C . ILE B 1 177 ? 10.828 -13.43 -6.094 1 97.56 177 ILE B C 1
ATOM 4119 O O . ILE B 1 177 ? 11.008 -14.281 -6.973 1 97.56 177 ILE B O 1
ATOM 4123 N N . LEU B 1 178 ? 10.797 -12.188 -6.332 1 96.44 178 LEU B N 1
ATOM 4124 C CA . LEU B 1 178 ? 11.07 -11.617 -7.648 1 96.44 178 LEU B CA 1
ATOM 4125 C C . LEU B 1 178 ? 12.453 -10.977 -7.688 1 96.44 178 LEU B C 1
ATOM 4127 O O . LEU B 1 178 ? 12.703 -9.984 -7.008 1 96.44 178 LEU B O 1
ATOM 4131 N N . MET B 1 179 ? 13.281 -11.461 -8.5 1 95.62 179 MET B N 1
ATOM 4132 C CA . MET B 1 179 ? 14.703 -11.141 -8.453 1 95.62 179 MET B CA 1
ATOM 4133 C C . MET B 1 179 ? 15.133 -10.391 -9.711 1 95.62 179 MET B C 1
ATOM 4135 O O . MET B 1 179 ? 14.883 -10.844 -10.828 1 95.62 179 MET B O 1
ATOM 4139 N N . MET B 1 180 ? 15.82 -9.297 -9.492 1 92.88 180 MET B N 1
ATOM 4140 C CA . MET B 1 180 ? 16.25 -8.445 -10.602 1 92.88 180 MET B CA 1
ATOM 4141 C C . MET B 1 180 ? 17.75 -8.141 -10.508 1 92.88 180 MET B C 1
ATOM 4143 O O . MET B 1 180 ? 18.359 -8.344 -9.453 1 92.88 180 MET B O 1
ATOM 4147 N N . ASP B 1 181 ? 18.266 -7.637 -11.68 1 90.88 181 ASP B N 1
ATOM 4148 C CA .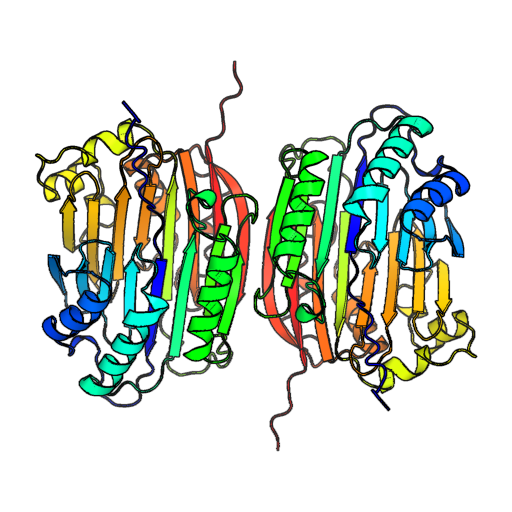 ASP B 1 181 ? 19.656 -7.219 -11.766 1 90.88 181 ASP B CA 1
ATOM 4149 C C . ASP B 1 181 ? 20.594 -8.352 -11.336 1 90.88 181 ASP B C 1
ATOM 4151 O O . ASP B 1 181 ? 21.469 -8.148 -10.492 1 90.88 181 ASP B O 1
ATOM 4155 N N . ARG B 1 182 ? 20.406 -9.398 -11.984 1 90.12 182 ARG B N 1
ATOM 4156 C CA . ARG B 1 182 ? 21.172 -10.578 -11.594 1 90.12 182 ARG B CA 1
ATOM 4157 C C . ARG B 1 182 ? 22.625 -10.469 -12.047 1 90.12 182 ARG B C 1
ATOM 4159 O O . ARG B 1 182 ? 22.906 -9.906 -13.109 1 90.12 182 ARG B O 1
ATOM 4166 N N . GLU B 1 183 ? 23.438 -10.992 -11.336 1 86.12 183 GLU B N 1
ATOM 4167 C CA . GLU B 1 183 ? 24.859 -11.023 -11.664 1 86.12 183 GLU B CA 1
ATOM 4168 C C . GLU B 1 183 ? 25.141 -12 -12.797 1 86.12 183 GLU B C 1
ATOM 4170 O O . GLU B 1 183 ? 24.469 -13.023 -12.922 1 86.12 183 GLU B O 1
ATOM 4175 N N . PRO B 1 184 ? 26.141 -11.688 -13.508 1 80.31 184 PRO B N 1
ATOM 4176 C CA . PRO B 1 184 ? 26.5 -12.555 -14.641 1 80.31 184 PRO B CA 1
ATOM 4177 C C . PRO B 1 184 ? 26.734 -14.008 -14.219 1 80.31 184 PRO B C 1
ATOM 4179 O O . PRO B 1 184 ? 26.359 -14.93 -14.945 1 80.31 184 PRO B O 1
ATOM 4182 N N . GLU B 1 185 ? 27.312 -14.164 -13.133 1 76.38 185 GLU B N 1
ATOM 4183 C CA . GLU B 1 185 ? 27.594 -15.523 -12.656 1 76.38 185 GLU B CA 1
ATOM 4184 C C . GLU B 1 185 ? 26.297 -16.312 -12.484 1 76.38 185 GLU B C 1
ATOM 4186 O O . GLU B 1 185 ? 26.25 -17.516 -12.773 1 76.38 185 GLU B O 1
ATOM 4191 N N . GLY B 1 186 ? 25.312 -15.703 -12.109 1 69.88 186 GLY B N 1
ATOM 4192 C CA . GLY B 1 186 ? 24.031 -16.344 -11.891 1 69.88 186 GLY B CA 1
ATOM 4193 C C . GLY B 1 186 ? 23.297 -16.641 -13.18 1 69.88 186 GLY B C 1
ATOM 4194 O O . GLY B 1 186 ? 22.344 -17.438 -13.195 1 69.88 186 GLY B O 1
ATOM 4195 N N . MET B 1 187 ? 23.734 -16.109 -14.203 1 73.19 187 MET B N 1
ATOM 4196 C CA . MET B 1 187 ? 23.031 -16.219 -15.477 1 73.19 187 MET B CA 1
ATOM 4197 C C . MET B 1 187 ? 23.734 -17.219 -16.406 1 73.19 187 MET B C 1
ATOM 4199 O O . MET B 1 187 ? 23.141 -17.688 -17.375 1 73.19 187 MET B O 1
ATOM 4203 N N . LYS B 1 188 ? 24.828 -17.469 -16.109 1 74.69 188 LYS B N 1
ATOM 4204 C CA . LYS B 1 188 ? 25.719 -18.188 -17.031 1 74.69 188 LYS B CA 1
ATOM 4205 C C . LYS B 1 188 ? 25.109 -19.547 -17.406 1 74.69 188 LYS B C 1
ATOM 4207 O O . LYS B 1 188 ? 25.297 -20.016 -18.531 1 74.69 188 LYS B O 1
ATOM 4212 N N . LEU B 1 189 ? 24.359 -20.047 -16.562 1 73.62 189 LEU B N 1
ATOM 4213 C CA . LEU B 1 189 ? 23.906 -21.406 -16.781 1 73.62 189 LEU B CA 1
ATOM 4214 C C . LEU B 1 189 ? 22.672 -21.438 -17.688 1 73.62 189 LEU B C 1
ATOM 4216 O O . LEU B 1 189 ? 22.359 -22.453 -18.297 1 73.62 189 LEU B O 1
ATOM 4220 N N . PHE B 1 190 ? 22.062 -20.375 -17.953 1 76.19 190 PHE B N 1
ATOM 4221 C CA . PHE B 1 190 ? 20.719 -20.438 -18.547 1 76.19 190 PHE B CA 1
ATOM 4222 C C . PHE B 1 190 ? 20.766 -20.125 -20.031 1 76.19 190 PHE B C 1
ATOM 4224 O O . PHE B 1 190 ? 19.875 -20.516 -20.781 1 76.19 190 PHE B O 1
ATOM 4231 N N . PRO B 1 191 ? 21.75 -19.375 -20.438 1 62.94 191 PRO B N 1
ATOM 4232 C CA . PRO B 1 191 ? 21.797 -19.156 -21.891 1 62.94 191 PRO B CA 1
ATOM 4233 C C . PRO B 1 191 ? 22.266 -20.391 -22.656 1 62.94 191 PRO B C 1
ATOM 4235 O O . PRO B 1 191 ? 22.219 -20.406 -23.891 1 62.94 191 PRO B O 1
ATOM 4238 N N . LYS B 1 192 ? 22.656 -21.359 -21.938 1 61.81 192 LYS B N 1
ATOM 4239 C CA . LYS B 1 192 ? 23.297 -22.438 -22.672 1 61.81 192 LYS B CA 1
ATOM 4240 C C . LYS B 1 192 ? 22.266 -23.438 -23.203 1 61.81 192 LYS B C 1
ATOM 4242 O O . LYS B 1 192 ? 21.719 -24.219 -22.422 1 61.81 192 LYS B O 1
ATOM 4247 N N . ILE B 1 193 ? 21.922 -23.25 -24.469 1 60.28 193 ILE B N 1
ATOM 4248 C CA . ILE B 1 193 ? 20.906 -24.031 -25.156 1 60.28 193 ILE B CA 1
ATOM 4249 C C . ILE B 1 193 ? 21.312 -25.5 -25.203 1 60.28 193 ILE B C 1
ATOM 4251 O O . ILE B 1 193 ? 20.469 -26.391 -25.156 1 60.28 193 ILE B O 1
ATOM 4255 N N . SER B 1 194 ? 22.578 -25.672 -24.938 1 62.78 194 SER B N 1
ATOM 4256 C CA . SER B 1 194 ? 22.969 -27.031 -25.281 1 62.78 194 SER B CA 1
ATOM 4257 C C . SER B 1 194 ? 23 -27.922 -24.047 1 62.78 194 SER B C 1
ATOM 4259 O O . SER B 1 194 ? 23.359 -29.109 -24.125 1 62.78 194 SER B O 1
ATOM 4261 N N . ILE B 1 195 ? 22.438 -27.391 -23.016 1 69.38 195 ILE B N 1
ATOM 4262 C CA . ILE B 1 195 ? 22.484 -28.188 -21.797 1 69.38 195 ILE B CA 1
ATOM 4263 C C . ILE B 1 195 ? 21.094 -28.688 -21.453 1 69.38 195 ILE B C 1
ATOM 4265 O O . ILE B 1 195 ? 20.109 -27.984 -21.672 1 69.38 195 ILE B O 1
ATOM 4269 N N . ASP B 1 196 ? 21.047 -29.953 -21.125 1 82.75 196 ASP B N 1
ATOM 4270 C CA . ASP B 1 196 ? 19.797 -30.516 -20.641 1 82.75 196 ASP B CA 1
ATOM 4271 C C . ASP B 1 196 ? 19.266 -29.734 -19.453 1 82.75 196 ASP B C 1
ATOM 4273 O O . ASP B 1 196 ? 20 -29.469 -18.484 1 82.75 196 ASP B O 1
ATOM 4277 N N . PRO B 1 197 ? 18.047 -29.375 -19.594 1 83.62 197 PRO B N 1
ATOM 4278 C CA . PRO B 1 197 ? 17.469 -28.594 -18.5 1 83.62 197 PRO B CA 1
ATOM 4279 C C . PRO B 1 197 ? 17.609 -29.281 -17.141 1 83.62 197 PRO B C 1
ATOM 4281 O O . PRO B 1 197 ? 17.812 -28.625 -16.125 1 83.62 197 PRO B O 1
ATOM 4284 N N . ALA B 1 198 ? 17.484 -30.562 -17.125 1 83.81 198 ALA B N 1
ATOM 4285 C CA . ALA B 1 198 ? 17.641 -31.312 -15.883 1 83.81 198 ALA B CA 1
ATOM 4286 C C . ALA B 1 198 ? 19.031 -31.094 -15.289 1 83.81 198 ALA B C 1
ATOM 4288 O O . ALA B 1 198 ? 19.188 -31.031 -14.07 1 83.81 198 ALA B O 1
ATOM 4289 N N . GLU B 1 199 ? 19.953 -31.016 -16.094 1 86.44 199 GLU B N 1
ATOM 4290 C CA . GLU B 1 199 ? 21.312 -30.766 -15.648 1 86.44 199 GLU B CA 1
ATOM 4291 C C . GLU B 1 199 ? 21.469 -29.359 -15.102 1 86.44 199 GLU B C 1
ATOM 4293 O O . GLU B 1 199 ? 22.219 -29.125 -14.148 1 86.44 199 GLU B O 1
ATOM 4298 N N . ILE B 1 200 ? 20.75 -28.5 -15.648 1 86.94 200 ILE B N 1
ATOM 4299 C CA . ILE B 1 200 ? 20.766 -27.125 -15.18 1 86.94 200 ILE B CA 1
ATOM 4300 C C . ILE B 1 200 ? 20.234 -27.062 -13.75 1 86.94 200 ILE B C 1
ATOM 4302 O O . ILE B 1 200 ? 20.828 -26.391 -12.891 1 86.94 200 ILE B O 1
ATOM 4306 N N . ALA B 1 201 ? 19.172 -27.734 -13.523 1 89.62 201 ALA B N 1
ATOM 4307 C CA . ALA B 1 201 ? 18.578 -27.75 -12.188 1 89.62 201 ALA B CA 1
ATOM 4308 C C . ALA B 1 201 ? 19.578 -28.266 -11.156 1 89.62 201 ALA B C 1
ATOM 4310 O O . ALA B 1 201 ? 19.656 -27.734 -10.047 1 89.62 201 ALA B O 1
ATOM 4311 N N . LYS B 1 202 ? 20.312 -29.25 -11.539 1 88.69 202 LYS B N 1
ATOM 4312 C CA . LYS B 1 202 ? 21.281 -29.844 -10.625 1 88.69 202 LYS B CA 1
ATOM 4313 C C . LYS B 1 202 ? 22.469 -28.922 -10.391 1 88.69 202 LYS B C 1
ATOM 4315 O O . LYS B 1 202 ? 22.828 -28.656 -9.25 1 88.69 202 LYS B O 1
ATOM 4320 N N . ILE B 1 203 ? 22.969 -28.391 -11.453 1 87.69 203 ILE B N 1
ATOM 4321 C CA . ILE B 1 203 ? 24.219 -27.625 -11.375 1 87.69 203 ILE B CA 1
ATOM 4322 C C . ILE B 1 203 ? 23.938 -26.266 -10.742 1 87.69 203 ILE B C 1
ATOM 4324 O O . ILE B 1 203 ? 24.766 -25.75 -9.992 1 87.69 203 ILE B O 1
ATOM 4328 N N . SER B 1 204 ? 22.859 -25.719 -10.992 1 89.5 204 SER B N 1
ATOM 4329 C CA . SER B 1 204 ? 22.547 -24.391 -10.484 1 89.5 204 SER B CA 1
ATOM 4330 C C . SER B 1 204 ? 22.172 -24.438 -9 1 89.5 204 SER B C 1
ATOM 4332 O O . SER B 1 204 ? 22.234 -23.422 -8.305 1 89.5 204 SER B O 1
ATOM 4334 N N . GLY B 1 205 ? 21.703 -25.625 -8.516 1 92.25 205 GLY B N 1
ATOM 4335 C CA . GLY B 1 205 ? 21.25 -25.766 -7.141 1 92.25 205 GLY B CA 1
ATOM 4336 C C . GLY B 1 205 ? 19.734 -25.688 -7 1 92.25 205 GLY B C 1
ATOM 4337 O O . GLY B 1 205 ? 19.203 -25.812 -5.895 1 92.25 205 GLY B O 1
ATOM 4338 N N . ILE B 1 206 ? 19.078 -25.609 -8.086 1 94.19 206 ILE B N 1
ATOM 4339 C CA . ILE B 1 206 ? 17.625 -25.531 -8.086 1 94.19 206 ILE B CA 1
ATOM 4340 C C . ILE B 1 206 ? 17.031 -26.812 -7.5 1 94.19 206 ILE B C 1
ATOM 4342 O O . ILE B 1 206 ? 16.094 -26.766 -6.707 1 94.19 206 ILE B O 1
ATOM 4346 N N . ALA B 1 207 ? 17.625 -27.891 -7.844 1 93.5 207 ALA B N 1
ATOM 4347 C CA . ALA B 1 207 ? 17.125 -29.203 -7.402 1 93.5 207 ALA B CA 1
ATOM 4348 C C . ALA B 1 207 ? 17.219 -29.328 -5.883 1 93.5 207 ALA B C 1
ATOM 4350 O O . ALA B 1 207 ? 16.5 -30.141 -5.285 1 93.5 207 ALA B O 1
ATOM 4351 N N . ASP B 1 208 ? 18 -28.484 -5.27 1 94.81 208 ASP B N 1
ATOM 4352 C CA . ASP B 1 208 ? 18.234 -28.609 -3.834 1 94.81 208 ASP B CA 1
ATOM 4353 C C . ASP B 1 208 ? 17.406 -27.594 -3.057 1 94.81 208 ASP B C 1
ATOM 4355 O O . ASP B 1 208 ? 17.422 -27.578 -1.823 1 94.81 208 ASP B O 1
ATOM 4359 N N . LEU B 1 209 ? 16.672 -26.781 -3.697 1 96.88 209 LEU B N 1
ATOM 4360 C CA . LEU B 1 209 ? 15.867 -25.766 -3.01 1 96.88 209 LEU B CA 1
ATOM 4361 C C . LEU B 1 209 ? 14.812 -26.422 -2.127 1 96.88 209 LEU B C 1
ATOM 4363 O O . LEU B 1 209 ? 14.656 -26.047 -0.961 1 96.88 209 LEU B O 1
ATOM 4367 N N . GLU B 1 210 ? 14.102 -27.359 -2.637 1 96.31 210 GLU B N 1
ATOM 4368 C CA . GLU B 1 210 ? 13.156 -28.219 -1.932 1 96.31 210 GLU B CA 1
ATOM 4369 C C . GLU B 1 210 ? 13.359 -29.672 -2.305 1 96.31 210 GLU B C 1
ATOM 4371 O O . GLU B 1 210 ? 12.719 -30.188 -3.232 1 96.31 210 GLU B O 1
ATOM 4376 N N . PRO B 1 211 ? 14.102 -30.281 -1.463 1 93.5 211 PRO B N 1
ATOM 4377 C CA . PRO B 1 211 ? 14.422 -31.672 -1.8 1 93.5 211 PRO B CA 1
ATOM 4378 C C . PRO B 1 211 ? 13.18 -32.562 -1.945 1 93.5 211 PRO B C 1
ATOM 4380 O O . PRO B 1 211 ? 12.227 -32.406 -1.177 1 93.5 211 PRO B O 1
ATOM 4383 N N . GLY B 1 212 ? 13.195 -33.469 -2.902 1 93 212 GLY B N 1
ATOM 4384 C CA . GLY B 1 212 ? 12.078 -34.375 -3.139 1 93 212 GLY B CA 1
ATOM 4385 C C . GLY B 1 212 ? 11.078 -33.844 -4.137 1 93 212 GLY B C 1
ATOM 4386 O O . GLY B 1 212 ? 10.086 -34.5 -4.453 1 93 212 GLY B O 1
ATOM 4387 N N . THR B 1 213 ? 11.367 -32.75 -4.715 1 95.88 213 THR B N 1
ATOM 4388 C CA . THR B 1 213 ? 10.477 -32.125 -5.688 1 95.88 213 THR B CA 1
ATOM 4389 C C . THR B 1 213 ? 10.523 -32.875 -7.016 1 95.88 213 THR B C 1
ATOM 4391 O O . THR B 1 213 ? 11.609 -33.188 -7.527 1 95.88 213 THR B O 1
ATOM 4394 N N . LEU B 1 214 ? 9.336 -33.25 -7.539 1 97.25 214 LEU B N 1
ATOM 4395 C CA . LEU B 1 214 ? 9.242 -33.688 -8.922 1 97.25 214 LEU B CA 1
ATOM 4396 C C . LEU B 1 214 ? 9.359 -32.531 -9.891 1 97.25 214 LEU B C 1
ATOM 4398 O O . LEU B 1 214 ? 8.469 -31.672 -9.945 1 97.25 214 LEU B O 1
ATOM 4402 N N . ILE B 1 215 ? 10.445 -32.5 -10.695 1 96.25 215 ILE B N 1
ATOM 4403 C CA . ILE B 1 215 ? 10.766 -31.312 -11.469 1 96.25 215 ILE B CA 1
ATOM 4404 C C . ILE B 1 215 ? 10.445 -31.547 -12.945 1 96.25 215 ILE B C 1
ATOM 4406 O O . ILE B 1 215 ? 10.734 -32.625 -13.484 1 96.25 215 ILE B O 1
ATOM 4410 N N . ASP B 1 216 ? 9.797 -30.641 -13.547 1 96.25 216 ASP B N 1
ATOM 4411 C CA . ASP B 1 216 ? 9.578 -30.5 -14.984 1 96.25 216 ASP B CA 1
ATOM 4412 C C . ASP B 1 216 ? 10.055 -29.141 -15.484 1 96.25 216 ASP B C 1
ATOM 4414 O O . ASP B 1 216 ? 9.461 -28.109 -15.172 1 96.25 216 ASP B O 1
ATOM 4418 N N . ASP B 1 217 ? 11.188 -29.156 -16.234 1 93.19 217 ASP B N 1
ATOM 4419 C CA . ASP B 1 217 ? 11.742 -27.875 -16.641 1 93.19 217 ASP B CA 1
ATOM 4420 C C . ASP B 1 217 ? 11.969 -27.828 -18.156 1 93.19 217 ASP B C 1
ATOM 4422 O O . ASP B 1 217 ? 11.883 -28.859 -18.828 1 93.19 217 ASP B O 1
ATOM 4426 N N . PHE B 1 218 ? 12.102 -26.641 -18.625 1 91.06 218 PHE B N 1
ATOM 4427 C CA . PHE B 1 218 ? 12.242 -26.422 -20.062 1 91.06 218 PHE B CA 1
ATOM 4428 C C . PHE B 1 218 ? 13.094 -25.188 -20.328 1 91.06 218 PHE B C 1
ATOM 4430 O O . PHE B 1 218 ? 12.992 -24.188 -19.625 1 91.06 218 PHE B O 1
ATOM 4437 N N . LEU B 1 219 ? 13.914 -25.266 -21.375 1 88.56 219 LEU B N 1
ATOM 4438 C CA . LEU B 1 219 ? 14.695 -24.125 -21.859 1 88.56 219 LEU B CA 1
ATOM 4439 C C . LEU B 1 219 ? 14.086 -23.531 -23.125 1 88.56 219 LEU B C 1
ATOM 4441 O O . LEU B 1 219 ? 13.883 -24.25 -24.109 1 88.56 219 LEU B O 1
ATOM 4445 N N . PHE B 1 220 ? 13.867 -22.297 -23.031 1 84.06 220 PHE B N 1
ATOM 4446 C CA . PHE B 1 220 ? 13.242 -21.641 -24.172 1 84.06 220 PHE B CA 1
ATOM 4447 C C . PHE B 1 220 ? 14.297 -20.969 -25.047 1 84.06 220 PHE B C 1
ATOM 4449 O O . PHE B 1 220 ? 15.359 -20.578 -24.562 1 84.06 220 PHE B O 1
ATOM 4456 N N . GLU B 1 221 ? 13.875 -20.812 -26.234 1 77.81 221 GLU B N 1
ATOM 4457 C CA . GLU B 1 221 ? 14.664 -20.031 -27.188 1 77.81 221 GLU B CA 1
ATOM 4458 C C . GLU B 1 221 ? 14.047 -18.656 -27.422 1 77.81 221 GLU B C 1
ATOM 4460 O O . GLU B 1 221 ? 12.82 -18.516 -27.484 1 77.81 221 GLU B O 1
ATOM 4465 N N . PRO B 1 222 ? 14.797 -17.562 -27.547 1 73.5 222 PRO B N 1
ATOM 4466 C CA . PRO B 1 222 ? 16.266 -17.562 -27.547 1 73.5 222 PRO B CA 1
ATOM 4467 C C . PRO B 1 222 ? 16.859 -17.734 -26.156 1 73.5 222 PRO B C 1
ATOM 4469 O O . PRO B 1 222 ? 18 -18.156 -26.016 1 73.5 222 PRO B O 1
ATOM 4472 N N . CYS B 1 223 ? 16.016 -17.281 -25.219 1 76.62 223 CYS B N 1
ATOM 4473 C CA . CYS B 1 223 ? 16.531 -17.484 -23.875 1 76.62 223 CYS B CA 1
ATOM 4474 C C . CYS B 1 223 ? 15.398 -17.516 -22.844 1 76.62 223 CYS B C 1
ATOM 4476 O O . CYS B 1 223 ? 14.344 -16.922 -23.062 1 76.62 223 CYS B O 1
ATOM 4478 N N . GLY B 1 224 ? 15.445 -18.453 -21.859 1 85.12 224 GLY B N 1
ATOM 4479 C CA . GLY B 1 224 ? 14.492 -18.547 -20.766 1 85.12 224 GLY B CA 1
ATOM 4480 C C . GLY B 1 224 ? 14.445 -19.938 -20.156 1 85.12 224 GLY B C 1
ATOM 4481 O O . GLY B 1 224 ? 14.742 -20.938 -20.812 1 85.12 224 GLY B O 1
ATOM 4482 N N . TYR B 1 225 ? 14.195 -19.938 -19.016 1 89.06 225 TYR B N 1
ATOM 4483 C CA . TYR B 1 225 ? 14.07 -21.188 -18.266 1 89.06 225 TYR B CA 1
ATOM 4484 C C . TYR B 1 225 ? 12.805 -21.188 -17.422 1 89.06 225 TYR B C 1
ATOM 4486 O O . TYR B 1 225 ? 12.469 -20.188 -16.797 1 89.06 225 TYR B O 1
ATOM 4494 N N . SER B 1 226 ? 12.055 -22.266 -17.531 1 91.81 226 SER B N 1
ATOM 4495 C CA . SER B 1 226 ? 10.867 -22.438 -16.688 1 91.81 226 SER B CA 1
ATOM 4496 C C . SER B 1 226 ? 10.859 -23.812 -16.031 1 91.81 226 SER B C 1
ATOM 4498 O O . SER B 1 226 ? 11.305 -24.797 -16.609 1 91.81 226 SER B O 1
ATOM 4500 N N . MET B 1 227 ? 10.367 -23.75 -14.836 1 94.25 227 MET B N 1
ATOM 4501 C CA . MET B 1 227 ? 10.367 -25.016 -14.102 1 94.25 227 MET B CA 1
ATOM 4502 C C . MET B 1 227 ? 9.133 -25.141 -13.211 1 94.25 227 MET B C 1
ATOM 4504 O O . MET B 1 227 ? 8.812 -24.219 -12.461 1 94.25 227 MET B O 1
ATOM 4508 N N . ASN B 1 228 ? 8.477 -26.234 -13.312 1 97.19 228 ASN B N 1
ATOM 4509 C CA . ASN B 1 228 ? 7.441 -26.641 -12.359 1 97.19 228 ASN B CA 1
ATOM 4510 C C . ASN B 1 228 ? 7.949 -27.719 -11.398 1 97.19 228 ASN B C 1
ATOM 4512 O O . ASN B 1 228 ? 8.664 -28.625 -11.812 1 97.19 228 ASN B O 1
ATOM 4516 N N . GLY B 1 229 ? 7.637 -27.516 -10.188 1 97.62 229 GLY B N 1
ATOM 4517 C CA . GLY B 1 229 ? 7.922 -28.531 -9.18 1 97.62 229 GLY B CA 1
ATOM 4518 C C . GLY B 1 229 ? 6.699 -28.938 -8.383 1 97.62 229 GLY B C 1
ATOM 4519 O O . GLY B 1 229 ? 5.918 -28.094 -7.953 1 97.62 229 GLY B O 1
ATOM 4520 N N . LEU B 1 230 ? 6.57 -30.25 -8.234 1 98.12 230 LEU B N 1
ATOM 4521 C CA . LEU B 1 230 ? 5.461 -30.75 -7.434 1 98.12 230 LEU B CA 1
ATOM 4522 C C . LEU B 1 230 ? 5.977 -31.453 -6.18 1 98.12 230 LEU B C 1
ATOM 4524 O O . LEU B 1 230 ? 6.969 -32.188 -6.234 1 98.12 230 LEU B O 1
ATOM 4528 N N . LEU B 1 231 ? 5.336 -31.188 -5.152 1 96.75 231 LEU B N 1
ATOM 4529 C CA . LEU B 1 231 ? 5.562 -31.812 -3.859 1 96.75 231 LEU B CA 1
ATOM 4530 C C . LEU B 1 231 ? 4.27 -32.406 -3.305 1 96.75 231 LEU B C 1
ATOM 4532 O O . LEU B 1 231 ? 3.189 -32.156 -3.846 1 96.75 231 LEU B O 1
ATOM 4536 N N . PRO B 1 232 ? 4.348 -33.188 -2.262 1 93.44 232 PRO B N 1
ATOM 4537 C CA . PRO B 1 232 ? 3.129 -33.781 -1.691 1 93.44 232 PRO B CA 1
ATOM 4538 C C . PRO B 1 232 ? 2.211 -32.719 -1.08 1 93.44 232 PRO B C 1
ATOM 4540 O O . PRO B 1 232 ? 2.627 -31.578 -0.88 1 93.44 232 PRO B O 1
ATOM 4543 N N . ASP B 1 233 ? 0.94 -33.062 -0.911 1 90.75 233 ASP B N 1
ATOM 4544 C CA . ASP B 1 233 ? -0.058 -32.312 -0.16 1 90.75 233 ASP B CA 1
ATOM 4545 C C . ASP B 1 233 ? -0.372 -30.969 -0.843 1 90.75 233 ASP B C 1
ATOM 4547 O O . ASP B 1 233 ? -0.509 -29.938 -0.178 1 90.75 233 ASP B O 1
ATOM 4551 N N . GLY B 1 234 ? -0.308 -31.016 -2.094 1 92.31 234 GLY B N 1
ATOM 4552 C CA . GLY B 1 234 ? -0.74 -29.859 -2.854 1 92.31 234 GLY B CA 1
ATOM 4553 C C . GLY B 1 234 ? 0.316 -28.781 -2.934 1 92.31 234 GLY B C 1
ATOM 4554 O O . GLY B 1 234 ? 0.032 -27.656 -3.365 1 92.31 234 GLY B O 1
ATOM 4555 N N . ALA B 1 235 ? 1.522 -29.078 -2.555 1 95.75 235 ALA B N 1
ATOM 4556 C CA . ALA B 1 235 ? 2.596 -28.094 -2.572 1 95.75 235 ALA B CA 1
ATOM 4557 C C . ALA B 1 235 ? 3.281 -28.047 -3.936 1 95.75 235 ALA B C 1
ATOM 4559 O O . ALA B 1 235 ? 3.33 -29.062 -4.641 1 95.75 235 ALA B O 1
ATOM 4560 N N . TYR B 1 236 ? 3.736 -26.906 -4.293 1 97.75 236 TYR B N 1
ATOM 4561 C CA . TYR B 1 236 ? 4.41 -26.734 -5.578 1 97.75 236 TYR B CA 1
ATOM 4562 C C . TYR B 1 236 ? 5.535 -25.719 -5.473 1 97.75 236 TYR B C 1
ATOM 4564 O O . TYR B 1 236 ? 5.656 -25.016 -4.465 1 97.75 236 TYR B O 1
ATOM 4572 N N . MET B 1 237 ? 6.359 -25.719 -6.434 1 97.31 237 MET B N 1
ATOM 4573 C CA . MET B 1 237 ? 7.414 -24.734 -6.648 1 97.31 237 MET B CA 1
ATOM 4574 C C . MET B 1 237 ? 7.48 -24.312 -8.117 1 97.31 237 MET B C 1
ATOM 4576 O O . MET B 1 237 ? 7.32 -25.156 -9.008 1 97.31 237 MET B O 1
ATOM 4580 N N . ASN B 1 238 ? 7.66 -23.062 -8.32 1 97 238 ASN B N 1
ATOM 4581 C CA . ASN B 1 238 ? 7.73 -22.547 -9.68 1 97 238 ASN B CA 1
ATOM 4582 C C . ASN B 1 238 ? 8.898 -21.578 -9.852 1 97 238 ASN B C 1
ATOM 4584 O O . ASN B 1 238 ? 9.172 -20.766 -8.969 1 97 238 ASN B O 1
ATOM 4588 N N . ILE B 1 239 ? 9.617 -21.734 -10.938 1 95.44 239 ILE B N 1
ATOM 4589 C CA . ILE B 1 239 ? 10.734 -20.844 -11.234 1 95.44 239 ILE B CA 1
ATOM 4590 C C . ILE B 1 239 ? 10.656 -20.391 -12.695 1 95.44 239 ILE B C 1
ATOM 4592 O O . ILE B 1 239 ? 10.414 -21.203 -13.594 1 95.44 239 ILE B O 1
ATOM 4596 N N . HIS B 1 240 ? 10.828 -19.203 -12.867 1 92.19 240 HIS B N 1
ATOM 4597 C CA . HIS B 1 240 ? 11.008 -18.625 -14.195 1 92.19 240 HIS B CA 1
ATOM 4598 C C . HIS B 1 240 ? 12.258 -17.75 -14.25 1 92.19 240 HIS B C 1
ATOM 4600 O O . HIS B 1 240 ? 12.523 -16.969 -13.328 1 92.19 240 HIS B O 1
ATOM 4606 N N . VAL B 1 241 ? 13.031 -17.859 -15.375 1 90.75 241 VAL B N 1
ATOM 4607 C CA . VAL B 1 241 ? 14.266 -17.094 -15.5 1 90.75 241 VAL B CA 1
ATOM 4608 C C . VAL B 1 241 ? 14.344 -16.453 -16.891 1 90.75 241 VAL B C 1
ATOM 4610 O O . VAL B 1 241 ? 14.164 -17.141 -17.906 1 90.75 241 VAL B O 1
ATOM 4613 N N . THR B 1 242 ? 14.578 -15.234 -16.891 1 87.38 242 THR B N 1
ATOM 4614 C CA . THR B 1 242 ? 14.969 -14.477 -18.062 1 87.38 242 THR B CA 1
ATOM 4615 C C . THR B 1 242 ? 16.406 -13.984 -17.938 1 87.38 242 THR B C 1
ATOM 4617 O O . THR B 1 242 ? 16.672 -12.945 -17.328 1 87.38 242 THR B O 1
ATOM 4620 N N . PRO B 1 243 ? 17.344 -14.641 -18.641 1 83.69 243 PRO B N 1
ATOM 4621 C CA . PRO B 1 243 ? 18.766 -14.414 -18.391 1 83.69 243 PRO B CA 1
ATOM 4622 C C . PRO B 1 243 ? 19.359 -13.328 -19.281 1 83.69 243 PRO B C 1
ATOM 4624 O O . PRO B 1 243 ? 20.547 -13.383 -19.609 1 83.69 243 PRO B O 1
ATOM 4627 N N . GLU B 1 244 ? 18.641 -12.375 -19.609 1 80.06 244 GLU B N 1
ATOM 4628 C CA . GLU B 1 244 ? 19.203 -11.305 -20.438 1 80.06 244 GLU B CA 1
ATOM 4629 C C . GLU B 1 244 ? 19.797 -10.195 -19.578 1 80.06 244 GLU B C 1
ATOM 4631 O O . GLU B 1 244 ? 19.156 -9.711 -18.641 1 80.06 244 GLU B O 1
ATOM 4636 N N . LYS B 1 245 ? 20.875 -9.773 -19.984 1 77.19 245 LYS B N 1
ATOM 4637 C CA . LYS B 1 245 ? 21.688 -8.883 -19.156 1 77.19 245 LYS B CA 1
ATOM 4638 C C . LYS B 1 245 ? 20.953 -7.582 -18.859 1 77.19 245 LYS B C 1
ATOM 4640 O O . LYS B 1 245 ? 20.922 -7.125 -17.703 1 77.19 245 LYS B O 1
ATOM 4645 N N . ASP B 1 246 ? 20.281 -7.004 -19.797 1 78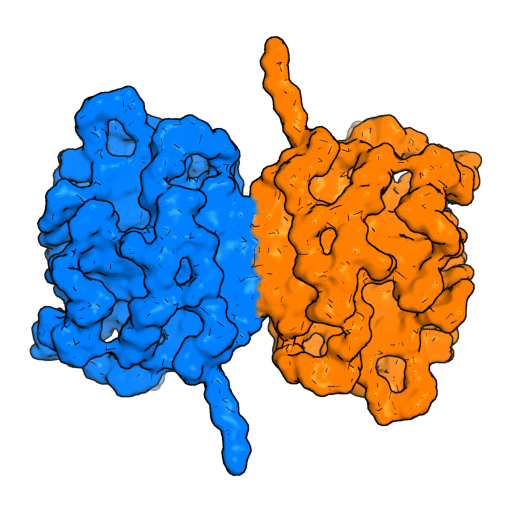.19 246 ASP B N 1
ATOM 4646 C CA . ASP B 1 246 ? 19.719 -5.668 -19.641 1 78.19 246 ASP B CA 1
ATOM 4647 C C . ASP B 1 246 ? 18.391 -5.723 -18.906 1 78.19 246 ASP B C 1
ATOM 4649 O O . ASP B 1 246 ? 17.891 -4.695 -18.422 1 78.19 246 ASP B O 1
ATOM 4653 N N . PHE B 1 247 ? 17.859 -6.949 -18.766 1 80.94 247 PHE B N 1
ATOM 4654 C CA . PHE B 1 247 ? 16.578 -7.078 -18.078 1 80.94 247 PHE B CA 1
ATOM 4655 C C . PHE B 1 247 ? 16.453 -8.453 -17.438 1 80.94 247 PHE B C 1
ATOM 4657 O O . PHE B 1 247 ? 15.406 -9.094 -17.547 1 80.94 247 PHE B O 1
ATOM 4664 N N . SER B 1 248 ? 17.531 -8.844 -16.828 1 87.62 248 SER B N 1
ATOM 4665 C CA . SER B 1 248 ? 17.547 -10.141 -16.156 1 87.62 248 SER B CA 1
ATOM 4666 C C . SER B 1 248 ? 16.484 -10.211 -15.07 1 87.62 248 SER B C 1
ATOM 4668 O O . SER B 1 248 ? 16.328 -9.266 -14.297 1 87.62 248 SER B O 1
ATOM 4670 N N . TYR B 1 249 ? 15.82 -11.312 -15.062 1 90.06 249 TYR B N 1
ATOM 4671 C CA . TYR B 1 249 ? 14.711 -11.508 -14.141 1 90.06 249 TYR B CA 1
ATOM 4672 C C . TYR B 1 249 ? 14.562 -12.977 -13.773 1 90.06 249 TYR B C 1
ATOM 4674 O O . TYR B 1 249 ? 14.734 -13.859 -14.625 1 90.06 249 TYR B O 1
ATOM 4682 N N . ALA B 1 250 ? 14.336 -13.227 -12.547 1 93.12 250 ALA B N 1
ATOM 4683 C CA . ALA B 1 250 ? 13.969 -14.562 -12.094 1 93.12 250 ALA B CA 1
ATOM 4684 C C . ALA B 1 250 ? 12.875 -14.5 -11.031 1 93.12 250 ALA B C 1
ATOM 4686 O O . ALA B 1 250 ? 12.859 -13.594 -10.203 1 93.12 250 ALA B O 1
ATOM 4687 N N . SER B 1 251 ? 12 -15.438 -11.133 1 95.38 251 SER B N 1
ATOM 4688 C CA . SER B 1 251 ? 10.945 -15.523 -10.125 1 95.38 251 SER B CA 1
ATOM 4689 C C . SER B 1 251 ? 10.914 -16.906 -9.492 1 95.38 251 SER B C 1
ATOM 4691 O O . SER B 1 251 ? 11.133 -17.922 -10.164 1 95.38 251 SER B O 1
ATOM 4693 N N . PHE B 1 252 ? 10.781 -16.953 -8.188 1 96.75 252 PHE B N 1
ATOM 4694 C CA . PHE B 1 252 ? 10.594 -18.156 -7.398 1 96.75 252 PHE B CA 1
ATOM 4695 C C . PHE B 1 252 ? 9.305 -18.094 -6.586 1 96.75 252 PHE B C 1
ATOM 4697 O O . PHE B 1 252 ? 9.047 -17.078 -5.922 1 96.75 252 PHE B O 1
ATOM 4704 N N . GLU B 1 253 ? 8.539 -19.125 -6.625 1 97.44 253 GLU B N 1
ATOM 4705 C CA . GLU B 1 253 ? 7.281 -19.172 -5.891 1 97.44 253 GLU B CA 1
ATOM 4706 C C . GLU B 1 253 ? 7.023 -20.562 -5.312 1 97.44 253 GLU B C 1
ATOM 4708 O O . GLU B 1 253 ? 7.297 -21.562 -5.965 1 97.44 253 GLU B O 1
ATOM 4713 N N . THR B 1 254 ? 6.461 -20.625 -4.102 1 97.94 254 THR B N 1
ATOM 4714 C CA . THR B 1 254 ? 6.121 -21.906 -3.514 1 97.94 254 THR B CA 1
ATOM 4715 C C . THR B 1 254 ? 5.043 -21.75 -2.447 1 97.94 254 THR B C 1
ATOM 4717 O O . THR B 1 254 ? 4.863 -20.672 -1.893 1 97.94 254 THR B O 1
ATOM 4720 N N . ASN B 1 255 ? 4.293 -22.797 -2.279 1 96.88 255 ASN B N 1
ATOM 4721 C CA . ASN B 1 255 ? 3.342 -22.812 -1.171 1 96.88 255 ASN B CA 1
ATOM 4722 C C . ASN B 1 255 ? 3.699 -23.891 -0.141 1 96.88 255 ASN B C 1
ATOM 4724 O O . ASN B 1 255 ? 2.854 -24.281 0.66 1 96.88 255 ASN B O 1
ATOM 4728 N N . VAL B 1 256 ? 4.938 -24.344 -0.171 1 96.88 256 VAL B N 1
ATOM 4729 C CA . VAL B 1 256 ? 5.348 -25.359 0.788 1 96.88 256 VAL B CA 1
ATOM 4730 C C . VAL B 1 256 ? 5.164 -24.844 2.211 1 96.88 256 VAL B C 1
ATOM 4732 O O . VAL B 1 256 ? 5.453 -23.672 2.492 1 96.88 256 VAL B O 1
ATOM 4735 N N . SER B 1 257 ? 4.645 -25.672 3.064 1 95.56 257 SER B N 1
ATOM 4736 C CA . SER B 1 257 ? 4.41 -25.266 4.445 1 95.56 257 SER B CA 1
ATOM 4737 C C . SER B 1 257 ? 5.699 -25.312 5.258 1 95.56 257 SER B C 1
ATOM 4739 O O . SER B 1 257 ? 6.391 -26.328 5.297 1 95.56 257 SER B O 1
ATOM 4741 N N . LYS B 1 258 ? 6.02 -24.172 5.852 1 95.94 258 LYS B N 1
ATOM 4742 C CA . LYS B 1 258 ? 7.184 -24.047 6.723 1 95.94 258 LYS B CA 1
ATOM 4743 C C . LYS B 1 258 ? 6.906 -23.094 7.875 1 95.94 258 LYS B C 1
ATOM 4745 O O . LYS B 1 258 ? 6.012 -22.25 7.785 1 95.94 258 LYS B O 1
ATOM 4750 N N . LYS B 1 259 ? 7.66 -23.281 8.914 1 95.12 259 LYS B N 1
ATOM 4751 C CA . LYS B 1 259 ? 7.566 -22.328 10.023 1 95.12 259 LYS B CA 1
ATOM 4752 C C . LYS B 1 259 ? 8.266 -21.016 9.688 1 95.12 259 LYS B C 1
ATOM 4754 O O . LYS B 1 259 ? 7.883 -19.953 10.195 1 95.12 259 LYS B O 1
ATOM 4759 N N . SER B 1 260 ? 9.289 -21.156 8.906 1 96.06 260 SER B N 1
ATOM 4760 C CA . SER B 1 260 ? 10.047 -20 8.422 1 96.06 260 SER B CA 1
ATOM 4761 C C . SER B 1 260 ? 10.656 -20.281 7.055 1 96.06 260 SER B C 1
ATOM 4763 O O . SER B 1 260 ? 11.078 -21.406 6.77 1 96.06 260 SER B O 1
ATOM 4765 N N . TYR B 1 261 ? 10.727 -19.281 6.289 1 97.44 261 TYR B N 1
ATOM 4766 C CA . TYR B 1 261 ? 11.305 -19.453 4.961 1 97.44 261 TYR B CA 1
ATOM 4767 C C . TYR B 1 261 ? 12.711 -18.859 4.898 1 97.44 261 TYR B C 1
ATOM 4769 O O . TYR B 1 261 ? 13.312 -18.797 3.822 1 97.44 261 TYR B O 1
ATOM 4777 N N . ALA B 1 262 ? 13.234 -18.422 5.992 1 96.31 262 ALA B N 1
ATOM 4778 C CA . ALA B 1 262 ? 14.508 -17.719 6.012 1 96.31 262 ALA B CA 1
ATOM 4779 C C . ALA B 1 262 ? 15.594 -18.516 5.297 1 96.31 262 ALA B C 1
ATOM 4781 O O . ALA B 1 262 ? 16.312 -17.984 4.445 1 96.31 262 ALA B O 1
ATOM 4782 N N . ASP B 1 263 ? 15.688 -19.766 5.594 1 96.25 263 ASP B N 1
ATOM 4783 C CA . ASP B 1 263 ? 16.719 -20.609 4.992 1 96.25 263 ASP B CA 1
ATOM 4784 C C . ASP B 1 263 ? 16.469 -20.812 3.5 1 96.25 263 ASP B C 1
ATOM 4786 O O . ASP B 1 263 ? 17.406 -20.812 2.699 1 96.25 263 ASP B O 1
ATOM 4790 N N . LEU B 1 264 ? 15.266 -21.062 3.205 1 97.31 264 LEU B N 1
ATOM 4791 C CA . LEU B 1 264 ? 14.914 -21.25 1.801 1 97.31 264 LEU B CA 1
ATOM 4792 C C . LEU B 1 264 ? 15.242 -20 0.995 1 97.31 264 LEU B C 1
ATOM 4794 O O . LEU B 1 264 ? 15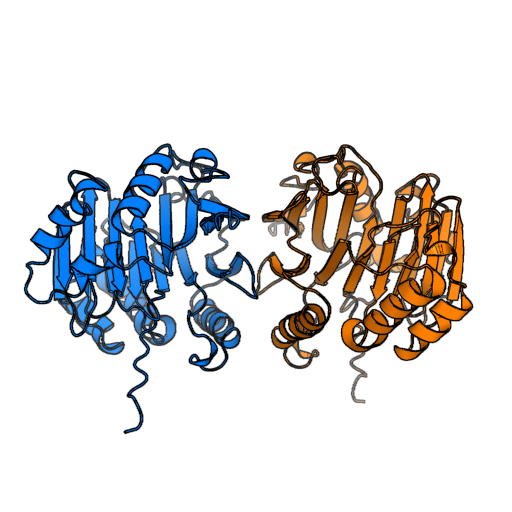.781 -20.094 -0.11 1 97.31 264 LEU B O 1
ATOM 4798 N N . VAL B 1 265 ? 14.914 -18.844 1.542 1 98 265 VAL B N 1
ATOM 4799 C CA . VAL B 1 265 ? 15.195 -17.578 0.875 1 98 265 VAL B CA 1
ATOM 4800 C C . VAL B 1 265 ? 16.688 -17.453 0.604 1 98 265 VAL B C 1
ATOM 4802 O O . VAL B 1 265 ? 17.094 -17.109 -0.504 1 98 265 VAL B O 1
ATOM 4805 N N . LYS B 1 266 ? 17.469 -17.781 1.558 1 96.94 266 LYS B N 1
ATOM 4806 C CA . LYS B 1 266 ? 18.922 -17.703 1.396 1 96.94 266 LYS B CA 1
ATOM 4807 C C . LYS B 1 266 ? 19.391 -18.625 0.281 1 96.94 266 LYS B C 1
ATOM 4809 O O . LYS B 1 266 ? 20.266 -18.25 -0.518 1 96.94 266 LYS B O 1
ATOM 4814 N N . ARG B 1 267 ? 18.875 -19.797 0.234 1 96.69 267 ARG B N 1
ATOM 4815 C CA . ARG B 1 267 ? 19.25 -20.734 -0.821 1 96.69 267 ARG B CA 1
ATOM 4816 C C . ARG B 1 267 ? 18.875 -20.203 -2.193 1 96.69 267 ARG B C 1
ATOM 4818 O O . ARG B 1 267 ? 19.656 -20.281 -3.145 1 96.69 267 ARG B O 1
ATOM 4825 N N . VAL B 1 268 ? 17.703 -19.656 -2.273 1 97.62 268 VAL B N 1
ATOM 4826 C CA . VAL B 1 268 ? 17.219 -19.109 -3.539 1 97.62 268 VAL B CA 1
ATOM 4827 C C . VAL B 1 268 ? 18.141 -17.969 -3.986 1 97.62 268 VAL B C 1
ATOM 4829 O O . VAL B 1 268 ? 18.547 -17.922 -5.148 1 97.62 268 VAL B O 1
ATOM 4832 N N . LEU B 1 269 ? 18.484 -17.109 -3.082 1 96.62 269 LEU B N 1
ATOM 4833 C CA . LEU B 1 269 ? 19.344 -15.969 -3.406 1 96.62 269 LEU B CA 1
ATOM 4834 C C . LEU B 1 269 ? 20.719 -16.438 -3.826 1 96.62 269 LEU B C 1
ATOM 4836 O O . LEU B 1 269 ? 21.375 -15.812 -4.672 1 96.62 269 LEU B O 1
ATOM 4840 N N . ASN B 1 270 ? 21.141 -17.469 -3.277 1 94.94 270 ASN B N 1
ATOM 4841 C CA . ASN B 1 270 ? 22.453 -18.016 -3.627 1 94.94 270 ASN B CA 1
ATOM 4842 C C . ASN B 1 270 ? 22.453 -18.625 -5.027 1 94.94 270 ASN B C 1
ATOM 4844 O O . ASN B 1 270 ? 23.469 -18.609 -5.719 1 94.94 270 ASN B O 1
ATOM 4848 N N . VAL B 1 271 ? 21.375 -19.172 -5.383 1 94.81 271 VAL B N 1
ATOM 4849 C CA . VAL B 1 271 ? 21.25 -19.781 -6.695 1 94.81 271 VAL B CA 1
ATOM 4850 C C . VAL B 1 271 ? 21.172 -18.703 -7.773 1 94.81 271 VAL B C 1
ATOM 4852 O O . VAL B 1 271 ? 21.891 -18.781 -8.781 1 94.81 271 VAL B O 1
ATOM 4855 N N . PHE B 1 272 ? 20.438 -17.656 -7.559 1 95.12 272 PHE B N 1
ATOM 4856 C CA . PHE B 1 272 ? 20.109 -16.766 -8.656 1 95.12 272 PHE B CA 1
ATOM 4857 C C . PHE B 1 272 ? 20.938 -15.484 -8.57 1 95.12 272 PHE B C 1
ATOM 4859 O O . PHE B 1 272 ? 21.062 -14.75 -9.555 1 95.12 272 PHE B O 1
ATOM 4866 N N . LYS B 1 273 ? 21.422 -15.117 -7.438 1 94.44 273 LYS B N 1
ATOM 4867 C CA . LYS B 1 273 ? 22.359 -14.031 -7.191 1 94.44 273 LYS B CA 1
ATOM 4868 C C . LYS B 1 273 ? 21.844 -12.719 -7.766 1 94.44 273 LYS B C 1
ATOM 4870 O O . LYS B 1 273 ? 22.531 -12.07 -8.562 1 94.44 273 LYS B O 1
ATOM 4875 N N . PRO B 1 274 ? 20.703 -12.281 -7.27 1 95.56 274 PRO B N 1
ATOM 4876 C CA . PRO B 1 274 ? 20.172 -11.008 -7.75 1 95.56 274 PRO B CA 1
ATOM 4877 C C . PRO B 1 274 ? 20.891 -9.797 -7.164 1 95.56 274 PRO B C 1
ATOM 4879 O O . PRO B 1 274 ? 21.656 -9.938 -6.203 1 95.56 274 PRO B O 1
ATOM 4882 N N . GLY B 1 275 ? 20.672 -8.648 -7.809 1 93.88 275 GLY B N 1
ATOM 4883 C CA . GLY B 1 275 ? 21.109 -7.395 -7.215 1 93.88 275 GLY B CA 1
ATOM 4884 C C . GLY B 1 275 ? 20.078 -6.789 -6.281 1 93.88 275 GLY B C 1
ATOM 4885 O O . GLY B 1 275 ? 20.422 -6.047 -5.359 1 93.88 275 GLY B O 1
ATOM 4886 N N . ARG B 1 276 ? 18.922 -7.027 -6.539 1 93.69 276 ARG B N 1
ATOM 4887 C CA . ARG B 1 276 ? 17.781 -6.621 -5.719 1 93.69 276 ARG B CA 1
ATOM 4888 C C . ARG B 1 276 ? 16.609 -7.59 -5.879 1 93.69 276 ARG B C 1
ATOM 4890 O O . ARG B 1 276 ? 16.531 -8.305 -6.883 1 93.69 276 ARG B O 1
ATOM 4897 N N . PHE B 1 277 ? 15.758 -7.617 -4.871 1 95.88 277 PHE B N 1
ATOM 4898 C CA . PHE B 1 277 ? 14.617 -8.516 -5.016 1 95.88 277 PHE B CA 1
ATOM 4899 C C . PHE B 1 277 ? 13.445 -8.039 -4.168 1 95.88 277 PHE B C 1
ATOM 4901 O O . PHE B 1 277 ? 13.625 -7.301 -3.197 1 95.88 277 PHE B O 1
ATOM 4908 N N . VAL B 1 278 ? 12.281 -8.414 -4.656 1 95.88 278 VAL B N 1
ATOM 4909 C CA . VAL B 1 278 ? 11.023 -8.211 -3.955 1 95.88 278 VAL B CA 1
ATOM 4910 C C . VAL B 1 278 ? 10.508 -9.539 -3.416 1 95.88 278 VAL B C 1
ATOM 4912 O O . VAL B 1 278 ? 10.594 -10.57 -4.094 1 95.88 278 VAL B O 1
ATOM 4915 N N . MET B 1 279 ? 10.031 -9.492 -2.197 1 97 279 MET B N 1
ATOM 4916 C CA . MET B 1 279 ? 9.523 -10.711 -1.572 1 97 279 MET B CA 1
ATOM 4917 C C . MET B 1 279 ? 8.133 -10.484 -0.992 1 97 279 MET B C 1
ATOM 4919 O O . MET B 1 279 ? 7.887 -9.484 -0.318 1 97 279 MET B O 1
ATOM 4923 N N . THR B 1 280 ? 7.227 -11.367 -1.305 1 97.12 280 THR B N 1
ATOM 4924 C CA . THR B 1 280 ? 5.891 -11.336 -0.715 1 97.12 280 THR B CA 1
ATOM 4925 C C . THR B 1 280 ? 5.562 -12.68 -0.058 1 97.12 280 THR B C 1
ATOM 4927 O O . THR B 1 280 ? 5.945 -13.734 -0.564 1 97.12 280 THR B O 1
ATOM 4930 N N . LEU B 1 281 ? 4.93 -12.656 1.042 1 97.19 281 LEU B N 1
ATOM 4931 C CA . LEU B 1 281 ? 4.457 -13.852 1.736 1 97.19 281 LEU B CA 1
ATOM 4932 C C . LEU B 1 281 ? 3 -13.695 2.158 1 97.19 281 LEU B C 1
ATOM 4934 O O . LEU B 1 281 ? 2.666 -12.781 2.922 1 97.19 281 LEU B O 1
ATOM 4938 N N . PHE B 1 282 ? 2.205 -14.594 1.635 1 94.69 282 PHE B N 1
ATOM 4939 C CA . PHE B 1 282 ? 0.811 -14.742 2.035 1 94.69 282 PHE B CA 1
ATOM 4940 C C . PHE B 1 282 ? 0.643 -15.914 2.998 1 94.69 282 PHE B C 1
ATOM 4942 O O . PHE B 1 282 ? 1.147 -17 2.744 1 94.69 282 PHE B O 1
ATOM 4949 N N . ALA B 1 283 ? -0.088 -15.594 4.027 1 93.94 283 ALA B N 1
ATOM 4950 C CA . ALA B 1 283 ? -0.397 -16.703 4.93 1 93.94 283 ALA B CA 1
ATOM 4951 C C . ALA B 1 283 ? -1.737 -16.484 5.625 1 93.94 283 ALA B C 1
ATOM 4953 O O . ALA B 1 283 ? -2.023 -15.391 6.105 1 93.94 283 ALA B O 1
ATOM 4954 N N . ASN B 1 284 ? -2.564 -17.469 5.566 1 89.62 284 ASN B N 1
ATOM 4955 C CA . ASN B 1 284 ? -3.766 -17.359 6.387 1 89.62 284 ASN B CA 1
ATOM 4956 C C . ASN B 1 284 ? -3.494 -17.734 7.836 1 89.62 284 ASN B C 1
ATOM 4958 O O . ASN B 1 284 ? -2.391 -18.172 8.172 1 89.62 284 ASN B O 1
ATOM 4962 N N . MET B 1 285 ? -4.426 -17.672 8.68 1 87 285 MET B N 1
ATOM 4963 C CA . MET B 1 285 ? -4.242 -17.766 10.125 1 87 285 MET B CA 1
ATOM 4964 C C . MET B 1 285 ? -3.906 -19.203 10.531 1 87 285 MET B C 1
ATOM 4966 O O . MET B 1 285 ? -3.354 -19.422 11.609 1 87 285 MET B O 1
ATOM 4970 N N . THR B 1 286 ? -4.211 -20.125 9.695 1 89.38 286 THR B N 1
ATOM 4971 C CA . THR B 1 286 ? -3.967 -21.516 10.062 1 89.38 286 THR B CA 1
ATOM 4972 C C . THR B 1 286 ? -2.629 -22 9.5 1 89.38 286 THR B C 1
ATOM 4974 O O . THR B 1 286 ? -2.195 -23.109 9.797 1 89.38 286 THR B O 1
ATOM 4977 N N . SER B 1 287 ? -1.989 -21.188 8.734 1 92.75 287 SER B N 1
ATOM 4978 C CA . SER B 1 287 ? -0.672 -21.531 8.211 1 92.75 287 SER B CA 1
ATOM 4979 C C . SER B 1 287 ? 0.375 -21.562 9.32 1 92.75 287 SER B C 1
ATOM 4981 O O . SER B 1 287 ? 0.336 -20.734 10.234 1 92.75 287 SER B O 1
ATOM 4983 N N . GLU B 1 288 ? 1.349 -22.438 9.188 1 92.12 288 GLU B N 1
ATOM 4984 C CA . GLU B 1 288 ? 2.412 -22.562 10.18 1 92.12 288 GLU B CA 1
ATOM 4985 C C . GLU B 1 288 ? 3.27 -21.312 10.242 1 92.12 288 GLU B C 1
ATOM 4987 O O . GLU B 1 288 ? 3.797 -20.969 11.305 1 92.12 288 GLU B O 1
ATOM 4992 N N . VAL B 1 289 ? 3.326 -20.625 9.18 1 93.25 289 VAL B N 1
ATOM 4993 C CA . VAL B 1 289 ? 4.254 -19.5 9.078 1 93.25 289 VAL B CA 1
ATOM 4994 C C . VAL B 1 289 ? 3.568 -18.219 9.547 1 93.25 289 VAL B C 1
ATOM 4996 O O . VAL B 1 289 ? 4.227 -17.203 9.766 1 93.25 289 VAL B O 1
ATOM 4999 N N . TYR B 1 290 ? 2.361 -18.266 9.852 1 89.56 290 TYR B N 1
ATOM 5000 C CA . TYR B 1 290 ? 1.622 -17.047 10.18 1 89.56 290 TYR B CA 1
ATOM 5001 C C . TYR B 1 290 ? 2.189 -16.391 11.438 1 89.56 290 TYR B C 1
ATOM 5003 O O . TYR B 1 290 ? 2.408 -17.062 12.453 1 89.56 290 TYR B O 1
ATOM 5011 N N . PRO B 1 291 ? 2.535 -15.008 11.383 1 86.62 291 PRO B N 1
ATOM 5012 C CA . PRO B 1 291 ? 2.279 -14.055 10.297 1 86.62 291 PRO B CA 1
ATOM 5013 C C . PRO B 1 291 ? 3.475 -13.891 9.359 1 86.62 291 PRO B C 1
ATOM 5015 O O . PRO B 1 291 ? 3.414 -13.117 8.406 1 86.62 291 PRO B O 1
ATOM 5018 N N . GLY B 1 292 ? 4.555 -14.562 9.648 1 85.81 292 GLY B N 1
ATOM 5019 C CA . GLY B 1 292 ? 5.66 -14.656 8.703 1 85.81 292 GLY B CA 1
ATOM 5020 C C . GLY B 1 292 ? 6.82 -13.75 9.055 1 85.81 292 GLY B C 1
ATOM 5021 O O . GLY B 1 292 ? 7.734 -13.562 8.25 1 85.81 292 GLY B O 1
ATOM 5022 N N . ASP B 1 293 ? 6.84 -13.148 10.188 1 84.94 293 ASP B N 1
ATOM 5023 C CA . ASP B 1 293 ? 7.812 -12.133 10.578 1 84.94 293 ASP B CA 1
ATOM 5024 C C . ASP B 1 293 ? 9.234 -12.695 10.531 1 84.94 293 ASP B C 1
ATOM 5026 O O . ASP B 1 293 ? 10.172 -11.977 10.172 1 84.94 293 ASP B O 1
ATOM 5030 N N . SER B 1 294 ? 9.359 -13.883 10.828 1 86.31 294 SER B N 1
ATOM 5031 C CA . SER B 1 294 ? 10.688 -14.484 10.906 1 86.31 294 SER B CA 1
ATOM 5032 C C . SER B 1 294 ? 11.32 -14.617 9.523 1 86.31 294 SER B C 1
ATOM 5034 O O . SER B 1 294 ? 12.523 -14.836 9.406 1 86.31 294 SER B O 1
ATOM 5036 N N . THR B 1 295 ? 10.547 -14.5 8.539 1 90.25 295 THR B N 1
ATOM 5037 C CA . THR B 1 295 ? 11.023 -14.641 7.168 1 90.25 295 THR B CA 1
ATOM 5038 C C . THR B 1 295 ? 11.664 -13.344 6.684 1 90.25 295 THR B C 1
ATOM 5040 O O . THR B 1 295 ? 12.531 -13.367 5.809 1 90.25 295 THR B O 1
ATOM 5043 N N . PHE B 1 296 ? 11.227 -12.242 7.281 1 91 296 PHE B N 1
ATOM 5044 C CA . PHE B 1 296 ? 11.57 -10.938 6.73 1 91 296 PHE B CA 1
ATOM 5045 C C . PHE B 1 296 ? 12.555 -10.211 7.645 1 91 296 PHE B C 1
ATOM 5047 O O . PHE B 1 296 ? 12.242 -9.141 8.172 1 91 296 PHE B O 1
ATOM 5054 N N . GLU B 1 297 ? 13.75 -10.609 7.598 1 89.44 297 GLU B N 1
ATOM 5055 C CA . GLU B 1 297 ? 14.781 -9.969 8.406 1 89.44 297 GLU B CA 1
ATOM 5056 C C . GLU B 1 297 ? 15.219 -8.641 7.793 1 89.44 297 GLU B C 1
ATOM 5058 O O . GLU B 1 297 ? 15.07 -8.43 6.586 1 89.44 297 GLU B O 1
ATOM 5063 N N . ASP B 1 298 ? 15.734 -7.777 8.625 1 88.81 298 ASP B N 1
ATOM 5064 C CA . ASP B 1 298 ? 16.219 -6.48 8.148 1 88.81 298 ASP B CA 1
ATOM 5065 C C . ASP B 1 298 ? 17.359 -6.652 7.145 1 88.81 298 ASP B C 1
ATOM 5067 O O . ASP B 1 298 ? 17.453 -5.895 6.176 1 88.81 298 ASP B O 1
ATOM 5071 N N . LYS B 1 299 ? 18.141 -7.613 7.492 1 92.19 299 LYS B N 1
ATOM 5072 C CA . LYS B 1 299 ? 19.25 -7.969 6.621 1 92.19 299 LYS B CA 1
ATOM 5073 C C . LYS B 1 299 ? 19.219 -9.445 6.25 1 92.19 299 LYS B C 1
ATOM 5075 O O . LYS B 1 299 ? 18.969 -10.297 7.105 1 92.19 299 LYS B O 1
ATOM 5080 N N . ILE B 1 300 ? 19.375 -9.672 4.945 1 94.5 300 ILE B N 1
ATOM 5081 C CA . ILE B 1 300 ? 19.484 -11.031 4.438 1 94.5 300 ILE B CA 1
ATOM 5082 C C . ILE B 1 300 ? 20.766 -11.172 3.607 1 94.5 300 ILE B C 1
ATOM 5084 O O . ILE B 1 300 ? 20.844 -10.648 2.492 1 94.5 300 ILE B O 1
ATOM 5088 N N . SER B 1 301 ? 21.703 -11.828 4.172 1 93.31 301 SER B N 1
ATOM 5089 C CA . SER B 1 301 ? 23 -11.898 3.514 1 93.31 301 SER B CA 1
ATOM 5090 C C . SER B 1 301 ? 23.562 -10.508 3.26 1 93.31 301 SER B C 1
ATOM 5092 O O . SER B 1 301 ? 23.766 -9.734 4.199 1 93.31 301 SER B O 1
ATOM 5094 N N . ASP B 1 302 ? 23.766 -10.148 1.992 1 93.25 302 ASP B N 1
ATOM 5095 C CA . ASP B 1 302 ? 24.344 -8.852 1.66 1 93.25 302 ASP B CA 1
ATOM 5096 C C . ASP B 1 302 ? 23.266 -7.859 1.247 1 93.25 302 ASP B C 1
ATOM 5098 O O . ASP B 1 302 ? 23.562 -6.816 0.662 1 93.25 302 ASP B O 1
ATOM 5102 N N . PHE B 1 303 ? 22.078 -8.227 1.599 1 95.62 303 PHE B N 1
ATOM 5103 C CA . PHE B 1 303 ? 20.969 -7.371 1.191 1 95.62 303 PHE B CA 1
ATOM 5104 C C . PHE B 1 303 ? 20.422 -6.602 2.383 1 95.62 303 PHE B C 1
ATOM 5106 O O . PHE B 1 303 ? 20.281 -7.152 3.477 1 95.62 303 PHE B O 1
ATOM 5113 N N . GLN B 1 304 ? 20.125 -5.379 2.18 1 93.12 304 GLN B N 1
ATOM 5114 C CA . GLN B 1 304 ? 19.453 -4.535 3.166 1 93.12 304 GLN B CA 1
ATOM 5115 C C . GLN B 1 304 ? 18 -4.289 2.783 1 93.12 304 GLN B C 1
ATOM 5117 O O . GLN B 1 304 ? 17.703 -3.979 1.628 1 93.12 304 GLN B O 1
ATOM 5122 N N . ARG B 1 305 ? 17.141 -4.438 3.742 1 92.81 305 ARG B N 1
ATOM 5123 C CA . ARG B 1 305 ? 15.727 -4.164 3.492 1 92.81 305 ARG B CA 1
ATOM 5124 C C . ARG B 1 305 ? 15.492 -2.68 3.236 1 92.81 305 ARG B C 1
ATOM 5126 O O . ARG B 1 305 ? 15.953 -1.833 4.004 1 92.81 305 ARG B O 1
ATOM 5133 N N . GLN B 1 306 ? 14.797 -2.408 2.188 1 87.62 306 GLN B N 1
ATOM 5134 C CA . GLN B 1 306 ? 14.508 -1.025 1.821 1 87.62 306 GLN B CA 1
ATOM 5135 C C . GLN B 1 306 ? 13.109 -0.614 2.266 1 87.62 306 GLN B C 1
ATOM 5137 O O . GLN B 1 306 ? 12.875 0.547 2.609 1 87.62 306 GLN B O 1
ATOM 5142 N N . ASP B 1 307 ? 12.219 -1.524 2.139 1 89.38 307 ASP B N 1
ATOM 5143 C CA . ASP B 1 307 ? 10.828 -1.269 2.51 1 89.38 307 ASP B CA 1
ATOM 5144 C C . ASP B 1 307 ? 10.195 -2.498 3.16 1 89.38 307 ASP B C 1
ATOM 5146 O O . ASP B 1 307 ? 10.586 -3.631 2.865 1 89.38 307 ASP B O 1
ATOM 5150 N N . TRP B 1 308 ? 9.297 -2.236 4.012 1 93.81 308 TRP B N 1
ATOM 5151 C CA . TRP B 1 308 ? 8.477 -3.262 4.645 1 93.81 308 TRP B CA 1
ATOM 5152 C C . TRP B 1 308 ? 7.02 -2.812 4.742 1 93.81 308 TRP B C 1
ATOM 5154 O O . TRP B 1 308 ? 6.73 -1.729 5.254 1 93.81 308 TRP B O 1
ATOM 5164 N N . GLN B 1 309 ? 6.125 -3.623 4.242 1 95.75 309 GLN B N 1
ATOM 5165 C CA . GLN B 1 309 ? 4.691 -3.367 4.363 1 95.75 309 GLN B CA 1
ATOM 5166 C C . GLN B 1 309 ? 3.934 -4.645 4.715 1 95.75 309 GLN B C 1
ATOM 5168 O O . GLN B 1 309 ? 4.344 -5.742 4.332 1 95.75 309 GLN B O 1
ATOM 5173 N N . ALA B 1 310 ? 2.91 -4.473 5.41 1 95.19 310 ALA B N 1
ATOM 5174 C CA . ALA B 1 310 ? 2.041 -5.594 5.754 1 95.19 310 ALA B CA 1
ATOM 5175 C C . ALA B 1 310 ? 0.571 -5.219 5.598 1 95.19 310 ALA B C 1
ATOM 5177 O O . ALA B 1 310 ? 0.201 -4.055 5.758 1 95.19 310 ALA B O 1
ATOM 5178 N N . SER B 1 311 ? -0.18 -6.176 5.262 1 94.19 311 SER B N 1
ATOM 5179 C CA . SER B 1 311 ? -1.619 -5.988 5.117 1 94.19 311 SER B CA 1
ATOM 5180 C C . SER B 1 311 ? -2.393 -7.172 5.691 1 94.19 311 SER B C 1
ATOM 5182 O O . SER B 1 311 ? -1.967 -8.32 5.555 1 94.19 311 SER B O 1
ATOM 5184 N N . LYS B 1 312 ? -3.465 -6.793 6.301 1 88.81 312 LYS B N 1
ATOM 5185 C CA . LYS B 1 312 ? -4.406 -7.812 6.754 1 88.81 312 LYS B CA 1
ATOM 5186 C C . LYS B 1 312 ? -5.727 -7.719 5.992 1 88.81 312 LYS B C 1
ATOM 5188 O O . LYS B 1 312 ? -6.328 -6.645 5.914 1 88.81 312 LYS B O 1
ATOM 5193 N N . PHE B 1 313 ? -6.086 -8.758 5.406 1 77.81 313 PHE B N 1
ATOM 5194 C CA . PHE B 1 313 ? -7.398 -8.828 4.773 1 77.81 313 PHE B CA 1
ATOM 5195 C C . PHE B 1 313 ? -8.031 -10.203 4.996 1 77.81 313 PHE B C 1
ATOM 5197 O O . PHE B 1 313 ? -7.367 -11.227 4.832 1 77.81 313 PHE B O 1
ATOM 5204 N N . SER B 1 314 ? -9.258 -10.078 5.363 1 76.19 314 SER B N 1
ATOM 5205 C CA . SER B 1 314 ? -9.992 -11.297 5.688 1 76.19 314 SER B CA 1
ATOM 5206 C C . SER B 1 314 ? -9.203 -12.188 6.637 1 76.19 314 SER B C 1
ATOM 5208 O O . SER B 1 314 ? -8.898 -11.789 7.762 1 76.19 314 SER B O 1
ATOM 5210 N N . ASN B 1 315 ? -8.789 -13.32 6.152 1 80 315 ASN B N 1
ATOM 5211 C CA . ASN B 1 315 ? -8.086 -14.258 7.027 1 80 315 ASN B CA 1
ATOM 5212 C C . ASN B 1 315 ? -6.613 -14.383 6.648 1 80 315 ASN B C 1
ATOM 5214 O O . ASN B 1 315 ? -5.926 -15.289 7.121 1 80 315 ASN B O 1
ATOM 5218 N N . TYR B 1 316 ? -6.16 -13.422 5.84 1 88.31 316 TYR B N 1
ATOM 5219 C CA . TYR B 1 316 ? -4.781 -13.539 5.367 1 88.31 316 TYR B CA 1
ATOM 5220 C C . TYR B 1 316 ? -3.932 -12.383 5.883 1 88.31 316 TYR B C 1
ATOM 5222 O O . TYR B 1 316 ? -4.445 -11.297 6.141 1 88.31 316 TYR B O 1
ATOM 5230 N N . TYR B 1 317 ? -2.699 -12.719 6.098 1 92.62 317 TYR B N 1
ATOM 5231 C CA . TYR B 1 317 ? -1.65 -11.742 6.352 1 92.62 317 TYR B CA 1
ATOM 5232 C C . TYR B 1 317 ? -0.645 -11.711 5.207 1 92.62 317 TYR B C 1
ATOM 5234 O O . TYR B 1 317 ? -0.143 -12.758 4.785 1 92.62 317 TYR B O 1
ATOM 5242 N N . LEU B 1 318 ? -0.466 -10.531 4.664 1 95.81 318 LEU B N 1
ATOM 5243 C CA . LEU B 1 318 ? 0.466 -10.359 3.555 1 95.81 318 LEU B CA 1
ATOM 5244 C C . LEU B 1 318 ? 1.633 -9.461 3.961 1 95.81 318 LEU B C 1
ATOM 5246 O O . LEU B 1 318 ? 1.427 -8.367 4.492 1 95.81 318 LEU B O 1
ATOM 5250 N N . THR B 1 319 ? 2.799 -9.945 3.775 1 96.62 319 THR B N 1
ATOM 5251 C CA . THR B 1 319 ? 3.988 -9.125 3.984 1 96.62 319 THR B CA 1
ATOM 5252 C C . THR B 1 319 ? 4.723 -8.891 2.666 1 96.62 319 THR B C 1
ATOM 5254 O O . THR B 1 319 ? 4.875 -9.812 1.862 1 96.62 319 THR B O 1
ATOM 5257 N N . PHE B 1 320 ? 5.047 -7.707 2.461 1 96.62 320 PHE B N 1
ATOM 5258 C CA . PHE B 1 320 ? 5.836 -7.285 1.311 1 96.62 320 PHE B CA 1
ATOM 5259 C C . PHE B 1 320 ? 7.137 -6.633 1.759 1 96.62 320 PHE B C 1
ATOM 5261 O O . PHE B 1 320 ? 7.129 -5.727 2.598 1 96.62 320 PHE B O 1
ATOM 5268 N N . CYS B 1 321 ? 8.258 -6.984 1.103 1 95.88 321 CYS B N 1
ATOM 5269 C CA . CYS B 1 321 ? 9.539 -6.336 1.362 1 95.88 321 CYS B CA 1
ATOM 5270 C C . CYS B 1 321 ? 10.344 -6.172 0.076 1 95.88 321 CYS B C 1
ATOM 5272 O O . CYS B 1 321 ? 10.242 -7 -0.832 1 95.88 321 CYS B O 1
ATOM 5274 N N . ASN B 1 322 ? 11.023 -5.109 0.069 1 93.44 322 ASN B N 1
ATOM 5275 C CA . ASN B 1 322 ? 12.031 -4.883 -0.96 1 93.44 322 ASN B CA 1
ATOM 5276 C C . ASN B 1 322 ? 13.445 -4.887 -0.375 1 93.44 322 ASN B C 1
ATOM 5278 O O . ASN B 1 322 ? 13.68 -4.316 0.691 1 93.44 322 ASN B O 1
ATOM 5282 N N . TYR B 1 323 ? 14.359 -5.574 -1.068 1 94.94 323 TYR B N 1
ATOM 5283 C CA . TYR B 1 323 ? 15.75 -5.664 -0.629 1 94.94 323 TYR B CA 1
ATOM 5284 C C . TYR B 1 323 ? 16.703 -5.25 -1.745 1 94.94 323 TYR B C 1
ATOM 5286 O O . TYR B 1 323 ? 16.422 -5.484 -2.924 1 94.94 323 TYR B O 1
ATOM 5294 N N . ALA B 1 324 ? 17.812 -4.656 -1.335 1 93.31 324 ALA B N 1
ATOM 5295 C CA . ALA B 1 324 ? 18.875 -4.32 -2.285 1 93.31 324 ALA B CA 1
ATOM 5296 C C . ALA B 1 324 ? 20.25 -4.543 -1.672 1 93.31 324 ALA B C 1
ATOM 5298 O O . ALA B 1 324 ? 20.422 -4.449 -0.454 1 93.31 324 ALA B O 1
ATOM 5299 N N . LYS B 1 325 ? 21.156 -4.836 -2.555 1 92.44 325 LYS B N 1
ATOM 5300 C CA . LYS B 1 325 ? 22.531 -5.004 -2.084 1 92.44 325 LYS B CA 1
ATOM 5301 C C . LYS B 1 325 ? 23.094 -3.688 -1.56 1 92.44 325 LYS B C 1
ATOM 5303 O O . LYS B 1 325 ? 22.844 -2.627 -2.135 1 92.44 325 LYS B O 1
ATOM 5308 N N . VAL B 1 326 ? 23.766 -3.777 -0.436 1 81.38 326 VAL B N 1
ATOM 5309 C CA . VAL B 1 326 ? 24.406 -2.602 0.145 1 81.38 326 VAL B CA 1
ATOM 5310 C C . VAL B 1 326 ? 25.609 -2.193 -0.706 1 81.38 326 VAL B C 1
ATOM 5312 O O . VAL B 1 326 ? 26.453 -3.031 -1.048 1 81.38 326 VAL B O 1
ATOM 5315 N N . LYS B 1 327 ? 25.562 -1.127 -1.355 1 64.25 327 LYS B N 1
ATOM 5316 C CA . LYS B 1 327 ? 26.766 -0.679 -2.068 1 64.25 327 LYS B CA 1
ATOM 5317 C C . LYS B 1 327 ? 27.906 -0.414 -1.102 1 64.25 327 LYS B C 1
ATOM 5319 O O . LYS B 1 327 ? 27.734 0.25 -0.079 1 64.25 327 LYS B O 1
ATOM 5324 N N . ALA B 1 328 ? 29.031 -1.212 -1.122 1 47.88 328 ALA B N 1
ATOM 5325 C CA . ALA B 1 328 ? 30.25 -0.896 -0.376 1 47.88 328 ALA B CA 1
ATOM 5326 C C . ALA B 1 328 ? 30.641 0.565 -0.568 1 47.88 328 ALA B C 1
ATOM 5328 O O . ALA B 1 328 ? 30.594 1.085 -1.686 1 47.88 328 ALA B O 1
ATOM 5329 N N . LYS B 1 329 ? 30.531 1.362 0.45 1 43.34 329 LYS B N 1
ATOM 5330 C CA . LYS B 1 329 ? 31.203 2.656 0.353 1 43.34 329 LYS B CA 1
ATOM 5331 C C . LYS B 1 329 ? 32.562 2.521 -0.307 1 43.34 329 LYS B C 1
ATOM 5333 O O . LYS B 1 329 ? 33.312 1.606 0.013 1 43.34 329 LYS B O 1
ATOM 5338 N N . PRO B 1 330 ? 32.75 3.303 -1.465 1 33.75 330 PRO B N 1
ATOM 5339 C CA . PRO B 1 330 ? 34.156 3.285 -1.882 1 33.75 330 PRO B CA 1
ATOM 5340 C C . PRO B 1 330 ? 35.125 3.447 -0.71 1 33.75 330 PRO B C 1
ATOM 5342 O O . PRO B 1 330 ? 34.875 4.23 0.208 1 33.75 330 PRO B O 1
ATOM 5345 N N . SER B 1 331 ? 35.906 2.361 -0.49 1 29.52 331 SER B N 1
ATOM 5346 C CA . SER B 1 331 ? 37.125 2.695 0.272 1 29.52 331 SER B CA 1
ATOM 5347 C C . SER B 1 331 ? 37.812 3.92 -0.308 1 29.52 331 SER B C 1
ATOM 5349 O O . SER B 1 331 ? 37.875 4.082 -1.527 1 29.52 331 SER B O 1
#

Foldseek 3Di:
DPPPPDDDWQKKKKKKWFFDDPDPPQFLVQDDPVLLQVLCVVQPKHFDDWDDDPFWIKTDILFWIWIGGGGMIMTIGPGLCCLPRRPVSSQVSSCPRRNGDGIDKMKIKIKQTPCQVVPPPRVVRVVVSVVSVCVVDPQKDKDWADDPVDIIMIIIMHQPQPCPDPVVQDKWKKKKKKFWQFDLVLLVLWQPPVDDVVVSCVVLVVCVLDPPWDKDKDADPPTKIWIWTDDPPRKIKIKIWDRDNVTTIMMIMIGDADLACQVSVLSVCSSRVGQKMKMKMKIFPNGNNPPHVRHDDCDRVQKGWDDWDWDDGNRMIMIMIIIGGDPPDDD/DPPPPDDDWQKKKKKKWFFDDPDPPQFLVQQDPVLLQVLCVVQPKHFDDWDDDPFWIKTDILAWIWIGGGGMIMTMGPGLCCLPRRPVSSQVSSCPRRNGDGIDKMKIKIKQTPCQVVPPPRVVRVVVSVVSVCVVDPQKDKDWADDPVDIIMIIIMHQPQCCVDPVVQDKWKKKKKKFWQFDPVLLVLWQPPVDDVVVSCVVLVVCVLDPPWDKDKDADPPTKIWIWTDDPPRKIKIKIWDRDNVTTIMMIMIGDADLACQVSVLSVCSSRVGQKMKMKMKIFPNGNNPPHVRHDDCDRPQKGWDDWDWDDGNRMIMIIIIIGGDPPDDD

pLDDT: mean 86.34, std 14.62, range [20.33, 98.25]

InterPro domains:
  IPR001985 S-adenosylmethionine decarboxylase, eukaryotes [PIRSF001355] (3-327)
  IPR001985 S-adenosylmethionine decarboxylase, eukaryotes [TIGR00535] (8-325)
  IPR016067 S-adenosylmethionine decarboxylase, core [SSF56276] (6-323)
  IPR018166 S-adenosylmethionine decarboxylase, conserved site [PS01336] (58-68)
  IPR048283 S-adenosylmethionine decarboxylase-like [PF01536] (6-323)
  IPR048283 S-adenosylmethionine decarboxylase-like [PTHR11570] (6-325)